Protein AF-0000000084665575 (afdb_homodimer)

Secondary structure (DSSP, 8-state):
--------------------------------HHHIIIIIIHHTTEEESS-SS--HHHHHHHHHHHT-SSTTSPPPPPTT---SS-HHHHHHHHHHHHHHHHHTT--HHHHHHHHHHHHHHHHGGGBTTEEEE---PPBPGGGSPPPPPPP-------------------------------------TT--PPP--SEEEEEEGGGS-HHHHHHHHHHHHTTS---S-BSS--SEEEEEEEEEEESSS-HHHHHHHHHHHHHHHHHHHHHHHHHHHHHHHSS---------GGGSEEEEEEEETTEEEEEEEEEETTEEEEEEEEEEETTSHHHHHHHHHHHHHHHHHIIIIIHHHHHHHHHHHHH-/--------------------------------HHHIIIIIIHHTTEEESS-SS--HHHHHHHHHHHT-SSTTSPPPPPTT---SS-HHHHHHHHHHHHHHHHHTT--HHHHHHHHHHHHHHHHGGGBTTEEEE---PPBPGGGSPPPPPPP-------------------------------------TT--PPP--SEEEEEEGGGS-HHHHHHHHHHHHTTS---S-BSS--SEEEEEEEEEEESSS-HHHHHHHHHHHHHHHHHHHHHHHHHHHHHHHHS---------GGGSEEEEEEEETTEEEEEEEEEETTEEEEEEEEEEETTSHHHHHHHHHHHHHHHHHIIIIIHHHHHHHHHHHHH-

Organism: Exserohilum turcicum (strain 28A) (NCBI:txid671987)

Nearest PDB structures (foldseek):
  6n9j-assembly2_B  TM=4.873E-01  e=1.112E+00  Bacteroides thetaiotaomicron VPI-5482
  6n9j-assembly1_A  TM=4.808E-01  e=1.617E+00  Bacteroides thetaiotaomicron VPI-5482
  4ewf-assembly2_B  TM=2.685E-01  e=1.377E+00  Sphaerobacter thermophilus DSM 20745
  8fl0-assembly1_ND  TM=4.129E-01  e=7.208E+00  Homo sapiens
  4ewf-assembly2_B  TM=2.779E-01  e=1.059E+00  Sphaerobacter thermophilus DSM 20745

InterPro domains:
  IPR057684 Domain of unknown function DUF7924 [PF25545] (189-335)

Structure (mmCIF, N/CA/C/O backbone):
data_AF-0000000084665575-model_v1
#
loop_
_entity.id
_entity.type
_entity.pdbx_description
1 polymer 'DUF7924 domain-containing protein'
#
loop_
_atom_site.group_PDB
_atom_site.id
_atom_site.type_symbol
_atom_site.label_atom_id
_atom_site.label_alt_id
_atom_site.label_comp_id
_atom_site.label_asym_id
_atom_site.label_entity_id
_atom_site.label_seq_id
_atom_site.pdbx_PDB_ins_code
_atom_site.Cartn_x
_atom_site.Cartn_y
_atom_site.Cartn_z
_atom_site.occupancy
_atom_site.B_iso_or_equiv
_atom_site.auth_seq_id
_atom_site.auth_comp_id
_atom_site.auth_asym_id
_atom_site.auth_atom_id
_atom_site.pdbx_PDB_model_num
ATOM 1 N N . MET A 1 1 ? 29.25 -59.031 73.375 1 26.08 1 MET A N 1
ATOM 2 C CA . MET A 1 1 ? 28.438 -58.875 72.125 1 26.08 1 MET A CA 1
ATOM 3 C C . MET A 1 1 ? 28.078 -57.406 71.938 1 26.08 1 MET A C 1
ATOM 5 O O . MET A 1 1 ? 27.391 -56.812 72.75 1 26.08 1 MET A O 1
ATOM 9 N N . ALA A 1 2 ? 29.016 -56.656 71.375 1 33.19 2 ALA A N 1
ATOM 10 C CA . ALA A 1 2 ? 29.141 -55.219 71.375 1 33.19 2 ALA A CA 1
ATOM 11 C C . ALA A 1 2 ? 28 -54.594 70.562 1 33.19 2 ALA A C 1
ATOM 13 O O . ALA A 1 2 ? 27.609 -55.094 69.5 1 33.19 2 ALA A O 1
ATOM 14 N N . PRO A 1 3 ? 27.141 -53.875 71.375 1 33.59 3 PRO A N 1
ATOM 15 C CA . PRO A 1 3 ? 25.844 -53.406 70.875 1 33.59 3 PRO A CA 1
ATOM 16 C C . PRO A 1 3 ? 25.984 -52.562 69.562 1 33.59 3 PRO A C 1
ATOM 18 O O . PRO A 1 3 ? 27.031 -51.969 69.375 1 33.59 3 PRO A O 1
ATOM 21 N N . THR A 1 4 ? 25.406 -53.062 68.5 1 34.19 4 THR A N 1
ATOM 22 C CA . THR A 1 4 ? 25.406 -52.594 67.125 1 34.19 4 THR A CA 1
ATOM 23 C C . THR A 1 4 ? 24.875 -51.156 67 1 34.19 4 THR A C 1
ATOM 25 O O . THR A 1 4 ? 23.844 -50.844 67.625 1 34.19 4 THR A O 1
ATOM 28 N N . PRO A 1 5 ? 25.766 -50.219 66.75 1 31.69 5 PRO A N 1
ATOM 29 C CA . PRO A 1 5 ? 25.5 -48.781 66.75 1 31.69 5 PRO A CA 1
ATOM 30 C C . PRO A 1 5 ? 24.281 -48.406 65.875 1 31.69 5 PRO A C 1
ATOM 32 O O . PRO A 1 5 ? 24.016 -49.031 64.875 1 31.69 5 PRO A O 1
ATOM 35 N N . ARG A 1 6 ? 23.219 -47.938 66.562 1 29.39 6 ARG A N 1
ATOM 36 C CA . ARG A 1 6 ? 21.906 -47.562 66.062 1 29.39 6 ARG A CA 1
ATOM 37 C C . ARG A 1 6 ? 22.016 -46.531 64.938 1 29.39 6 ARG A C 1
ATOM 39 O O . ARG A 1 6 ? 22.781 -45.594 65.062 1 29.39 6 ARG A O 1
ATOM 46 N N . SER A 1 7 ? 21.797 -46.969 63.656 1 28.16 7 SER A N 1
ATOM 47 C CA . SER A 1 7 ? 21.844 -46.219 62.406 1 28.16 7 SER A CA 1
ATOM 48 C C . SER A 1 7 ? 20.969 -45 62.438 1 28.16 7 SER A C 1
ATOM 50 O O . SER A 1 7 ? 19.797 -45.062 62.844 1 28.16 7 SER A O 1
ATOM 52 N N . VAL A 1 8 ? 21.516 -43.844 62.875 1 28.95 8 VAL A N 1
ATOM 53 C CA . VAL A 1 8 ? 20.875 -42.531 63 1 28.95 8 VAL A CA 1
ATOM 54 C C . VAL A 1 8 ? 20.109 -42.25 61.688 1 28.95 8 VAL A C 1
ATOM 56 O O . VAL A 1 8 ? 20.594 -42.531 60.594 1 28.95 8 VAL A O 1
ATOM 59 N N . SER A 1 9 ? 18.766 -42.281 61.75 1 25.69 9 SER A N 1
ATOM 60 C CA . SER A 1 9 ? 17.703 -41.969 60.812 1 25.69 9 SER A CA 1
ATOM 61 C C . SER A 1 9 ? 17.953 -40.625 60.094 1 25.69 9 SER A C 1
ATOM 63 O O . SER A 1 9 ? 18.219 -39.625 60.75 1 25.69 9 SER A O 1
ATOM 65 N N . ALA A 1 10 ? 18.609 -40.625 58.969 1 28.48 10 ALA A N 1
ATOM 66 C CA . ALA A 1 10 ? 18.859 -39.531 58.031 1 28.48 10 ALA A CA 1
ATOM 67 C C . ALA A 1 10 ? 17.578 -38.75 57.75 1 28.48 10 ALA A C 1
ATOM 69 O O . ALA A 1 10 ? 16.594 -39.312 57.281 1 28.48 10 ALA A O 1
ATOM 70 N N . SER A 1 11 ? 17.172 -37.844 58.656 1 25.31 11 SER A N 1
ATOM 71 C CA . SER A 1 11 ? 16.031 -36.938 58.469 1 25.31 11 SER A CA 1
ATOM 72 C C . SER A 1 11 ? 16.078 -36.281 57.094 1 25.31 11 SER A C 1
ATOM 74 O O . SER A 1 11 ? 17.094 -35.75 56.688 1 25.31 11 SER A O 1
ATOM 76 N N . GLU A 1 12 ? 15.344 -36.875 56.125 1 24.34 12 GLU A N 1
ATOM 77 C CA . GLU A 1 12 ? 15.07 -36.406 54.781 1 24.34 12 GLU A CA 1
ATOM 78 C C . GLU A 1 12 ? 14.555 -35 54.781 1 24.34 12 GLU A C 1
ATOM 80 O O . GLU A 1 12 ? 13.461 -34.719 55.281 1 24.34 12 GLU A O 1
ATOM 85 N N . ARG A 1 13 ? 15.398 -33.938 55.094 1 27.22 13 ARG A N 1
ATOM 86 C CA . ARG A 1 13 ? 14.977 -32.562 54.875 1 27.22 13 ARG A CA 1
ATOM 87 C C . ARG A 1 13 ? 14.359 -32.406 53.469 1 27.22 13 ARG A C 1
ATOM 89 O O . ARG A 1 13 ? 15.031 -32.625 52.469 1 27.22 13 ARG A O 1
ATOM 96 N N . ARG A 1 14 ? 13.055 -32.688 53.406 1 25.66 14 ARG A N 1
ATOM 97 C CA . ARG A 1 14 ? 12.234 -32.344 52.25 1 25.66 14 ARG A CA 1
ATOM 98 C C . ARG A 1 14 ? 12.445 -30.891 51.844 1 25.66 14 ARG A C 1
ATOM 100 O O . ARG A 1 14 ? 12.211 -29.969 52.625 1 25.66 14 ARG A O 1
ATOM 107 N N . SER A 1 15 ? 13.547 -30.641 51.156 1 24.92 15 SER A N 1
ATOM 108 C CA . SER A 1 15 ? 13.75 -29.328 50.562 1 24.92 15 SER A CA 1
ATOM 109 C C . SER A 1 15 ? 12.469 -28.828 49.906 1 24.92 15 SER A C 1
ATOM 111 O O . SER A 1 15 ? 11.883 -29.516 49.062 1 24.92 15 SER A O 1
ATOM 113 N N . SER A 1 16 ? 11.578 -28.281 50.719 1 26.12 16 SER A N 1
ATOM 114 C CA . SER A 1 16 ? 10.445 -27.531 50.188 1 26.12 16 SER A CA 1
ATOM 115 C C . SER A 1 16 ? 10.883 -26.625 49.031 1 26.12 16 SER A C 1
ATOM 117 O O . SER A 1 16 ? 11.711 -25.734 49.219 1 26.12 16 SER A O 1
ATOM 119 N N . ILE A 1 17 ? 11.102 -27.234 47.906 1 26.47 17 ILE A N 1
ATOM 120 C CA . ILE A 1 17 ? 11.242 -26.422 46.719 1 26.47 17 ILE A CA 1
ATOM 121 C C . ILE A 1 17 ? 10.148 -25.359 46.656 1 26.47 17 ILE A C 1
ATOM 123 O O . ILE A 1 17 ? 8.961 -25.688 46.594 1 26.47 17 ILE A O 1
ATOM 127 N N . ARG A 1 18 ? 10.336 -24.297 47.5 1 27.97 18 ARG A N 1
ATOM 128 C CA . ARG A 1 18 ? 9.477 -23.141 47.281 1 27.97 18 ARG A CA 1
ATOM 129 C C . ARG A 1 18 ? 9.289 -22.859 45.812 1 27.97 18 ARG A C 1
ATOM 131 O O . ARG A 1 18 ? 10.258 -22.703 45.062 1 27.97 18 ARG A O 1
ATOM 138 N N . TYR A 1 19 ? 8.227 -23.422 45.312 1 25.08 19 TYR A N 1
ATOM 139 C CA . TYR A 1 19 ? 7.727 -23 44 1 25.08 19 TYR A CA 1
ATOM 140 C C . TYR A 1 19 ? 7.797 -21.484 43.875 1 25.08 19 TYR A C 1
ATOM 142 O O . TYR A 1 19 ? 7.164 -20.75 44.625 1 25.08 19 TYR A O 1
ATOM 150 N N . ARG A 1 20 ? 8.953 -21 43.688 1 27.89 20 ARG A N 1
ATOM 151 C CA . ARG A 1 20 ? 8.867 -19.609 43.25 1 27.89 20 ARG A CA 1
ATOM 152 C C . ARG A 1 20 ? 7.742 -19.422 42.25 1 27.89 20 ARG A C 1
ATOM 154 O O . ARG A 1 20 ? 7.695 -20.109 41.219 1 27.89 20 ARG A O 1
ATOM 161 N N . PRO A 1 21 ? 6.652 -18.969 42.844 1 28.45 21 PRO A N 1
ATOM 162 C CA . PRO A 1 21 ? 5.648 -18.625 41.844 1 28.45 21 PRO A CA 1
ATOM 163 C C . PRO A 1 21 ? 6.25 -17.969 40.594 1 28.45 21 PRO A C 1
ATOM 165 O O . PRO A 1 21 ? 7.266 -17.281 40.688 1 28.45 21 PRO A O 1
ATOM 168 N N . ALA A 1 22 ? 6.242 -18.75 39.5 1 26.03 22 ALA A N 1
ATOM 169 C CA . ALA A 1 22 ? 6.578 -18.109 38.219 1 26.03 22 ALA A CA 1
ATOM 170 C C . ALA A 1 22 ? 6.238 -16.625 38.25 1 26.03 22 ALA A C 1
ATOM 172 O O . ALA A 1 22 ? 5.129 -16.234 38.625 1 26.03 22 ALA A O 1
ATOM 173 N N . ALA A 1 23 ? 7.156 -15.82 38.594 1 30.12 23 ALA A N 1
ATOM 174 C CA . ALA A 1 23 ? 6.945 -14.391 38.406 1 30.12 23 ALA A CA 1
ATOM 175 C C . ALA A 1 23 ? 5.984 -14.125 37.25 1 30.12 23 ALA A C 1
ATOM 177 O O . ALA A 1 23 ? 6.098 -14.742 36.188 1 30.12 23 ALA A O 1
ATOM 178 N N . ASP A 1 24 ? 4.766 -13.914 37.594 1 33.03 24 ASP A N 1
ATOM 179 C CA . ASP A 1 24 ? 3.768 -13.469 36.625 1 33.03 24 ASP A CA 1
ATOM 180 C C . ASP A 1 24 ? 4.402 -12.602 35.531 1 33.03 24 ASP A C 1
ATOM 182 O O . ASP A 1 24 ? 4.984 -11.555 35.844 1 33.03 24 ASP A O 1
ATOM 186 N N . ALA A 1 25 ? 5.156 -13.164 34.625 1 33.84 25 ALA A N 1
ATOM 187 C CA . ALA A 1 25 ? 5.656 -12.594 33.375 1 33.84 25 ALA A CA 1
ATOM 188 C C . ALA A 1 25 ? 4.742 -11.477 32.875 1 33.84 25 ALA A C 1
ATOM 190 O O . ALA A 1 25 ? 3.922 -11.695 31.984 1 33.84 25 ALA A O 1
ATOM 191 N N . ASN A 1 26 ? 4.086 -10.789 33.812 1 35.25 26 ASN A N 1
ATOM 192 C CA . ASN A 1 26 ? 3.258 -9.672 33.375 1 35.25 26 ASN A CA 1
ATOM 193 C C . ASN A 1 26 ? 4.078 -8.617 32.625 1 35.25 26 ASN A C 1
ATOM 195 O O . ASN A 1 26 ? 4.465 -7.602 33.219 1 35.25 26 ASN A O 1
ATOM 199 N N . ALA A 1 27 ? 5.039 -8.945 31.938 1 38.38 27 ALA A N 1
ATOM 200 C CA . ALA A 1 27 ? 5.648 -7.926 31.078 1 38.38 27 ALA A CA 1
ATOM 201 C C . ALA A 1 27 ? 4.594 -6.984 30.516 1 38.38 27 ALA A C 1
ATOM 203 O O . ALA A 1 27 ? 3.502 -7.426 30.125 1 38.38 27 ALA A O 1
ATOM 204 N N . PRO A 1 28 ? 4.594 -5.766 30.922 1 41.25 28 PRO A N 1
ATOM 205 C CA . PRO A 1 28 ? 3.568 -4.852 30.406 1 41.25 28 PRO A CA 1
ATOM 206 C C . PRO A 1 28 ? 3.211 -5.133 28.953 1 41.25 28 PRO A C 1
ATOM 208 O O . PRO A 1 28 ? 4.102 -5.273 28.109 1 41.25 28 PRO A O 1
ATOM 211 N N . LYS A 1 29 ? 2.092 -5.777 28.578 1 54.25 29 LYS A N 1
ATOM 212 C CA . LYS A 1 29 ? 1.523 -6.137 27.281 1 54.25 29 LYS A CA 1
ATOM 213 C C . LYS A 1 29 ? 1.571 -4.961 26.312 1 54.25 29 LYS A C 1
ATOM 215 O O . LYS A 1 29 ? 1.017 -3.895 26.594 1 54.25 29 LYS A O 1
ATOM 220 N N . THR A 1 30 ? 2.551 -4.688 25.5 1 72.94 30 THR A N 1
ATOM 221 C CA . THR A 1 30 ? 2.602 -3.686 24.453 1 72.94 30 THR A CA 1
ATOM 222 C C . THR A 1 30 ? 1.31 -3.693 23.641 1 72.94 30 THR A C 1
ATOM 224 O O . THR A 1 30 ? 0.832 -4.754 23.234 1 72.94 30 THR A O 1
ATOM 227 N N . ILE A 1 31 ? 0.538 -2.57 23.641 1 84.31 31 ILE A N 1
ATOM 228 C CA . ILE A 1 31 ? -0.718 -2.41 22.906 1 84.31 31 ILE A CA 1
ATOM 229 C C . ILE A 1 31 ? -0.475 -2.578 21.422 1 84.31 31 ILE A C 1
ATOM 231 O O . ILE A 1 31 ? 0.466 -2.002 20.859 1 84.31 31 ILE A O 1
ATOM 235 N N . SER A 1 32 ? -1.212 -3.463 20.781 1 87.88 32 SER A N 1
ATOM 236 C CA . SER A 1 32 ? -1.092 -3.666 19.344 1 87.88 32 SER A CA 1
ATOM 237 C C . SER A 1 32 ? -1.544 -2.43 18.578 1 87.88 32 SER A C 1
ATOM 239 O O . SER A 1 32 ? -2.355 -1.646 19.062 1 87.88 32 SER A O 1
ATOM 241 N N . PRO A 1 33 ? -1.021 -2.285 17.422 1 90.25 33 PRO A N 1
ATOM 242 C CA . PRO A 1 33 ? -1.474 -1.159 16.594 1 90.25 33 PRO A CA 1
ATOM 243 C C . PRO A 1 33 ? -2.982 -1.171 16.359 1 90.25 33 PRO A C 1
ATOM 245 O O . PRO A 1 33 ? -3.605 -0.11 16.281 1 90.25 33 PRO A O 1
ATOM 248 N N . HIS A 1 34 ? -3.57 -2.264 16.281 1 91.25 34 HIS A N 1
ATOM 249 C CA . HIS A 1 34 ? -5.012 -2.389 16.094 1 91.25 34 HIS A CA 1
ATOM 250 C C . HIS A 1 34 ? -5.773 -1.895 17.312 1 91.25 34 HIS A C 1
ATOM 252 O O . HIS A 1 34 ? -6.758 -1.163 17.188 1 91.25 34 HIS A O 1
ATOM 258 N N . GLU A 1 35 ? -5.301 -2.344 18.406 1 90.31 35 GLU A N 1
ATOM 259 C CA . GLU A 1 35 ? -5.93 -1.915 19.656 1 90.31 35 GLU A CA 1
ATOM 260 C C . GLU A 1 35 ? -5.754 -0.416 19.875 1 90.31 35 GLU A C 1
ATOM 262 O O . GLU A 1 35 ? -6.68 0.266 20.328 1 90.31 35 GLU A O 1
ATOM 267 N N . TYR A 1 36 ? -4.586 0.004 19.609 1 93.69 36 TYR A N 1
ATOM 268 C CA . TYR A 1 36 ? -4.312 1.43 19.75 1 93.69 36 TYR A CA 1
ATOM 269 C C . TYR A 1 36 ? -5.289 2.254 18.906 1 93.69 36 TYR A C 1
ATOM 271 O O . TYR A 1 36 ? -5.801 3.275 19.375 1 93.69 36 TYR A O 1
ATOM 279 N N . ARG A 1 37 ? -5.582 1.864 17.719 1 94.44 37 ARG A N 1
ATOM 280 C CA . ARG A 1 37 ? -6.48 2.553 16.797 1 94.44 37 ARG A CA 1
ATOM 281 C C . ARG A 1 37 ? -7.918 2.506 17.297 1 94.44 37 ARG A C 1
ATOM 283 O O . ARG A 1 37 ? -8.602 3.533 17.344 1 94.44 37 ARG A O 1
ATOM 290 N N . THR A 1 38 ? -8.328 1.353 17.719 1 93.19 38 THR A N 1
ATOM 291 C CA . THR A 1 38 ? -9.75 1.141 17.969 1 93.19 38 THR A CA 1
ATOM 292 C C . THR A 1 38 ? -10.117 1.567 19.391 1 93.19 38 THR A C 1
ATOM 294 O O . THR A 1 38 ? -11.289 1.8 19.688 1 93.19 38 THR A O 1
ATOM 297 N N . VAL A 1 39 ? -9.109 1.707 20.188 1 93.06 39 VAL A N 1
ATOM 298 C CA . VAL A 1 39 ? -9.422 2.059 21.578 1 93.06 39 VAL A CA 1
ATOM 299 C C . VAL A 1 39 ? -8.844 3.438 21.906 1 93.06 39 VAL A C 1
ATOM 301 O O . VAL A 1 39 ? -9.594 4.402 22.078 1 93.06 39 VAL A O 1
ATOM 304 N N . ASN A 1 40 ? -7.586 3.537 21.812 1 93.19 40 ASN A N 1
ATOM 305 C CA . ASN A 1 40 ? -6.934 4.762 22.266 1 93.19 40 ASN A CA 1
ATOM 306 C C . ASN A 1 40 ? -7.312 5.953 21.375 1 93.19 40 ASN A C 1
ATOM 308 O O . ASN A 1 40 ? -7.664 7.02 21.891 1 93.19 40 ASN A O 1
ATOM 312 N N . LEU A 1 41 ? -7.234 5.785 20.109 1 96.19 41 LEU A N 1
ATOM 313 C CA . LEU A 1 41 ? -7.562 6.883 19.219 1 96.19 41 LEU A CA 1
ATOM 314 C C . LEU A 1 41 ? -9.047 7.215 19.281 1 96.19 41 LEU A C 1
ATOM 316 O O . LEU A 1 41 ? -9.43 8.391 19.344 1 96.19 41 LEU A O 1
ATOM 320 N N . 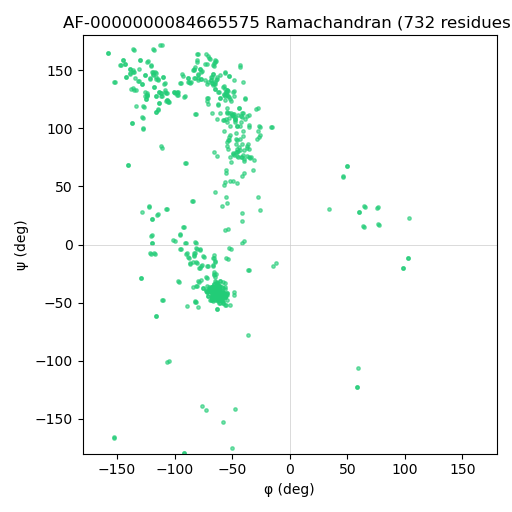GLU A 1 42 ? -9.82 6.219 19.297 1 94 42 GLU A N 1
ATOM 321 C CA . GLU A 1 42 ? -11.266 6.449 19.312 1 94 42 GLU A CA 1
ATOM 322 C C . GLU A 1 42 ? -11.695 7.164 20.594 1 94 42 GLU A C 1
ATOM 324 O O . GLU A 1 42 ? -12.547 8.055 20.562 1 94 42 GLU A O 1
ATOM 329 N N . ARG A 1 43 ? -11.109 6.793 21.656 1 92.88 43 ARG A N 1
ATOM 330 C CA . ARG A 1 43 ? -11.43 7.438 22.922 1 92.88 43 ARG A CA 1
ATOM 331 C C . ARG A 1 43 ? -11.031 8.906 22.906 1 92.88 43 ARG A C 1
ATOM 333 O O . ARG A 1 43 ? -11.594 9.719 23.656 1 92.88 43 ARG A O 1
ATOM 340 N N . SER A 1 44 ? -10.086 9.18 22.094 1 94.38 44 SER A N 1
ATOM 341 C CA . SER A 1 44 ? -9.625 10.555 21.953 1 94.38 44 SER A CA 1
ATOM 342 C C . SER A 1 44 ? -10.305 11.258 20.781 1 94.38 44 SER A C 1
ATOM 344 O O . SER A 1 44 ? -9.844 12.305 20.328 1 94.38 44 SER A O 1
ATOM 346 N N . SER A 1 45 ? -11.305 10.617 20.188 1 95.25 45 SER A N 1
ATOM 347 C CA . SER A 1 45 ? -12.117 11.148 19.094 1 95.25 45 SER A CA 1
ATOM 348 C C . SER A 1 45 ? -11.289 11.352 17.828 1 95.25 45 SER A C 1
ATOM 350 O O . SER A 1 45 ? -11.445 12.352 17.141 1 95.25 45 SER A O 1
ATOM 352 N N . ILE A 1 46 ? -10.359 10.555 17.656 1 97.25 46 ILE A N 1
ATOM 353 C CA . ILE A 1 46 ? -9.594 10.5 16.406 1 97.25 46 ILE A CA 1
ATOM 354 C C . ILE A 1 46 ? -10.016 9.281 15.594 1 97.25 46 ILE A C 1
ATOM 356 O O . ILE A 1 46 ? -9.898 8.141 16.062 1 97.25 46 ILE A O 1
ATOM 360 N N . PHE A 1 47 ? -10.453 9.5 14.398 1 97.31 47 PHE A N 1
ATOM 361 C CA . PHE A 1 47 ? -11.016 8.406 13.609 1 97.31 47 PHE A CA 1
ATOM 362 C C . PHE A 1 47 ? -10.297 8.273 12.273 1 97.31 47 PHE A C 1
ATOM 364 O O . PHE A 1 47 ? -10.203 9.242 11.516 1 97.31 47 PHE A O 1
ATOM 371 N N . VAL A 1 48 ? -9.82 7.09 12.039 1 97.56 48 VAL A N 1
ATOM 372 C CA . VAL A 1 48 ? -9.164 6.73 10.789 1 97.56 48 VAL A CA 1
ATOM 373 C C . VAL A 1 48 ? -10.078 5.836 9.961 1 97.56 48 VAL A C 1
ATOM 375 O O . VAL A 1 48 ? -10.523 4.785 10.43 1 97.56 48 VAL A O 1
ATOM 378 N N . ASP A 1 49 ? -10.367 6.203 8.758 1 96.25 49 ASP A N 1
ATOM 379 C CA . ASP A 1 49 ? -11.188 5.398 7.855 1 96.25 49 ASP A CA 1
ATOM 380 C C . ASP A 1 49 ? -12.578 5.16 8.438 1 96.25 49 ASP A C 1
ATOM 382 O O . ASP A 1 49 ? -13.148 4.082 8.273 1 96.25 49 ASP A O 1
ATOM 386 N N . ASP A 1 50 ? -12.969 6.051 9.203 1 94.56 50 ASP A N 1
ATOM 387 C CA . ASP A 1 50 ? -14.352 6.004 9.688 1 94.56 50 ASP A CA 1
ATOM 388 C C . ASP A 1 50 ? -15.312 6.562 8.648 1 94.56 50 ASP A C 1
ATOM 390 O O . ASP A 1 50 ? -16.453 6.117 8.547 1 94.56 50 ASP A O 1
ATOM 394 N N . GLU A 1 51 ? -14.797 7.508 8.023 1 93.25 51 GLU A N 1
ATOM 395 C CA . GLU A 1 51 ? -15.422 8.07 6.836 1 93.25 51 GLU A CA 1
ATOM 396 C C . GLU A 1 51 ? -14.547 7.875 5.605 1 93.25 51 GLU A C 1
ATOM 398 O O . GLU A 1 51 ? -13.312 7.855 5.707 1 93.25 51 GLU A O 1
ATOM 403 N N . PHE A 1 52 ? -15.297 7.719 4.5 1 95.62 52 PHE A N 1
ATOM 404 C CA . PHE A 1 52 ? -14.523 7.473 3.289 1 95.62 52 PHE A CA 1
ATOM 405 C C . PHE A 1 52 ? -14.719 8.594 2.279 1 95.62 52 PHE A C 1
ATOM 407 O O . PHE A 1 52 ? -14.039 8.641 1.25 1 95.62 52 PHE A O 1
ATOM 414 N N . GLU A 1 53 ? -15.633 9.438 2.617 1 94.38 53 GLU A N 1
ATOM 415 C CA . GLU A 1 53 ? -15.844 10.656 1.834 1 94.38 53 GLU A CA 1
ATOM 416 C C . GLU A 1 53 ? -15.555 11.906 2.662 1 94.38 53 GLU A C 1
ATOM 418 O O . GLU A 1 53 ? -15.805 11.922 3.869 1 94.38 53 GLU A O 1
ATOM 423 N N . LEU A 1 54 ? -15.008 12.82 2.014 1 95.69 54 LEU A N 1
ATOM 424 C CA . LEU A 1 54 ? -14.789 14.109 2.654 1 95.69 54 LEU A CA 1
ATOM 425 C C . LEU A 1 54 ? -16.078 14.938 2.662 1 95.69 54 LEU A C 1
ATOM 427 O O . LEU A 1 54 ? -16.906 14.812 1.755 1 95.69 54 LEU A O 1
ATOM 431 N N . PRO A 1 55 ? -16.203 15.711 3.748 1 93.81 55 PRO A N 1
ATOM 432 C CA . PRO A 1 55 ? -17.281 16.688 3.633 1 93.81 55 PRO A CA 1
ATOM 433 C C . PRO A 1 55 ? -17.188 17.531 2.363 1 93.81 55 PRO A C 1
ATOM 435 O O . PRO A 1 55 ? -16.094 17.891 1.937 1 93.81 55 PRO A O 1
ATOM 438 N N . PRO A 1 56 ? -18.312 17.906 1.766 1 93.62 56 PRO A N 1
ATOM 439 C CA . PRO A 1 56 ? -18.312 18.516 0.439 1 93.62 56 PRO A CA 1
ATOM 440 C C . PRO A 1 56 ? -17.406 19.75 0.353 1 93.62 56 PRO A C 1
ATOM 442 O O . PRO A 1 56 ? -16.672 19.906 -0.624 1 93.62 56 PRO A O 1
ATOM 445 N N . GLU A 1 57 ? -17.406 20.594 1.325 1 92.31 57 GLU A N 1
ATOM 446 C CA . GLU A 1 57 ? -16.594 21.812 1.289 1 92.31 57 GLU A CA 1
ATOM 447 C C . GLU A 1 57 ? -15.109 21.484 1.356 1 92.31 57 GLU A C 1
ATOM 449 O O . GLU A 1 57 ? -14.297 22.109 0.667 1 92.31 57 GLU A O 1
ATOM 454 N N . ILE A 1 58 ? -14.789 20.547 2.18 1 94.62 58 ILE A N 1
ATOM 455 C CA . ILE A 1 58 ? -13.398 20.125 2.326 1 94.62 58 ILE A CA 1
ATOM 456 C C . ILE A 1 58 ? -12.945 19.391 1.065 1 94.62 58 ILE A C 1
ATOM 458 O O . ILE A 1 58 ? -11.82 19.578 0.602 1 94.62 58 ILE A O 1
ATOM 462 N N . ASP A 1 59 ? -13.852 18.609 0.532 1 96.19 59 ASP A N 1
ATOM 463 C CA . ASP A 1 59 ? -13.57 17.859 -0.689 1 96.19 59 ASP A CA 1
ATOM 464 C C . ASP A 1 59 ? -13.242 18.797 -1.848 1 96.19 59 ASP A C 1
ATOM 466 O O . ASP A 1 59 ? -12.234 18.625 -2.535 1 96.19 59 ASP A O 1
ATOM 470 N N . GLU A 1 60 ? -14.078 19.703 -2.008 1 95.5 60 GLU A N 1
ATOM 471 C CA . GLU A 1 60 ? -13.898 20.656 -3.092 1 95.5 60 GLU A CA 1
ATOM 472 C C . GLU A 1 60 ? -12.594 21.438 -2.93 1 95.5 60 GLU A C 1
ATOM 474 O O . GLU A 1 60 ? -11.859 21.641 -3.898 1 95.5 60 GLU A O 1
ATOM 479 N N . TYR A 1 61 ? -12.328 21.875 -1.768 1 95.81 61 TYR A N 1
ATOM 480 C CA . TYR A 1 61 ? -11.133 22.672 -1.518 1 95.81 61 TYR A CA 1
ATOM 481 C C . TYR A 1 61 ? -9.875 21.828 -1.686 1 95.81 61 TYR A C 1
ATOM 483 O O . TYR A 1 61 ? -8.883 22.297 -2.254 1 95.81 61 TYR A O 1
ATOM 491 N N . ALA A 1 62 ? -9.898 20.625 -1.148 1 96.94 62 ALA A N 1
ATOM 492 C CA . ALA A 1 62 ? -8.75 19.734 -1.303 1 96.94 62 ALA A CA 1
ATOM 493 C C . ALA A 1 62 ? -8.453 19.484 -2.777 1 96.94 62 ALA A C 1
ATOM 495 O O . ALA A 1 62 ? -7.285 19.484 -3.186 1 96.94 62 ALA A O 1
ATOM 496 N N . ARG A 1 63 ? -9.461 19.281 -3.561 1 97.06 63 ARG A N 1
ATOM 497 C CA . ARG A 1 63 ? -9.281 19.078 -4.996 1 97.06 63 ARG A CA 1
ATOM 498 C C . ARG A 1 63 ? -8.703 20.312 -5.66 1 97.06 63 ARG A C 1
ATOM 500 O O . ARG A 1 63 ? -7.863 20.219 -6.555 1 97.06 63 ARG A O 1
ATOM 507 N N . ARG A 1 64 ? -9.164 21.375 -5.199 1 95.81 64 ARG A N 1
ATOM 508 C CA . ARG A 1 64 ? -8.625 22.625 -5.734 1 95.81 64 ARG A CA 1
ATOM 509 C C . ARG A 1 64 ? -7.141 22.766 -5.414 1 95.81 64 ARG A C 1
ATOM 511 O O . ARG A 1 64 ? -6.352 23.156 -6.27 1 95.81 64 ARG A O 1
ATOM 518 N N . ILE A 1 65 ? -6.773 22.469 -4.176 1 96.06 65 ILE A N 1
ATOM 519 C CA . ILE A 1 65 ? -5.371 22.516 -3.771 1 96.06 65 ILE A CA 1
ATOM 520 C C . ILE A 1 65 ? -4.539 21.641 -4.691 1 96.06 65 ILE A C 1
ATOM 522 O O . ILE A 1 65 ? -3.467 22.031 -5.152 1 96.06 65 ILE A O 1
ATOM 526 N N . LEU A 1 66 ? -5.094 20.484 -4.984 1 97.06 66 LEU A N 1
ATOM 527 C CA . LEU A 1 66 ? -4.34 19.469 -5.715 1 97.06 66 LEU A CA 1
ATOM 528 C C . LEU A 1 66 ? -4.516 19.641 -7.219 1 97.06 66 LEU A C 1
ATOM 530 O O . LEU A 1 66 ? -3.885 18.938 -8.008 1 97.06 66 LEU A O 1
ATOM 534 N N . GLY A 1 67 ? -5.371 20.5 -7.664 1 95.56 67 GLY A N 1
ATOM 535 C CA . GLY A 1 67 ? -5.555 20.828 -9.07 1 95.56 67 GLY A CA 1
ATOM 536 C C . GLY A 1 67 ? -6.32 19.766 -9.836 1 95.56 67 GLY A C 1
ATOM 537 O O . GLY A 1 67 ? -6.031 19.5 -11.008 1 95.56 67 GLY A O 1
ATOM 538 N N . ILE A 1 68 ? -7.242 19.078 -9.164 1 97.12 68 ILE A N 1
ATOM 539 C CA . ILE A 1 68 ? -7.98 18.016 -9.82 1 97.12 68 ILE A CA 1
ATOM 540 C C . ILE A 1 68 ? -9.484 18.281 -9.727 1 97.12 68 ILE A C 1
ATOM 542 O O . ILE A 1 68 ? -9.93 19.016 -8.852 1 97.12 68 ILE A O 1
ATOM 546 N N . THR A 1 69 ? -10.219 17.672 -10.641 1 96.75 69 THR A N 1
ATOM 547 C CA . THR A 1 69 ? -11.672 17.75 -10.617 1 96.75 69 THR A CA 1
ATOM 548 C C . THR A 1 69 ? -12.273 16.516 -9.938 1 96.75 69 THR A C 1
ATOM 550 O O . THR A 1 69 ? -13.328 16.609 -9.312 1 96.75 69 THR A O 1
ATOM 553 N N . SER A 1 70 ? -11.531 15.438 -10.125 1 96.19 70 SER A N 1
ATOM 554 C CA . SER A 1 70 ? -11.922 14.164 -9.531 1 96.19 70 SER A CA 1
ATOM 555 C C . SER A 1 70 ? -10.727 13.453 -8.906 1 96.19 70 SER A C 1
ATOM 557 O O . SER A 1 70 ? -9.602 13.586 -9.391 1 96.19 70 SER A O 1
ATOM 559 N N . TRP A 1 71 ? -11.008 12.742 -7.887 1 96.31 71 TRP A N 1
ATOM 560 C CA . TRP A 1 71 ? -9.93 12.031 -7.207 1 96.31 71 TRP A CA 1
ATOM 561 C C . TRP A 1 71 ? -9.352 10.945 -8.102 1 96.31 71 TRP A C 1
ATOM 563 O O . TRP A 1 71 ? -8.281 10.398 -7.82 1 96.31 71 TRP A O 1
ATOM 573 N N . GLU A 1 72 ? -9.953 10.609 -9.195 1 91.69 72 GLU A N 1
ATOM 574 C CA . GLU A 1 72 ? -9.469 9.633 -10.164 1 91.69 72 GLU A CA 1
ATOM 575 C C . GLU A 1 72 ? -8.469 10.258 -11.133 1 91.69 72 GLU A C 1
ATOM 577 O O . GLU A 1 72 ? -7.746 9.547 -11.836 1 91.69 72 GLU A O 1
ATOM 582 N N . ASP A 1 73 ? -8.414 11.5 -11.023 1 93.5 73 ASP A N 1
ATOM 583 C CA . ASP A 1 73 ? -7.512 12.211 -11.93 1 93.5 73 ASP A CA 1
ATOM 584 C C . ASP A 1 73 ? -6.059 12.062 -11.484 1 93.5 73 ASP A C 1
ATOM 586 O O . ASP A 1 73 ? -5.781 11.922 -10.289 1 93.5 73 ASP A O 1
ATOM 590 N N . GLN A 1 74 ? -5.258 12.086 -12.5 1 92.56 74 GLN A N 1
ATOM 591 C CA . GLN A 1 74 ? -3.84 12.242 -12.188 1 92.56 74 GLN A CA 1
ATOM 592 C C . GLN A 1 74 ? -3.533 13.656 -11.703 1 92.56 74 GLN A C 1
ATOM 594 O O . GLN A 1 74 ? -4.047 14.625 -12.25 1 92.56 74 GLN A O 1
ATOM 599 N N . LEU A 1 75 ? -2.705 13.742 -10.68 1 96.12 75 LEU A N 1
ATOM 600 C CA . LEU A 1 75 ? -2.344 15.055 -10.164 1 96.12 75 LEU A CA 1
ATOM 601 C C . LEU A 1 75 ? -1.424 15.789 -11.141 1 96.12 75 LEU A C 1
ATOM 603 O O . LEU A 1 75 ? -0.374 15.258 -11.516 1 96.12 75 LEU A O 1
ATOM 607 N N . PRO A 1 76 ? -1.773 16.953 -11.516 1 93.88 76 PRO A N 1
ATOM 608 C CA . PRO A 1 76 ? -0.965 17.688 -12.484 1 93.88 76 PRO A CA 1
ATOM 609 C C . PRO A 1 76 ? 0.252 18.359 -11.852 1 93.88 76 PRO A C 1
ATOM 611 O O . PRO A 1 76 ? 0.306 18.516 -10.625 1 93.88 76 PRO A O 1
ATOM 614 N N . VAL A 1 77 ? 1.148 18.734 -12.719 1 91.94 77 VAL A N 1
ATOM 615 C CA . VAL A 1 77 ? 2.281 19.547 -12.297 1 91.94 77 VAL A CA 1
ATOM 616 C C . VAL A 1 77 ? 1.789 20.922 -11.82 1 91.94 77 VAL A C 1
ATOM 618 O O . VAL A 1 77 ? 0.89 21.5 -12.43 1 91.94 77 VAL A O 1
ATOM 621 N N . PRO A 1 78 ? 2.391 21.344 -10.742 1 88.44 78 PRO A N 1
ATOM 622 C CA . PRO A 1 78 ? 1.977 22.688 -10.297 1 88.44 78 PRO A CA 1
ATOM 623 C C . PRO A 1 78 ? 2.289 23.766 -11.32 1 88.44 78 PRO A C 1
ATOM 625 O O . PRO A 1 78 ? 3.33 23.719 -11.984 1 88.44 78 PRO A O 1
ATOM 628 N N . ASP A 1 79 ? 1.417 24.562 -11.617 1 70.75 79 ASP A N 1
ATOM 629 C CA . ASP A 1 79 ? 1.46 25.609 -12.633 1 70.75 79 ASP A CA 1
ATOM 630 C C . ASP A 1 79 ? 2.559 26.625 -12.328 1 70.75 79 ASP A C 1
ATOM 632 O O . ASP A 1 79 ? 3.25 27.094 -13.242 1 70.75 79 ASP A O 1
ATOM 636 N N . GLY A 1 80 ? 2.703 27.047 -11.305 1 65 80 GLY A N 1
ATOM 637 C CA . GLY A 1 80 ? 3.383 28.297 -11.008 1 65 80 GLY A CA 1
ATOM 638 C C . GLY A 1 80 ? 4.812 28.094 -10.539 1 65 80 GLY A C 1
ATOM 639 O O . GLY A 1 80 ? 5.508 29.062 -10.227 1 65 80 GLY A O 1
ATOM 640 N N . LEU A 1 81 ? 5.191 26.766 -10.562 1 69.62 81 LEU A N 1
ATOM 641 C CA . LEU A 1 81 ? 6.496 26.656 -9.922 1 69.62 81 LEU A CA 1
ATOM 642 C C . LEU A 1 81 ? 7.57 26.297 -10.938 1 69.62 81 LEU A C 1
ATOM 644 O O . LEU A 1 81 ? 7.582 25.172 -11.461 1 69.62 81 LEU A O 1
ATOM 648 N N . GLY A 1 82 ? 8.062 27.188 -11.594 1 68.75 82 GLY A N 1
ATOM 649 C CA . GLY A 1 82 ? 9.195 26.922 -12.469 1 68.75 82 GLY A CA 1
ATOM 650 C C . GLY A 1 82 ? 10.43 26.469 -11.727 1 68.75 82 GLY A C 1
ATOM 651 O O . GLY A 1 82 ? 11.391 27.234 -11.578 1 68.75 82 GLY A O 1
ATOM 652 N N . LEU A 1 83 ? 10.391 25.281 -11.336 1 80.56 83 LEU A N 1
ATOM 653 C CA . LEU A 1 83 ? 11.484 24.766 -10.516 1 80.56 83 LEU A CA 1
ATOM 654 C C . LEU A 1 83 ? 12.625 24.25 -11.383 1 80.56 83 LEU A C 1
ATOM 656 O O . LEU A 1 83 ? 12.398 23.797 -12.5 1 80.56 83 LEU A O 1
ATOM 660 N N . GLN A 1 84 ? 13.844 24.547 -10.93 1 77.81 84 GLN A N 1
ATOM 661 C CA . GLN A 1 84 ? 15.062 23.891 -11.422 1 77.81 84 GLN A CA 1
ATOM 662 C C . GLN A 1 84 ? 15.75 23.109 -10.32 1 77.81 84 GLN A C 1
ATOM 664 O O . GLN A 1 84 ? 16.266 23.688 -9.367 1 77.81 84 GLN A O 1
ATOM 669 N N . PRO A 1 85 ? 15.719 21.766 -10.602 1 85.25 85 PRO A N 1
ATOM 670 C CA . PRO A 1 85 ? 15.219 20.891 -11.664 1 85.25 85 PRO A CA 1
ATOM 671 C C . PRO A 1 85 ? 13.695 20.906 -11.781 1 85.25 85 PRO A C 1
ATOM 673 O O . PRO A 1 85 ? 13 21.234 -10.812 1 85.25 85 PRO A O 1
ATOM 676 N N . SER A 1 86 ? 13.328 20.5 -12.945 1 89.69 86 SER A N 1
ATOM 677 C CA . SER A 1 86 ? 11.891 20.469 -13.211 1 89.69 86 SER A CA 1
ATOM 678 C C . SER A 1 86 ? 11.219 19.328 -12.453 1 89.69 86 SER A C 1
ATOM 680 O O . SER A 1 86 ? 11.898 18.406 -11.984 1 89.69 86 SER A O 1
ATOM 682 N N . PHE A 1 87 ? 9.969 19.391 -12.344 1 94.19 87 PHE A N 1
ATOM 683 C CA . PHE A 1 87 ? 9.195 18.375 -11.625 1 94.19 87 PHE A CA 1
ATOM 684 C C . PHE A 1 87 ? 9.438 17 -12.211 1 94.19 87 PHE A C 1
ATOM 686 O O . PHE A 1 87 ? 9.711 16.047 -11.477 1 94.19 87 PHE A O 1
ATOM 693 N N . PRO A 1 88 ? 9.445 16.875 -13.555 1 93.69 88 PRO A N 1
ATOM 694 C CA . PRO A 1 88 ? 9.711 15.555 -14.125 1 93.69 88 PRO A CA 1
ATOM 695 C C . PRO A 1 88 ? 11.102 15.031 -13.781 1 93.69 88 PRO A C 1
ATOM 697 O O . PRO A 1 88 ? 11.281 13.828 -13.57 1 93.69 88 PRO A O 1
ATOM 700 N N . ASN A 1 89 ? 12.031 15.93 -13.68 1 95.5 89 ASN A N 1
ATOM 701 C CA . ASN A 1 89 ? 13.391 15.516 -13.336 1 95.5 89 ASN A CA 1
ATOM 702 C C . ASN A 1 89 ? 13.492 15.102 -11.867 1 95.5 89 ASN A C 1
ATOM 704 O O . ASN A 1 89 ? 14.195 14.148 -11.539 1 95.5 89 ASN A O 1
ATOM 708 N N . ILE A 1 90 ? 12.805 15.836 -11.039 1 97.06 90 ILE A N 1
ATOM 709 C CA . ILE A 1 90 ? 12.773 15.484 -9.625 1 97.06 90 ILE A CA 1
ATOM 710 C C . ILE A 1 90 ? 12.109 14.117 -9.453 1 97.06 90 ILE A C 1
ATOM 712 O O . ILE A 1 90 ? 12.602 13.273 -8.703 1 97.06 90 ILE A O 1
ATOM 716 N N . ALA A 1 91 ? 11.047 13.883 -10.156 1 97.75 91 ALA A N 1
ATOM 717 C CA . ALA A 1 91 ? 10.312 12.625 -10.086 1 97.75 91 ALA A CA 1
ATOM 718 C C . ALA A 1 91 ? 11.172 11.461 -10.594 1 97.75 91 ALA A C 1
ATOM 720 O O . ALA A 1 91 ? 11.125 10.367 -10.039 1 97.75 91 ALA A O 1
ATOM 721 N N . LYS A 1 92 ? 11.883 11.734 -11.656 1 98 92 LYS A N 1
ATOM 722 C CA . LYS A 1 92 ? 12.75 10.703 -12.219 1 98 92 LYS A CA 1
ATOM 723 C C . LYS A 1 92 ? 13.836 10.289 -11.234 1 98 92 LYS A C 1
ATOM 725 O O . LYS A 1 92 ? 14.109 9.094 -11.07 1 98 92 LYS A O 1
ATOM 730 N N . GLU A 1 93 ? 14.383 11.258 -10.617 1 98 93 GLU A N 1
ATOM 731 C CA . GLU A 1 93 ? 15.398 10.961 -9.617 1 98 93 GLU A CA 1
ATOM 732 C C . GLU A 1 93 ? 14.805 10.219 -8.422 1 98 93 GLU A C 1
ATOM 734 O O . GLU A 1 93 ? 15.422 9.289 -7.895 1 98 93 GLU A O 1
ATOM 739 N N . PHE A 1 94 ? 13.703 10.664 -8.031 1 98.56 94 PHE A N 1
ATOM 740 C CA . PHE A 1 94 ? 13.016 10.016 -6.922 1 98.56 94 PHE A CA 1
ATOM 741 C C . PHE A 1 94 ? 12.664 8.57 -7.27 1 98.56 94 PHE A C 1
ATOM 743 O O . PHE A 1 94 ? 12.805 7.676 -6.438 1 98.56 94 PHE A O 1
ATOM 750 N N . LEU A 1 95 ? 12.227 8.312 -8.453 1 98.56 95 LEU A N 1
ATOM 751 C CA . LEU A 1 95 ? 11.93 6.977 -8.953 1 98.56 95 LEU A CA 1
ATOM 752 C C . LEU A 1 95 ? 13.164 6.086 -8.883 1 98.56 95 LEU A C 1
ATOM 754 O O . LEU A 1 95 ? 13.094 4.953 -8.398 1 98.56 95 LEU A O 1
ATOM 758 N N . ASN A 1 96 ? 14.242 6.625 -9.375 1 98.31 96 ASN A N 1
ATOM 759 C CA . ASN A 1 96 ? 15.484 5.863 -9.375 1 98.31 96 ASN A CA 1
ATOM 760 C C . ASN A 1 96 ? 15.93 5.523 -7.961 1 98.31 96 ASN A C 1
ATOM 762 O O . ASN A 1 96 ? 16.375 4.402 -7.699 1 98.31 96 ASN A O 1
ATOM 766 N N . GLN A 1 97 ? 15.805 6.484 -7.105 1 98.25 97 GLN A N 1
ATOM 767 C CA . GLN A 1 97 ? 16.156 6.242 -5.711 1 98.25 97 GLN A CA 1
ATOM 768 C C . GLN A 1 97 ? 15.227 5.207 -5.082 1 98.25 97 GLN A C 1
ATOM 770 O O . GLN A 1 97 ? 15.672 4.352 -4.312 1 98.25 97 GLN A O 1
ATOM 775 N N . SER A 1 98 ? 13.992 5.328 -5.379 1 98.38 98 SER A N 1
ATOM 776 C CA . SER A 1 98 ? 13.016 4.387 -4.848 1 98.38 98 SER A CA 1
ATOM 777 C C . SER A 1 98 ? 13.32 2.961 -5.297 1 98.38 98 SER A C 1
ATOM 779 O O . SER A 1 98 ? 13.211 2.018 -4.512 1 98.38 98 SER A O 1
ATOM 781 N N . LYS A 1 99 ? 13.648 2.814 -6.539 1 98.31 99 LYS A N 1
ATOM 782 C CA . LYS A 1 99 ? 14.008 1.5 -7.066 1 98.31 99 LYS A CA 1
ATOM 783 C C . LYS A 1 99 ? 15.258 0.953 -6.379 1 98.31 99 LYS A C 1
ATOM 785 O O . LYS A 1 99 ? 15.305 -0.224 -6.016 1 98.31 99 LYS A O 1
ATOM 790 N N . ALA A 1 100 ? 16.203 1.812 -6.215 1 98 100 ALA A N 1
ATOM 791 C CA . ALA A 1 100 ? 17.438 1.401 -5.551 1 98 100 ALA A CA 1
ATOM 792 C C . ALA A 1 100 ? 17.172 0.967 -4.113 1 98 100 ALA A C 1
ATOM 794 O O . ALA A 1 100 ? 17.703 -0.04 -3.648 1 98 100 ALA A O 1
ATOM 795 N N . LEU A 1 101 ? 16.375 1.715 -3.439 1 97.56 101 LEU A N 1
ATOM 796 C CA . LEU A 1 101 ? 16.062 1.417 -2.047 1 97.56 101 LEU A CA 1
ATOM 797 C C . LEU A 1 101 ? 15.219 0.146 -1.942 1 97.56 101 LEU A C 1
ATOM 799 O O . LEU A 1 101 ? 15.406 -0.653 -1.022 1 97.56 101 LEU A O 1
ATOM 803 N N . ALA A 1 102 ? 14.273 -0.031 -2.854 1 96.5 102 ALA A N 1
ATOM 804 C CA . ALA A 1 102 ? 13.445 -1.234 -2.857 1 96.5 102 ALA A CA 1
ATOM 805 C C . ALA A 1 102 ? 14.289 -2.479 -3.115 1 96.5 102 ALA A C 1
ATOM 807 O O . ALA A 1 102 ? 14.086 -3.518 -2.484 1 96.5 102 ALA A O 1
ATOM 808 N N . ARG A 1 103 ? 15.211 -2.346 -4.051 1 95.38 103 ARG A N 1
ATOM 809 C CA . ARG A 1 103 ? 16.094 -3.459 -4.395 1 95.38 103 ARG A CA 1
ATOM 810 C C . ARG A 1 103 ? 16.875 -3.934 -3.178 1 95.38 103 ARG A C 1
ATOM 812 O O . ARG A 1 103 ? 17.047 -5.137 -2.977 1 95.38 103 ARG A O 1
ATOM 819 N N . LYS A 1 104 ? 17.25 -3.002 -2.387 1 93.69 104 LYS A N 1
ATOM 820 C CA . LYS A 1 104 ? 18.062 -3.309 -1.211 1 93.69 104 LYS A CA 1
ATOM 821 C C . LYS A 1 104 ? 17.172 -3.59 0.003 1 93.69 104 LYS A C 1
ATOM 823 O O . LYS A 1 104 ? 17.688 -3.871 1.092 1 93.69 104 LYS A O 1
ATOM 828 N N . CYS A 1 105 ? 15.922 -3.537 -0.245 1 93.69 105 CYS A N 1
ATOM 829 C CA . CYS A 1 105 ? 15.016 -3.646 0.89 1 93.69 105 CYS A CA 1
ATOM 830 C C . CYS A 1 105 ? 15.461 -2.752 2.037 1 93.69 105 CYS A C 1
ATOM 832 O O . CYS A 1 105 ? 15.633 -3.219 3.166 1 93.69 105 CYS A O 1
ATOM 834 N N . ALA A 1 106 ? 15.562 -1.499 1.769 1 93.44 106 ALA A N 1
ATOM 835 C CA . ALA A 1 106 ? 16.156 -0.529 2.68 1 93.44 106 ALA A CA 1
ATOM 836 C C . ALA A 1 106 ? 15.273 -0.306 3.904 1 93.44 106 ALA A C 1
ATOM 838 O O . ALA A 1 106 ? 14.07 -0.573 3.863 1 93.44 106 ALA A O 1
ATOM 839 N N . LEU A 1 107 ? 15.922 0.197 4.895 1 91.94 107 LEU A N 1
ATOM 840 C CA . LEU A 1 107 ? 15.227 0.468 6.145 1 91.94 107 LEU A CA 1
ATOM 841 C C . LEU A 1 107 ? 14.688 1.895 6.168 1 91.94 107 LEU A C 1
ATOM 843 O O . LEU A 1 107 ? 14.898 2.656 5.223 1 91.94 107 LEU A O 1
ATOM 847 N N . GLU A 1 108 ? 14.078 2.232 7.215 1 92.75 108 GLU A N 1
ATOM 848 C CA . GLU A 1 108 ? 13.273 3.441 7.367 1 92.75 108 GLU A CA 1
ATOM 849 C C . GLU A 1 108 ? 14.109 4.695 7.129 1 92.75 108 GLU A C 1
ATOM 851 O O . GLU A 1 108 ? 13.68 5.613 6.43 1 92.75 108 GLU A O 1
ATOM 856 N N . SER A 1 109 ? 15.281 4.785 7.645 1 93 109 SER A N 1
ATOM 857 C CA . SER A 1 109 ? 16.094 5.996 7.602 1 93 109 SER A CA 1
ATOM 858 C C . SER A 1 109 ? 16.453 6.371 6.168 1 93 109 SER A C 1
ATOM 860 O O . SER A 1 109 ? 16.5 7.555 5.82 1 93 109 SER A O 1
ATOM 862 N N . GLN A 1 110 ? 16.672 5.422 5.379 1 95.44 110 GLN A N 1
ATOM 863 C CA . GLN A 1 110 ? 17.047 5.691 3.992 1 95.44 110 GLN A CA 1
ATOM 864 C C . GLN A 1 110 ? 15.852 6.223 3.197 1 95.44 110 GLN A C 1
ATOM 866 O O . GLN A 1 110 ? 16 7.109 2.355 1 95.44 110 GLN A O 1
ATOM 871 N N . TRP A 1 111 ? 14.727 5.645 3.453 1 96.25 111 TRP A N 1
ATOM 872 C CA . TRP A 1 111 ? 13.516 6.145 2.811 1 96.25 111 TRP A CA 1
ATOM 873 C C . TRP A 1 111 ? 13.211 7.57 3.254 1 96.25 111 TRP A C 1
ATOM 875 O O . TRP A 1 111 ? 12.797 8.406 2.445 1 96.25 111 TRP A O 1
ATOM 885 N N . GLN A 1 112 ? 13.414 7.848 4.52 1 96.19 112 GLN A N 1
ATOM 886 C CA . GLN A 1 112 ? 13.203 9.188 5.059 1 96.19 112 GLN A CA 1
ATOM 887 C C . GLN A 1 112 ? 14.125 10.203 4.379 1 96.19 112 GLN A C 1
ATOM 889 O O . GLN A 1 112 ? 13.688 11.297 4.02 1 96.19 112 GLN A O 1
ATOM 894 N N . HIS A 1 113 ? 15.297 9.812 4.258 1 96.38 113 HIS A N 1
ATOM 895 C CA . HIS A 1 113 ? 16.266 10.703 3.623 1 96.38 113 HIS A CA 1
ATOM 896 C C . HIS A 1 113 ? 15.875 11.008 2.182 1 96.38 113 HIS A C 1
ATOM 898 O O . HIS A 1 113 ? 15.93 12.164 1.751 1 96.38 113 HIS A O 1
ATOM 904 N N . SER A 1 114 ? 15.516 10.008 1.5 1 97.38 114 SER A N 1
ATOM 905 C CA . SER A 1 114 ? 15.141 10.164 0.1 1 97.38 114 SER A CA 1
ATOM 906 C C . SER A 1 114 ? 13.938 11.094 -0.046 1 97.38 114 SER A C 1
ATOM 908 O O . SER A 1 114 ? 13.953 12.008 -0.868 1 97.38 114 SER A O 1
ATOM 910 N N . LEU A 1 115 ? 12.945 10.867 0.752 1 97.69 115 LEU A N 1
ATOM 911 C CA . LEU A 1 115 ? 11.734 11.68 0.658 1 97.69 115 LEU A CA 1
ATOM 912 C C . LEU A 1 115 ? 12 13.102 1.133 1 97.69 115 LEU A C 1
ATOM 914 O O . LEU A 1 115 ? 11.461 14.062 0.574 1 97.69 115 LEU A O 1
ATOM 918 N N . TYR A 1 116 ? 12.789 13.266 2.156 1 97.69 116 TYR A N 1
ATOM 919 C CA . TYR A 1 116 ? 13.125 14.594 2.664 1 97.69 116 TYR A CA 1
ATOM 920 C C . TYR A 1 116 ? 13.875 15.406 1.618 1 97.69 116 TYR A C 1
ATOM 922 O O . TYR A 1 116 ? 13.703 16.625 1.526 1 97.69 116 TYR A O 1
ATOM 930 N N . GLN A 1 117 ? 14.656 14.75 0.861 1 97.25 117 GLN A N 1
ATOM 931 C CA . GLN A 1 117 ? 15.359 15.422 -0.227 1 97.25 117 GLN A CA 1
ATOM 932 C C . GLN A 1 117 ? 14.375 15.977 -1.255 1 97.25 117 GLN A C 1
ATOM 934 O O . GLN A 1 117 ? 14.547 17.094 -1.757 1 97.25 117 GLN A O 1
ATOM 939 N N . VAL A 1 118 ? 13.406 15.219 -1.571 1 97.88 118 VAL A N 1
ATOM 940 C CA . VAL A 1 118 ? 12.391 15.672 -2.51 1 97.88 118 VAL A CA 1
ATOM 941 C C . VAL A 1 118 ? 11.672 16.891 -1.943 1 97.88 118 VAL A C 1
ATOM 943 O O . VAL A 1 118 ? 11.523 17.906 -2.631 1 97.88 118 VAL A O 1
ATOM 946 N N . VAL A 1 119 ? 11.305 16.812 -0.711 1 97.44 119 VAL A N 1
ATOM 947 C CA . VAL A 1 119 ? 10.539 17.859 -0.05 1 97.44 119 VAL A CA 1
ATOM 948 C C . VAL A 1 119 ? 11.375 19.141 0.004 1 97.44 119 VAL A C 1
ATOM 950 O O . VAL A 1 119 ? 10.875 20.234 -0.297 1 97.44 119 VAL A O 1
ATOM 953 N N . THR A 1 120 ? 12.609 19.016 0.352 1 96.44 120 THR A N 1
ATOM 954 C CA . THR A 1 120 ? 13.469 20.188 0.476 1 96.44 120 THR A CA 1
ATOM 955 C C . THR A 1 120 ? 13.719 20.812 -0.889 1 96.44 120 THR A C 1
ATOM 957 O O . THR A 1 120 ? 13.805 22.047 -1.004 1 96.44 120 THR A O 1
ATOM 960 N N . THR A 1 121 ? 13.844 19.969 -1.863 1 96.19 121 THR A N 1
ATOM 961 C CA . THR A 1 121 ? 14.023 20.484 -3.219 1 96.19 121 THR A CA 1
ATOM 962 C C . THR A 1 121 ? 12.789 21.281 -3.662 1 96.19 121 THR A C 1
ATOM 964 O O . THR A 1 121 ? 12.914 22.359 -4.246 1 96.19 121 THR A O 1
ATOM 967 N N . LEU A 1 122 ? 11.656 20.781 -3.359 1 96.25 122 LEU A N 1
ATOM 968 C CA . LEU A 1 122 ? 10.406 21.406 -3.768 1 96.25 122 LEU A CA 1
ATOM 969 C C . LEU A 1 122 ? 10.156 22.688 -2.973 1 96.25 122 LEU A C 1
ATOM 971 O O . LEU A 1 122 ? 9.516 23.609 -3.469 1 96.25 122 LEU A O 1
ATOM 975 N N . ALA A 1 123 ? 10.672 22.719 -1.764 1 95.38 123 ALA A N 1
ATOM 976 C CA . ALA A 1 123 ? 10.438 23.844 -0.876 1 95.38 123 ALA A CA 1
ATOM 977 C C . ALA A 1 123 ? 11.477 24.953 -1.098 1 95.38 123 ALA A C 1
ATOM 979 O O . ALA A 1 123 ? 11.297 26.078 -0.637 1 95.38 123 ALA A O 1
ATOM 980 N N . LYS A 1 124 ? 12.508 24.688 -1.826 1 94.06 124 LYS A N 1
ATOM 981 C CA . LYS A 1 124 ? 13.664 25.578 -1.964 1 94.06 124 LYS A CA 1
ATOM 982 C C . LYS A 1 124 ? 13.25 26.953 -2.496 1 94.06 124 LYS A C 1
ATOM 984 O O . LYS A 1 124 ? 13.711 27.969 -2.002 1 94.06 124 LYS A O 1
ATOM 989 N N . PRO A 1 125 ? 12.398 27.031 -3.443 1 92.81 125 PRO A N 1
ATOM 990 C CA . PRO A 1 125 ? 12.008 28.344 -3.961 1 92.81 125 PRO A CA 1
ATOM 991 C C . PRO A 1 125 ? 11.273 29.188 -2.922 1 92.81 125 PRO A C 1
ATOM 993 O O . PRO A 1 125 ? 11.148 30.406 -3.09 1 92.81 125 PRO A O 1
ATOM 996 N N . PHE A 1 126 ? 10.867 28.578 -1.917 1 93.75 126 PHE A N 1
ATOM 997 C CA . PHE A 1 126 ? 10.07 29.281 -0.916 1 93.75 126 PHE A CA 1
ATOM 998 C C . PHE A 1 126 ? 10.82 29.359 0.411 1 93.75 126 PHE A C 1
ATOM 1000 O O . PHE A 1 126 ? 10.203 29.406 1.476 1 93.75 126 PHE A O 1
ATOM 1007 N N . GLU A 1 127 ? 12.055 29.297 0.224 1 91.38 127 GLU A N 1
ATOM 1008 C CA . GLU A 1 127 ? 12.883 29.453 1.419 1 91.38 127 GLU A CA 1
ATOM 1009 C C . GLU A 1 127 ? 12.547 30.734 2.166 1 91.38 127 GLU A C 1
ATOM 1011 O O . GLU A 1 127 ? 12.383 31.797 1.553 1 91.38 127 GLU A O 1
ATOM 1016 N N . GLY A 1 128 ? 12.375 30.672 3.443 1 92.56 128 GLY A N 1
ATOM 1017 C CA . GLY A 1 128 ? 11.992 31.812 4.25 1 92.56 128 GLY A CA 1
ATOM 1018 C C . GLY A 1 128 ? 10.508 31.859 4.559 1 92.56 128 GLY A C 1
ATOM 1019 O O . GLY A 1 128 ? 10.078 32.562 5.473 1 92.56 128 GLY A O 1
ATOM 1020 N N . VAL A 1 129 ? 9.766 31.156 3.746 1 95.94 129 VAL A N 1
ATOM 1021 C CA . VAL A 1 129 ? 8.32 31.109 3.965 1 95.94 129 VAL A CA 1
ATOM 1022 C C . VAL A 1 129 ? 7.91 29.719 4.438 1 95.94 129 VAL A C 1
ATOM 1024 O O . VAL A 1 129 ? 7.168 29.578 5.41 1 95.94 129 VAL A O 1
ATOM 1027 N N . ILE A 1 130 ? 8.445 28.75 3.697 1 96.88 130 ILE A N 1
ATOM 1028 C CA . ILE A 1 130 ? 8.172 27.359 4.059 1 96.88 130 ILE A CA 1
ATOM 1029 C C . ILE A 1 130 ? 9.328 26.812 4.883 1 96.88 130 ILE A C 1
ATOM 1031 O O . ILE A 1 130 ? 10.5 27.016 4.539 1 96.88 130 ILE A O 1
ATOM 1035 N N . GLU A 1 131 ? 8.961 26.219 5.949 1 96.19 131 GLU A N 1
ATOM 1036 C CA . GLU A 1 131 ? 9.938 25.531 6.789 1 96.19 131 GLU A CA 1
ATOM 1037 C C . GLU A 1 131 ? 9.703 24.031 6.793 1 96.19 131 GLU A C 1
ATOM 1039 O O . GLU A 1 131 ? 8.562 23.578 6.848 1 96.19 131 GLU A O 1
ATOM 1044 N N . THR A 1 132 ? 10.742 23.281 6.578 1 95.38 132 THR A N 1
ATOM 1045 C CA . THR A 1 132 ? 10.703 21.812 6.652 1 95.38 132 THR A CA 1
ATOM 1046 C C . THR A 1 132 ? 11.57 21.312 7.805 1 95.38 132 THR A C 1
ATOM 1048 O O . THR A 1 132 ? 12.609 21.906 8.117 1 95.38 132 THR A O 1
ATOM 1051 N N . ASN A 1 133 ? 11.094 20.281 8.461 1 92.88 133 ASN A N 1
ATOM 1052 C CA . ASN A 1 133 ? 11.828 19.688 9.578 1 92.88 133 ASN A CA 1
ATOM 1053 C C . ASN A 1 133 ? 11.781 18.172 9.523 1 92.88 133 ASN A C 1
ATOM 1055 O O . ASN A 1 133 ? 10.742 17.578 9.227 1 92.88 133 ASN A O 1
ATOM 1059 N N . ASN A 1 134 ? 12.906 17.547 9.711 1 89.62 134 ASN A N 1
ATOM 1060 C CA . ASN A 1 134 ? 12.969 16.094 9.789 1 89.62 134 ASN A CA 1
ATOM 1061 C C . ASN A 1 134 ? 13.516 15.633 11.141 1 89.62 134 ASN A C 1
ATOM 1063 O O . ASN A 1 134 ? 14.008 14.508 11.266 1 89.62 134 ASN A O 1
ATOM 1067 N N . SER A 1 135 ? 13.398 16.484 12.07 1 73.12 135 SER A N 1
ATOM 1068 C CA . SER A 1 135 ? 13.992 16.172 13.367 1 73.12 135 SER A CA 1
ATOM 1069 C C . SER A 1 135 ? 13.07 15.281 14.195 1 73.12 135 SER A C 1
ATOM 1071 O O . SER A 1 135 ? 11.867 15.227 13.953 1 73.12 135 SER A O 1
ATOM 1073 N N . GLU A 1 136 ? 13.656 14.531 15.039 1 76.31 136 GLU A N 1
ATOM 1074 C CA . GLU A 1 136 ? 12.961 13.602 15.93 1 76.31 136 GLU A CA 1
ATOM 1075 C C . GLU A 1 136 ? 12.484 14.305 17.203 1 76.31 136 GLU A C 1
ATOM 1077 O O . GLU A 1 136 ? 12.43 13.695 18.266 1 76.31 136 GLU A O 1
ATOM 1082 N N . LYS A 1 137 ? 12.062 15.531 16.984 1 84.69 137 LYS A N 1
ATOM 1083 C CA . LYS A 1 137 ? 11.594 16.25 18.172 1 84.69 137 LYS A CA 1
ATOM 1084 C C . LYS A 1 137 ? 10.109 15.992 18.422 1 84.69 137 LYS A C 1
ATOM 1086 O O . LYS A 1 137 ? 9.312 16 17.484 1 84.69 137 LYS A O 1
ATOM 1091 N N . VAL A 1 138 ? 9.828 15.922 19.594 1 92.69 138 VAL A N 1
ATOM 1092 C CA . VAL A 1 138 ? 8.469 15.617 20.031 1 92.69 138 VAL A CA 1
ATOM 1093 C C . VAL A 1 138 ? 7.625 16.891 20.031 1 92.69 138 VAL A C 1
ATOM 1095 O O . VAL A 1 138 ? 8.133 17.984 20.312 1 92.69 138 VAL A O 1
ATOM 1098 N N . TRP A 1 139 ? 6.383 16.734 19.672 1 95.5 139 TRP A N 1
ATOM 1099 C CA . TRP A 1 139 ? 5.438 17.844 19.703 1 95.5 139 TRP A CA 1
ATOM 1100 C C . TRP A 1 139 ? 4.906 18.078 21.109 1 95.5 139 TRP A C 1
ATOM 1102 O O . TRP A 1 139 ? 5.016 17.203 21.969 1 95.5 139 TRP A O 1
ATOM 1112 N N . ASN A 1 140 ? 4.441 19.266 21.375 1 93.62 140 ASN A N 1
ATOM 1113 C CA . ASN A 1 140 ? 3.885 19.656 22.656 1 93.62 140 ASN A CA 1
ATOM 1114 C C . ASN A 1 140 ? 2.738 18.734 23.078 1 93.62 140 ASN A C 1
ATOM 1116 O O . ASN A 1 140 ? 1.774 18.562 22.328 1 93.62 140 ASN A O 1
ATOM 1120 N N . LEU A 1 141 ? 2.764 18.234 24.234 1 91.5 141 LEU A N 1
ATOM 1121 C CA . LEU A 1 141 ? 1.793 17.266 24.75 1 91.5 141 LEU A CA 1
ATOM 1122 C C . LEU A 1 141 ? 0.409 17.906 24.859 1 91.5 141 LEU A C 1
ATOM 1124 O O . LEU A 1 141 ? -0.604 17.203 24.812 1 91.5 141 LEU A O 1
ATOM 1128 N N . GLN A 1 142 ? 0.395 19.156 25.016 1 91.94 142 GLN A N 1
ATOM 1129 C CA . GLN A 1 142 ? -0.868 19.875 25.172 1 91.94 142 GLN A CA 1
ATOM 1130 C C . GLN A 1 142 ? -1.685 19.828 23.891 1 91.94 142 GLN A C 1
ATOM 1132 O O . GLN A 1 142 ? -2.887 20.109 23.906 1 91.94 142 GLN A O 1
ATOM 1137 N N . LEU A 1 143 ? -1.005 19.531 22.828 1 94.31 143 LEU A N 1
ATOM 1138 C CA . LEU A 1 143 ? -1.686 19.531 21.547 1 94.31 143 LEU A CA 1
ATOM 1139 C C . LEU A 1 143 ? -2.504 18.25 21.375 1 94.31 143 LEU A C 1
ATOM 1141 O O . LEU A 1 143 ? -3.406 18.188 20.531 1 94.31 143 LEU A O 1
ATOM 1145 N N . LYS A 1 144 ? -2.195 17.297 22.078 1 92.06 144 LYS A N 1
ATOM 1146 C CA . LYS A 1 144 ? -2.879 16.016 21.938 1 92.06 144 LYS A CA 1
ATOM 1147 C C . LYS A 1 144 ? -4.352 16.125 22.328 1 92.06 144 LYS A C 1
ATOM 1149 O O . LYS A 1 144 ? -4.684 16.703 23.375 1 92.06 144 LYS A O 1
ATOM 1154 N N . PRO A 1 145 ? -5.113 15.547 21.469 1 89.44 145 PRO A N 1
ATOM 1155 C CA . PRO A 1 145 ? -6.508 15.469 21.906 1 89.44 145 PRO A CA 1
ATOM 1156 C C . PRO A 1 145 ? -6.688 14.625 23.156 1 89.44 145 PRO A C 1
ATOM 1158 O O . PRO A 1 145 ? -6.012 13.602 23.328 1 89.44 145 PRO A O 1
ATOM 1161 N N . LYS A 1 146 ? -7.562 15.008 23.984 1 82.88 146 LYS A N 1
ATOM 1162 C CA . LYS A 1 146 ? -7.781 14.328 25.266 1 82.88 146 LYS A CA 1
ATOM 1163 C C . LYS A 1 146 ? -8.906 13.305 25.156 1 82.88 146 LYS A C 1
ATOM 1165 O O . LYS A 1 146 ? -9.914 13.547 24.5 1 82.88 146 LYS A O 1
ATOM 1170 N N . PRO A 1 147 ? -8.602 12.203 25.797 1 80.19 147 PRO A N 1
ATOM 1171 C CA . PRO A 1 147 ? -9.656 11.188 25.781 1 80.19 147 PRO A CA 1
ATOM 1172 C C . PRO A 1 147 ? -10.891 11.609 26.562 1 80.19 147 PRO A C 1
ATOM 1174 O O . PRO A 1 147 ? -10.789 12.414 27.5 1 80.19 147 PRO A O 1
ATOM 1177 N N . ALA A 1 148 ? -12.023 11.156 26.078 1 71.06 148 ALA A N 1
ATOM 1178 C CA . ALA A 1 148 ? -13.258 11.391 26.828 1 71.06 148 ALA A CA 1
ATOM 1179 C C . ALA A 1 148 ? -13.148 10.859 28.25 1 71.06 148 ALA A C 1
ATOM 1181 O O . ALA A 1 148 ? -12.562 9.797 28.484 1 71.06 148 ALA A O 1
ATOM 1182 N N . PRO A 1 149 ? -13.523 11.68 29.188 1 68.75 149 PRO A N 1
ATOM 1183 C CA . PRO A 1 149 ? -13.445 11.227 30.578 1 68.75 149 PRO A CA 1
ATOM 1184 C C . PRO A 1 149 ? -14.188 9.914 30.812 1 68.75 149 PRO A C 1
ATOM 1186 O O . PRO A 1 149 ? -15.188 9.633 30.141 1 68.75 149 PRO A O 1
ATOM 1189 N N . LEU A 1 150 ? -13.555 8.93 31.422 1 65.88 150 LEU A N 1
ATOM 1190 C CA . LEU A 1 150 ? -14.234 7.695 31.781 1 65.88 150 LEU A CA 1
ATOM 1191 C C . LEU A 1 150 ? -15.445 7.973 32.656 1 65.88 150 LEU A C 1
ATOM 1193 O O . LEU A 1 150 ? -15.414 8.883 33.5 1 65.88 150 LEU A O 1
ATOM 1197 N N . PRO A 1 151 ? -16.594 7.418 32.219 1 59.53 151 PRO A N 1
ATOM 1198 C CA . PRO A 1 151 ? -17.688 7.609 33.156 1 59.53 151 PRO A CA 1
ATOM 1199 C C . PRO A 1 151 ? -17.312 7.242 34.594 1 59.53 151 PRO A C 1
ATOM 1201 O O . PRO A 1 151 ? -16.469 6.359 34.812 1 59.53 151 PRO A O 1
ATOM 1204 N N . PRO A 1 152 ? -17.625 8.109 35.5 1 51.5 152 PRO A N 1
ATOM 1205 C CA . PRO A 1 152 ? -17.328 7.781 36.906 1 51.5 152 PRO A CA 1
ATOM 1206 C C . PRO A 1 152 ? -17.641 6.332 37.25 1 51.5 152 PRO A C 1
ATOM 1208 O O . PRO A 1 152 ? -18.594 5.762 36.719 1 51.5 152 PRO A O 1
ATOM 1211 N N . ASN A 1 153 ? -16.719 5.582 37.531 1 43.84 153 ASN A N 1
ATOM 1212 C CA . ASN A 1 153 ? -16.984 4.258 38.062 1 43.84 153 ASN A CA 1
ATOM 1213 C C . ASN A 1 153 ? -18.109 4.293 39.094 1 43.84 153 ASN A C 1
ATOM 1215 O O . ASN A 1 153 ? -18.047 5.047 40.062 1 43.84 153 ASN A O 1
ATOM 1219 N N . GLN A 1 154 ? -19.203 3.912 38.906 1 34.16 154 GLN A N 1
ATOM 1220 C CA . GLN A 1 154 ? -19.938 3.404 40.062 1 34.16 154 GLN A CA 1
ATOM 1221 C C . GLN A 1 154 ? -19.125 2.34 40.812 1 34.16 154 GLN A C 1
ATOM 1223 O O . GLN A 1 154 ? -18.766 1.312 40.219 1 34.16 154 GLN A O 1
ATOM 1228 N N . ALA A 1 155 ? -18.328 2.637 41.875 1 33.97 155 ALA A N 1
ATOM 1229 C CA . ALA A 1 155 ? -17.734 1.76 42.875 1 33.97 155 ALA A CA 1
ATOM 1230 C C . ALA A 1 155 ? -18.688 0.626 43.25 1 33.97 155 ALA A C 1
ATOM 1232 O O . ALA A 1 155 ? -19.75 0.863 43.844 1 33.97 155 ALA A O 1
ATOM 1233 N N . GLN A 1 156 ? -18.734 -0.415 42.5 1 30.84 156 GLN A N 1
ATOM 1234 C CA . GLN A 1 156 ? -19.234 -1.54 43.281 1 30.84 156 GLN A CA 1
ATOM 1235 C C . GLN A 1 156 ? -18.484 -1.674 44.594 1 30.84 156 GLN A C 1
ATOM 1237 O O . GLN A 1 156 ? -17.25 -1.636 44.625 1 30.84 156 GLN A O 1
ATOM 1242 N N . THR A 1 157 ? -19.062 -1.441 45.75 1 31.5 157 THR A N 1
ATOM 1243 C CA . THR A 1 157 ? -18.812 -1.855 47.125 1 31.5 157 THR A CA 1
ATOM 1244 C C . THR A 1 157 ? -18.422 -3.33 47.188 1 31.5 157 THR A C 1
ATOM 1246 O O . THR A 1 157 ? -19.234 -4.18 47.562 1 31.5 157 THR A O 1
ATOM 1249 N N . GLN A 1 158 ? -17.859 -3.988 46.25 1 25.95 158 GLN A N 1
ATOM 1250 C CA . GLN A 1 158 ? -17.547 -5.352 46.656 1 25.95 158 GLN A CA 1
ATOM 1251 C C . GLN A 1 158 ? -16.578 -5.367 47.844 1 25.95 158 GLN A C 1
ATOM 1253 O O . GLN A 1 158 ? -15.711 -4.5 47.938 1 25.95 158 GLN A O 1
ATOM 1258 N N . ALA A 1 159 ? -16.672 -6.391 48.844 1 26.58 159 ALA A N 1
ATOM 1259 C CA . ALA A 1 159 ? -16.109 -6.844 50.125 1 26.58 159 ALA A CA 1
ATOM 1260 C C . ALA A 1 159 ? -14.586 -6.824 50.094 1 26.58 159 ALA A C 1
ATOM 1262 O O . ALA A 1 159 ? -13.992 -6.66 49.031 1 26.58 159 ALA A O 1
ATOM 1263 N N . GLY A 1 160 ? -13.875 -7.883 50.75 1 25.62 160 GLY A N 1
ATOM 1264 C CA . GLY A 1 160 ? -12.734 -8.195 51.594 1 25.62 160 GLY A CA 1
ATOM 1265 C C . GLY A 1 160 ? -11.438 -8.344 50.812 1 25.62 160 GLY A C 1
ATOM 1266 O O . GLY A 1 160 ? -10.43 -8.797 51.375 1 25.62 160 GLY A O 1
ATOM 1267 N N . SER A 1 161 ? -11.305 -8.508 49.438 1 28.23 161 SER A N 1
ATOM 1268 C CA . SER A 1 161 ? -10.062 -9.25 49.312 1 28.23 161 SER A CA 1
ATOM 1269 C C . SER A 1 161 ? -8.867 -8.43 49.812 1 28.23 161 SER A C 1
ATOM 1271 O O . SER A 1 161 ? -8.891 -7.199 49.75 1 28.23 161 SER A O 1
ATOM 1273 N N . PRO A 1 162 ? -7.879 -9.102 50.5 1 26.88 162 PRO A N 1
ATOM 1274 C CA . PRO A 1 162 ? -6.688 -8.602 51.188 1 26.88 162 PRO A CA 1
ATOM 1275 C C . PRO A 1 162 ? -5.812 -7.723 50.312 1 26.88 162 PRO A C 1
ATOM 1277 O O . PRO A 1 162 ? -5.859 -7.836 49.094 1 26.88 162 PRO A O 1
ATOM 1280 N N . SER A 1 163 ? -5.391 -6.586 50.781 1 26.59 163 SER A N 1
ATOM 1281 C CA . SER A 1 163 ? -4.469 -5.523 50.375 1 26.59 163 SER A CA 1
ATOM 1282 C C . SER A 1 163 ? -3.146 -6.094 49.875 1 26.59 163 SER A C 1
ATOM 1284 O O . SER A 1 163 ? -2.314 -6.531 50.688 1 26.59 163 SER A O 1
ATOM 1286 N N . VAL A 1 164 ? -3.201 -7.059 48.875 1 25.11 164 VAL A N 1
ATOM 1287 C CA . VAL A 1 164 ? -1.85 -7.5 48.562 1 25.11 164 VAL A CA 1
ATOM 1288 C C . VAL A 1 164 ? -0.969 -6.289 48.25 1 25.11 164 VAL A C 1
ATOM 1290 O O . VAL A 1 164 ? -1.4 -5.355 47.594 1 25.11 164 VAL A O 1
ATOM 1293 N N . ASP A 1 165 ? 0.003 -6.027 49.125 1 24.09 165 ASP A N 1
ATOM 1294 C CA . ASP A 1 165 ? 1.081 -5.043 49.156 1 24.09 165 ASP A CA 1
ATOM 1295 C C . ASP A 1 165 ? 1.89 -5.09 47.844 1 24.09 165 ASP A C 1
ATOM 1297 O O . ASP A 1 165 ? 2.498 -6.113 47.531 1 24.09 165 ASP A O 1
ATOM 1301 N N . PRO A 1 166 ? 1.413 -4.586 46.781 1 24.44 166 PRO A N 1
ATOM 1302 C CA . PRO A 1 166 ? 2.148 -4.695 45.5 1 24.44 166 PRO A CA 1
ATOM 1303 C C . PRO A 1 166 ? 3.566 -4.141 45.594 1 24.44 166 PRO A C 1
ATOM 1305 O O . PRO A 1 166 ? 3.779 -2.939 45.406 1 24.44 166 PRO A O 1
ATOM 1308 N N . SER A 1 167 ? 4.332 -4.391 46.719 1 24.77 167 SER A N 1
ATOM 1309 C CA . SER A 1 167 ? 5.727 -3.959 46.75 1 24.77 167 SER A CA 1
ATOM 1310 C C . SER A 1 167 ? 6.512 -4.539 45.594 1 24.77 167 SER A C 1
ATOM 1312 O O . SER A 1 167 ? 7.441 -5.324 45.781 1 24.77 167 SER A O 1
ATOM 1314 N N . VAL A 1 168 ? 5.883 -5.09 44.656 1 24.31 168 VAL A N 1
ATOM 1315 C CA . VAL A 1 168 ? 6.812 -5.727 43.719 1 24.31 168 VAL A CA 1
ATOM 1316 C C . VAL A 1 168 ? 7.926 -4.746 43.344 1 24.31 168 VAL A C 1
ATOM 1318 O O . VAL A 1 168 ? 7.68 -3.545 43.219 1 24.31 168 VAL A O 1
ATOM 1321 N N . VAL A 1 169 ? 9.141 -5.207 43.5 1 22.5 169 VAL A N 1
ATOM 1322 C CA . VAL A 1 169 ? 10.523 -4.766 43.344 1 22.5 169 VAL A CA 1
ATOM 1323 C C . VAL A 1 169 ? 10.688 -4.094 41.969 1 22.5 169 VAL A C 1
ATOM 1325 O O . VAL A 1 169 ? 10.289 -4.645 40.938 1 22.5 169 VAL A O 1
ATOM 1328 N N . MET A 1 170 ? 10.812 -2.77 42 1 23.5 170 MET A N 1
ATOM 1329 C CA . MET A 1 170 ? 11.25 -1.807 41 1 23.5 170 MET A CA 1
ATOM 1330 C C . MET A 1 170 ? 12.594 -2.211 40.406 1 23.5 170 MET A C 1
ATOM 1332 O O . MET A 1 170 ? 13.625 -2.105 41.062 1 23.5 170 MET A O 1
ATOM 1336 N N . VAL A 1 171 ? 12.625 -3.445 39.906 1 22.06 171 VAL A N 1
ATOM 1337 C CA . VAL A 1 171 ? 13.969 -3.686 39.406 1 22.06 171 VAL A CA 1
ATOM 1338 C C . VAL A 1 171 ? 14.375 -2.555 38.438 1 22.06 171 VAL A C 1
ATOM 1340 O O . VAL A 1 171 ? 13.609 -2.186 37.562 1 22.06 171 VAL A O 1
ATOM 1343 N N . THR A 1 172 ? 15.312 -1.721 38.938 1 22.81 172 THR A N 1
ATOM 1344 C CA . THR A 1 172 ? 16.109 -0.632 38.375 1 22.81 172 THR A CA 1
ATOM 1345 C C . THR A 1 172 ? 16.922 -1.115 37.188 1 22.81 172 THR A C 1
ATOM 1347 O O . THR A 1 172 ? 17.891 -1.854 37.344 1 22.81 172 THR A O 1
ATOM 1350 N N . ASP A 1 173 ? 16.359 -1.741 36.25 1 22.67 173 ASP A N 1
ATOM 1351 C CA . ASP A 1 173 ? 17.281 -2.145 35.188 1 22.67 173 ASP A CA 1
ATOM 1352 C C . ASP A 1 173 ? 18.281 -1.03 34.906 1 22.67 173 ASP A C 1
ATOM 1354 O O . ASP A 1 173 ? 17.953 0.152 35.031 1 22.67 173 ASP A O 1
ATOM 1358 N N . ARG A 1 174 ? 19.594 -1.296 34.656 1 22.12 174 ARG A N 1
ATOM 1359 C CA . ARG A 1 174 ? 20.906 -0.671 34.531 1 22.12 174 ARG A CA 1
ATOM 1360 C C . ARG A 1 174 ? 20.844 0.527 33.594 1 22.12 174 ARG A C 1
ATOM 1362 O O . ARG A 1 174 ? 19.906 0.653 32.781 1 22.12 174 ARG A O 1
ATOM 1369 N N . ASP A 1 175 ? 22.141 1.282 33.219 1 21.97 175 ASP A N 1
ATOM 1370 C CA . ASP A 1 175 ? 22.812 2.531 32.875 1 21.97 175 ASP A CA 1
ATOM 1371 C C . ASP A 1 175 ? 22.547 2.93 31.422 1 21.97 175 ASP A C 1
ATOM 1373 O O . ASP A 1 175 ? 23.109 3.9 30.922 1 21.97 175 ASP A O 1
ATOM 1377 N N . TYR A 1 176 ? 22.328 2.213 30.406 1 22.98 176 TYR A N 1
ATOM 1378 C CA . TYR A 1 176 ? 22.609 2.938 29.172 1 22.98 176 TYR A CA 1
ATOM 1379 C C . TYR A 1 176 ? 21.812 4.238 29.109 1 22.98 176 TYR A C 1
ATOM 1381 O O . TYR A 1 176 ? 20.594 4.234 29.266 1 22.98 176 TYR A O 1
ATOM 1389 N N . SER A 1 177 ? 22.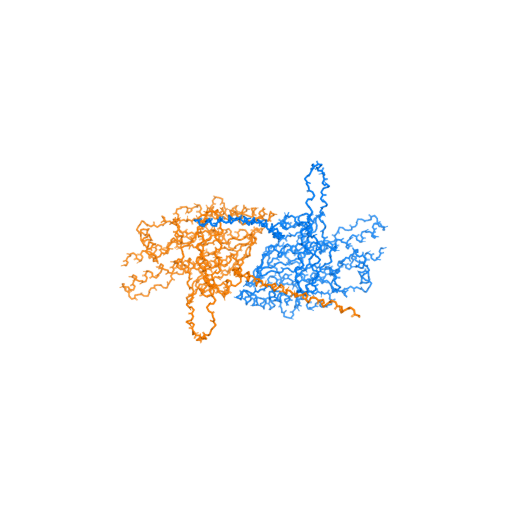328 5.59 29.25 1 24.62 177 SER A N 1
ATOM 1390 C CA . SER A 1 177 ? 22.312 7.043 29.422 1 24.62 177 SER A CA 1
ATOM 1391 C C . SER A 1 177 ? 21.672 7.73 28.219 1 24.62 177 SER A C 1
ATOM 1393 O O . SER A 1 177 ? 21.75 8.953 28.078 1 24.62 177 SER A O 1
ATOM 1395 N N . ALA A 1 178 ? 21.562 7.281 26.984 1 25.08 178 ALA A N 1
ATOM 1396 C CA . ALA A 1 178 ? 21 8.305 26.109 1 25.08 178 ALA A CA 1
ATOM 1397 C C . ALA A 1 178 ? 19.75 8.922 26.703 1 25.08 178 ALA A C 1
ATOM 1399 O O . ALA A 1 178 ? 18.891 8.211 27.234 1 25.08 178 ALA A O 1
ATOM 1400 N N . GLY A 1 179 ? 19.703 10.219 27.125 1 26.66 179 GLY A N 1
ATOM 1401 C CA . GLY A 1 179 ? 18.844 11.031 27.969 1 26.66 179 GLY A CA 1
ATOM 1402 C C . GLY A 1 179 ? 17.375 10.914 27.578 1 26.66 179 GLY A C 1
ATOM 1403 O O . GLY A 1 179 ? 16.578 11.805 27.891 1 26.66 179 GLY A O 1
ATOM 1404 N N . SER A 1 180 ? 17 10.195 26.531 1 28.78 180 SER A N 1
ATOM 1405 C CA . SER A 1 180 ? 15.555 10.344 26.328 1 28.78 180 SER A CA 1
ATOM 1406 C C . SER A 1 180 ? 14.781 10.008 27.594 1 28.78 180 SER A C 1
ATOM 1408 O O . SER A 1 180 ? 14.945 8.922 28.156 1 28.78 180 SER A O 1
ATOM 1410 N N . THR A 1 181 ? 14.555 10.891 28.438 1 28.84 181 THR A N 1
ATOM 1411 C CA . THR A 1 181 ? 13.633 10.789 29.562 1 28.84 181 THR A CA 1
ATOM 1412 C C . THR A 1 181 ? 12.359 10.055 29.156 1 28.84 181 THR A C 1
ATOM 1414 O O . THR A 1 181 ? 11.555 10.578 28.375 1 28.84 181 THR A O 1
ATOM 1417 N N . VAL A 1 182 ? 12.406 8.891 28.766 1 32.31 182 VAL A N 1
ATOM 1418 C CA . VAL A 1 182 ? 11.172 8.117 28.812 1 32.31 182 VAL A CA 1
ATOM 1419 C C . VAL A 1 182 ? 10.406 8.43 30.094 1 32.31 182 VAL A C 1
ATOM 1421 O O . VAL A 1 182 ? 10.898 8.164 31.203 1 32.31 182 VAL A O 1
ATOM 1424 N N . SER A 1 183 ? 9.766 9.602 30.25 1 32.09 183 SER A N 1
ATOM 1425 C CA . SER A 1 183 ? 8.852 9.742 31.391 1 32.09 183 SER A CA 1
ATOM 1426 C C . SER A 1 183 ? 8.117 8.43 31.656 1 32.09 183 SER A C 1
ATOM 1428 O O . SER A 1 183 ? 7.453 7.883 30.781 1 32.09 183 SER A O 1
ATOM 1430 N N . THR A 1 184 ? 8.562 7.602 32.312 1 35.03 184 THR A N 1
ATOM 1431 C CA . THR A 1 184 ? 8.016 6.41 32.938 1 35.03 184 THR A CA 1
ATOM 1432 C C . THR A 1 184 ? 6.645 6.703 33.531 1 35.03 184 THR A C 1
ATOM 1434 O O . THR A 1 184 ? 6.195 5.996 34.438 1 35.03 184 THR A O 1
ATOM 1437 N N . GLY A 1 185 ? 6.023 7.957 33.438 1 37.53 185 GLY A N 1
ATOM 1438 C CA . GLY A 1 185 ? 4.711 7.957 34.062 1 37.53 185 GLY A CA 1
ATOM 1439 C C . GLY A 1 185 ? 3.809 6.844 33.562 1 37.53 185 GLY A C 1
ATOM 1440 O O . GLY A 1 185 ? 3.98 6.359 32.438 1 37.53 185 GLY A O 1
ATOM 1441 N N . VAL A 1 186 ? 3.258 6.059 34.438 1 43.22 186 VAL A N 1
ATOM 1442 C CA . VAL A 1 186 ? 2.275 5.012 34.156 1 43.22 186 VAL A CA 1
ATOM 1443 C C . VAL A 1 186 ? 1.348 5.438 33.031 1 43.22 186 VAL A C 1
ATOM 1445 O O . VAL A 1 186 ? 0.593 6.402 33.188 1 43.22 186 VAL A O 1
ATOM 1448 N N . ARG A 1 187 ? 1.823 5.406 31.906 1 56.66 187 ARG A N 1
ATOM 1449 C CA . ARG A 1 187 ? 0.892 5.668 30.812 1 56.66 187 ARG A CA 1
ATOM 1450 C C . ARG A 1 187 ? -0.405 4.887 31 1 56.66 187 ARG A C 1
ATOM 1452 O O . ARG A 1 187 ? -0.378 3.674 31.219 1 56.66 187 ARG A O 1
ATOM 1459 N N . GLY A 1 188 ? -1.399 5.57 31.453 1 62.84 188 GLY A N 1
ATOM 1460 C CA . GLY A 1 188 ? -2.695 4.918 31.547 1 62.84 188 GLY A CA 1
ATOM 1461 C C . GLY A 1 188 ? -3.033 4.078 30.344 1 62.84 188 GLY A C 1
ATOM 1462 O O . GLY A 1 188 ? -2.387 4.195 29.297 1 62.84 188 GLY A O 1
ATOM 1463 N N . PRO A 1 189 ? -3.818 3.131 30.453 1 70.81 189 PRO A N 1
ATOM 1464 C CA . PRO A 1 189 ? -4.188 2.191 29.391 1 70.81 189 PRO A CA 1
ATOM 1465 C C . PRO A 1 189 ? -4.738 2.893 28.141 1 70.81 189 PRO A C 1
ATOM 1467 O O . PRO A 1 189 ? -4.711 2.324 27.047 1 70.81 189 PRO A O 1
ATOM 1470 N N . TYR A 1 190 ? -5.039 4.23 28.281 1 80.12 190 TYR A N 1
ATOM 1471 C CA . TYR A 1 190 ? -5.656 4.898 27.141 1 80.12 190 TYR A CA 1
ATOM 1472 C C . TYR A 1 190 ? -4.82 6.09 26.688 1 80.12 190 TYR A C 1
ATOM 1474 O O . TYR A 1 190 ? -5.352 7.055 26.141 1 80.12 190 TYR A O 1
ATOM 1482 N N . HIS A 1 191 ? -3.631 5.973 26.812 1 84 191 HIS A N 1
ATOM 1483 C CA . HIS A 1 191 ? -2.734 7.07 26.469 1 84 191 HIS A CA 1
ATOM 1484 C C . HIS A 1 191 ? -2.51 7.148 24.969 1 84 191 HIS A C 1
ATOM 1486 O O . HIS A 1 191 ? -2.5 6.121 24.281 1 84 191 HIS A O 1
ATOM 1492 N N . ILE A 1 192 ? -2.436 8.414 24.469 1 91.5 192 ILE A N 1
ATOM 1493 C CA . ILE A 1 192 ? -2.012 8.648 23.094 1 91.5 192 ILE A CA 1
ATOM 1494 C C . ILE A 1 192 ? -0.6 9.227 23.078 1 91.5 192 ILE A C 1
ATOM 1496 O O . ILE A 1 192 ? -0.269 10.086 23.906 1 91.5 192 ILE A O 1
ATOM 1500 N N . THR A 1 193 ? 0.236 8.672 22.297 1 89.62 193 THR A N 1
ATOM 1501 C CA . THR A 1 193 ? 1.632 9.086 22.219 1 89.62 193 THR A CA 1
ATOM 1502 C C . THR A 1 193 ? 1.746 10.477 21.594 1 89.62 193 THR A C 1
ATOM 1504 O O . THR A 1 193 ? 1.007 10.812 20.672 1 89.62 193 THR A O 1
ATOM 1507 N N . ALA A 1 194 ? 2.699 11.242 22.078 1 91.31 194 ALA A N 1
ATOM 1508 C CA . ALA A 1 194 ? 2.969 12.547 21.469 1 91.31 194 ALA A CA 1
ATOM 1509 C C . ALA A 1 194 ? 3.541 12.391 20.062 1 91.31 194 ALA A C 1
ATOM 1511 O O . ALA A 1 194 ? 4.41 11.547 19.828 1 91.31 194 ALA A O 1
ATOM 1512 N N . PRO A 1 195 ? 3.066 13.227 19.219 1 94.69 195 PRO A N 1
ATOM 1513 C CA . PRO A 1 195 ? 3.529 13.094 17.828 1 94.69 195 PRO A CA 1
ATOM 1514 C C . PRO A 1 195 ? 5.004 13.461 17.672 1 94.69 195 PRO A C 1
ATOM 1516 O O . PRO A 1 195 ? 5.484 14.391 18.312 1 94.69 195 PRO A O 1
ATOM 1519 N N . LYS A 1 196 ? 5.613 12.758 16.891 1 94.75 196 LYS A N 1
ATOM 1520 C CA . LYS A 1 196 ? 6.969 13.023 16.406 1 94.75 196 LYS A CA 1
ATOM 1521 C C . LYS A 1 196 ? 7.105 12.695 14.93 1 94.75 196 LYS A C 1
ATOM 1523 O O . LYS A 1 196 ? 7.836 11.773 14.555 1 94.75 196 LYS A O 1
ATOM 1528 N N . PRO A 1 197 ? 6.418 13.508 14.141 1 96.25 197 PRO A N 1
ATOM 1529 C CA . PRO A 1 197 ? 6.434 13.172 12.711 1 96.25 197 PRO A CA 1
ATOM 1530 C C . PRO A 1 197 ? 7.848 13.086 12.141 1 96.25 197 PRO A C 1
ATOM 1532 O O . PRO A 1 197 ? 8.734 13.836 12.57 1 96.25 197 PRO A O 1
ATOM 1535 N N . ASP A 1 198 ? 8.062 12.25 11.18 1 96.56 198 ASP A N 1
ATOM 1536 C CA . ASP A 1 198 ? 9.359 12.062 10.539 1 96.56 198 ASP A CA 1
ATOM 1537 C C . ASP A 1 198 ? 9.742 13.289 9.703 1 96.56 198 ASP A C 1
ATOM 1539 O O . ASP A 1 198 ? 10.922 13.625 9.586 1 96.56 198 ASP A O 1
ATOM 1543 N N . ILE A 1 199 ? 8.781 13.859 9.047 1 97.44 199 ILE A N 1
ATOM 1544 C CA . ILE A 1 199 ? 8.922 15.094 8.289 1 97.44 199 ILE A CA 1
ATOM 1545 C C . ILE A 1 199 ? 7.742 16.016 8.578 1 97.44 199 ILE A C 1
ATOM 1547 O O . ILE A 1 199 ? 6.594 15.57 8.633 1 97.44 199 ILE A O 1
ATOM 1551 N N . THR A 1 200 ? 8.047 17.234 8.836 1 97.19 200 THR A N 1
ATOM 1552 C CA . THR A 1 200 ? 7.012 18.25 9.055 1 97.19 200 THR A CA 1
ATOM 1553 C C . THR A 1 200 ? 7.191 19.422 8.109 1 97.19 200 THR A C 1
ATOM 1555 O O . THR A 1 200 ? 8.297 19.938 7.941 1 97.19 200 THR A O 1
ATOM 1558 N N . LEU A 1 201 ? 6.129 19.812 7.445 1 97.62 201 LEU A N 1
ATOM 1559 C CA . LEU A 1 201 ? 6.078 21.016 6.641 1 97.62 201 LEU A CA 1
ATOM 1560 C C . LEU A 1 201 ? 5.16 22.062 7.277 1 97.62 201 LEU A C 1
ATOM 1562 O O . LEU A 1 201 ? 4.035 21.734 7.668 1 97.62 201 LEU A O 1
ATOM 1566 N N . GLY A 1 202 ? 5.648 23.219 7.441 1 97.75 202 GLY A N 1
ATOM 1567 C CA . GLY A 1 202 ? 4.895 24.344 7.973 1 97.75 202 GLY A CA 1
ATOM 1568 C C . GLY A 1 202 ? 5.406 25.688 7.488 1 97.75 202 GLY A C 1
ATOM 1569 O O . GLY A 1 202 ? 6.062 25.781 6.449 1 97.75 202 GLY A O 1
ATOM 1570 N N . LEU A 1 203 ? 4.945 26.688 8.18 1 97.56 203 LEU A N 1
ATOM 1571 C CA . LEU A 1 203 ? 5.375 28.031 7.848 1 97.56 203 LEU A CA 1
ATOM 1572 C C . LEU A 1 203 ? 6.57 28.453 8.695 1 97.56 203 LEU A C 1
ATOM 1574 O O . LEU A 1 203 ? 6.652 28.094 9.875 1 97.56 203 LEU A O 1
ATOM 1578 N N . ALA A 1 204 ? 7.391 29.234 8.062 1 96.31 204 ALA A N 1
ATOM 1579 C CA . ALA A 1 204 ? 8.539 29.75 8.789 1 96.31 204 ALA A CA 1
ATOM 1580 C C . ALA A 1 204 ? 8.117 30.828 9.781 1 96.31 204 ALA A C 1
ATOM 1582 O O . ALA A 1 204 ? 7.129 31.531 9.57 1 96.31 204 ALA A O 1
ATOM 1583 N N . ARG A 1 205 ? 8.859 31 10.75 1 90.25 205 ARG A N 1
ATOM 1584 C CA . ARG A 1 205 ? 8.609 32.031 11.758 1 90.25 205 ARG A CA 1
ATOM 1585 C C . ARG A 1 205 ? 8.562 33.406 11.125 1 90.25 205 ARG A C 1
ATOM 1587 O O . ARG A 1 205 ? 7.711 34.25 11.477 1 90.25 205 ARG A O 1
ATOM 1594 N N . HIS A 1 206 ? 9.445 33.594 10.203 1 89.88 206 HIS A N 1
ATOM 1595 C CA . HIS A 1 206 ? 9.586 34.938 9.633 1 89.88 206 HIS A CA 1
ATOM 1596 C C . HIS A 1 206 ? 8.719 35.094 8.391 1 89.88 206 HIS A C 1
ATOM 1598 O O . HIS A 1 206 ? 8.891 36.062 7.637 1 89.88 206 HIS A O 1
ATOM 1604 N N . ALA A 1 207 ? 7.801 34.156 8.234 1 93.62 207 ALA A N 1
ATOM 1605 C CA . ALA A 1 207 ? 6.887 34.25 7.102 1 93.62 207 ALA A CA 1
ATOM 1606 C C . ALA A 1 207 ? 5.789 35.281 7.363 1 93.62 207 ALA A C 1
ATOM 1608 O O . ALA A 1 207 ? 5.027 35.625 6.457 1 93.62 207 ALA A O 1
ATOM 1609 N N . PHE A 1 208 ? 5.785 35.812 8.531 1 93.19 208 PHE A N 1
ATOM 1610 C CA . PHE A 1 208 ? 4.758 36.781 8.945 1 93.19 208 PHE A CA 1
ATOM 1611 C C . PHE A 1 208 ? 5.371 38.125 9.266 1 93.19 208 PHE A C 1
ATOM 1613 O O . PHE A 1 208 ? 6.594 38.25 9.359 1 93.19 208 PHE A O 1
ATOM 1620 N N . THR A 1 209 ? 4.52 39.156 9.406 1 93.56 209 THR A N 1
ATOM 1621 C CA . THR A 1 209 ? 4.988 40.469 9.828 1 93.56 209 THR A CA 1
ATOM 1622 C C . THR A 1 209 ? 5.539 40.406 11.25 1 93.56 209 THR A C 1
ATOM 1624 O O . THR A 1 209 ? 5.172 39.531 12.031 1 93.56 209 THR A O 1
ATOM 1627 N N . PRO A 1 210 ? 6.375 41.344 11.539 1 93.81 210 PRO A N 1
ATOM 1628 C CA . PRO A 1 210 ? 6.914 41.375 12.898 1 93.81 210 PRO A CA 1
ATOM 1629 C C . PRO A 1 210 ? 5.82 41.438 13.961 1 93.81 210 PRO A C 1
ATOM 1631 O O . PRO A 1 210 ? 5.965 40.875 15.039 1 93.81 210 PRO A O 1
ATOM 1634 N N . GLU A 1 211 ? 4.801 42.188 13.656 1 93.25 211 GLU A N 1
ATOM 1635 C CA . GLU A 1 211 ? 3.689 42.281 14.602 1 93.25 211 GLU A CA 1
ATOM 1636 C C . GLU A 1 211 ? 3.023 40.938 14.828 1 93.25 211 GLU A C 1
ATOM 1638 O O . GLU A 1 211 ? 2.732 40.562 15.961 1 93.25 211 GLU A O 1
ATOM 1643 N N . HIS A 1 212 ? 2.793 40.25 13.766 1 93.69 212 HIS A N 1
ATOM 1644 C CA . HIS A 1 212 ? 2.17 38.938 13.859 1 93.69 212 HIS A CA 1
ATOM 1645 C C . HIS A 1 212 ? 3.096 37.938 14.539 1 93.69 212 HIS A C 1
ATOM 1647 O O . HIS A 1 212 ? 2.635 37.062 15.273 1 93.69 212 HIS A O 1
ATOM 1653 N N . GLU A 1 213 ? 4.332 38.062 14.258 1 92.81 213 GLU A N 1
ATOM 1654 C CA . GLU A 1 213 ? 5.316 37.188 14.898 1 92.81 213 GLU A CA 1
ATOM 1655 C C . GLU A 1 213 ? 5.293 37.344 16.406 1 92.81 213 GLU A C 1
ATOM 1657 O O . GLU A 1 213 ? 5.344 36.375 17.141 1 92.81 213 GLU A O 1
ATOM 1662 N N . GLU A 1 214 ? 5.277 38.531 16.828 1 93.19 214 GLU A N 1
ATOM 1663 C CA . GLU A 1 214 ? 5.234 38.812 18.25 1 93.19 214 GLU A CA 1
ATOM 1664 C C . GLU A 1 214 ? 3.951 38.281 18.891 1 93.19 214 GLU A C 1
ATOM 1666 O O . GLU A 1 214 ? 3.975 37.75 20 1 93.19 214 GLU A O 1
ATOM 1671 N N . LEU A 1 215 ? 2.893 38.531 18.203 1 93 215 LEU A N 1
ATOM 1672 C CA . LEU A 1 215 ? 1.604 38 18.672 1 93 215 LEU A CA 1
ATOM 1673 C C . LEU A 1 215 ? 1.646 36.5 18.844 1 93 215 LEU A C 1
ATOM 1675 O O . LEU A 1 215 ? 1.177 35.969 19.844 1 93 215 LEU A O 1
ATOM 1679 N N . LEU A 1 216 ? 2.201 35.812 17.891 1 93.06 216 LEU A N 1
ATOM 1680 C CA . LEU A 1 216 ? 2.283 34.344 17.922 1 93.06 216 LEU A CA 1
ATOM 1681 C C . LEU A 1 216 ? 3.203 33.875 19.047 1 93.06 216 LEU A C 1
ATOM 1683 O O . LEU A 1 216 ? 2.959 32.844 19.656 1 93.06 216 LEU A O 1
ATOM 1687 N N . LEU A 1 217 ? 4.266 34.594 19.266 1 92.25 217 LEU A N 1
ATOM 1688 C CA . LEU A 1 217 ? 5.156 34.281 20.375 1 92.25 217 LEU A CA 1
ATOM 1689 C C . LEU A 1 217 ? 4.426 34.375 21.703 1 92.25 217 LEU A C 1
ATOM 1691 O O . LEU A 1 217 ? 4.617 33.531 22.594 1 92.25 217 LEU A O 1
ATOM 1695 N N . ASN A 1 218 ? 3.672 35.406 21.797 1 92.75 218 ASN A N 1
ATOM 1696 C CA . ASN A 1 218 ? 2.896 35.594 23.016 1 92.75 218 ASN A CA 1
ATOM 1697 C C . ASN A 1 218 ? 1.881 34.469 23.219 1 92.75 218 ASN A C 1
ATOM 1699 O O . ASN A 1 218 ? 1.749 33.938 24.312 1 92.75 218 ASN A O 1
ATOM 1703 N N . TYR A 1 219 ? 1.144 34.156 22.188 1 92.5 219 TYR A N 1
ATOM 1704 C CA . TYR A 1 219 ? 0.163 33.062 22.281 1 92.5 219 TYR A CA 1
ATOM 1705 C C . TYR A 1 219 ? 0.839 31.75 22.578 1 92.5 219 TYR A C 1
ATOM 1707 O O . TYR A 1 219 ? 0.295 30.922 23.328 1 92.5 219 TYR A O 1
ATOM 1715 N N . GLN A 1 220 ? 2.027 31.516 21.953 1 94.06 220 GLN A N 1
ATOM 1716 C CA . GLN A 1 220 ? 2.812 30.312 22.203 1 94.06 220 GLN A CA 1
ATOM 1717 C C . GLN A 1 220 ? 3.188 30.188 23.672 1 94.06 220 GLN A C 1
ATOM 1719 O O . GLN A 1 220 ? 3.061 29.109 24.266 1 94.06 220 GLN A O 1
ATOM 1724 N N . HIS A 1 221 ? 3.629 31.234 24.203 1 91.38 221 HIS A N 1
ATOM 1725 C CA . HIS A 1 221 ? 4.094 31.281 25.594 1 91.38 221 HIS A CA 1
ATOM 1726 C C . HIS A 1 221 ? 2.965 30.969 26.562 1 91.38 221 HIS A C 1
ATOM 1728 O O . HIS A 1 221 ? 3.186 30.328 27.594 1 91.38 221 HIS A O 1
ATOM 1734 N N . HIS A 1 222 ? 1.765 31.391 26.25 1 91.69 222 HIS A N 1
ATOM 1735 C CA . HIS A 1 222 ? 0.634 31.219 27.156 1 91.69 222 HIS A CA 1
ATOM 1736 C C . HIS A 1 222 ? -0.146 29.953 26.844 1 91.69 222 HIS A C 1
ATOM 1738 O O . HIS A 1 222 ? -1.17 29.672 27.469 1 91.69 222 HIS A O 1
ATOM 1744 N N . GLY A 1 223 ? 0.26 29.297 25.812 1 90.81 223 GLY A N 1
ATOM 1745 C CA . GLY A 1 223 ? -0.374 28.031 25.484 1 90.81 223 GLY A CA 1
ATOM 1746 C C . GLY A 1 223 ? -1.723 28.203 24.812 1 90.81 223 GLY A C 1
ATOM 1747 O O . GLY A 1 223 ? -2.529 27.266 24.781 1 90.81 223 GLY A O 1
ATOM 1748 N N . LEU A 1 224 ? -2.033 29.344 24.297 1 90.88 224 LEU A N 1
ATOM 1749 C CA . LEU A 1 224 ? -3.322 29.609 23.688 1 90.88 224 LEU A CA 1
ATOM 1750 C C . LEU A 1 224 ? -3.354 29.109 22.25 1 90.88 224 LEU A C 1
ATOM 1752 O O . LEU A 1 224 ? -4.348 28.516 21.812 1 90.88 224 LEU A O 1
ATOM 1756 N N . ILE A 1 225 ? -2.328 29.469 21.531 1 93.12 225 ILE A N 1
ATOM 1757 C CA . ILE A 1 225 ? -2.105 28.938 20.203 1 93.12 225 ILE A CA 1
ATOM 1758 C C . ILE A 1 225 ? -0.688 28.375 20.094 1 93.12 225 ILE A C 1
ATOM 1760 O O . ILE A 1 225 ? 0.28 29.125 20.016 1 93.12 225 ILE A O 1
ATOM 1764 N N . LEU A 1 226 ? -0.626 27.078 20.031 1 95.38 226 LEU A N 1
ATOM 1765 C CA . LEU A 1 226 ? 0.678 26.453 19.875 1 95.38 226 LEU A CA 1
ATOM 1766 C C . LEU A 1 226 ? 1.027 26.281 18.391 1 95.38 226 LEU A C 1
ATOM 1768 O O . LEU A 1 226 ? 1.117 25.156 17.906 1 95.38 226 LEU A O 1
ATOM 1772 N N . SER A 1 227 ? 1.27 27.438 17.844 1 95.88 227 SER A N 1
ATOM 1773 C CA . SER A 1 227 ? 1.515 27.453 16.406 1 95.88 227 SER A CA 1
ATOM 1774 C C . SER A 1 227 ? 2.781 26.672 16.047 1 95.88 227 SER A C 1
ATOM 1776 O O . SER A 1 227 ? 2.885 26.109 14.961 1 95.88 227 SER A O 1
ATOM 1778 N N . ASP A 1 228 ? 3.82 26.781 16.828 1 95.81 228 ASP A N 1
ATOM 1779 C CA . ASP A 1 228 ? 4.926 25.828 16.781 1 95.81 228 ASP A CA 1
ATOM 1780 C C . ASP A 1 228 ? 4.602 24.562 17.594 1 95.81 228 ASP A C 1
ATOM 1782 O O . ASP A 1 228 ? 4.547 24.609 18.812 1 95.81 228 ASP A O 1
ATOM 1786 N N . PRO A 1 229 ? 4.461 23.5 16.844 1 95.62 229 PRO A N 1
ATOM 1787 C CA . PRO A 1 229 ? 3.973 22.312 17.547 1 95.62 229 PRO A CA 1
ATOM 1788 C C . PRO A 1 229 ? 5.047 21.656 18.422 1 95.62 229 PRO A C 1
ATOM 1790 O O . PRO A 1 229 ? 4.734 20.812 19.25 1 95.62 229 PRO A O 1
ATOM 1793 N N . HIS A 1 230 ? 6.242 22.016 18.328 1 93.75 230 HIS A N 1
ATOM 1794 C CA . HIS A 1 230 ? 7.34 21.344 19 1 93.75 230 HIS A CA 1
ATOM 1795 C C . HIS A 1 230 ? 7.477 21.828 20.438 1 93.75 230 HIS A C 1
ATOM 1797 O O . HIS A 1 230 ? 7.207 23 20.734 1 93.75 230 HIS A O 1
ATOM 1803 N N . GLU A 1 231 ? 7.918 20.969 21.172 1 88.5 231 GLU A N 1
ATOM 1804 C CA . GLU A 1 231 ? 8.242 21.344 22.547 1 88.5 231 GLU A CA 1
ATOM 1805 C C . GLU A 1 231 ? 9.43 22.297 22.594 1 88.5 231 GLU A C 1
ATOM 1807 O O . GLU A 1 231 ? 9.414 23.281 23.359 1 88.5 231 GLU A O 1
ATOM 1812 N N . ALA A 1 232 ? 10.398 21.891 21.812 1 84.12 232 ALA A N 1
ATOM 1813 C CA . ALA A 1 232 ? 11.516 22.797 21.609 1 84.12 232 ALA A CA 1
ATOM 1814 C C . ALA A 1 232 ? 11.234 23.766 20.469 1 84.12 232 ALA A C 1
ATOM 1816 O O . ALA A 1 232 ? 10.656 23.391 19.453 1 84.12 232 ALA A O 1
ATOM 1817 N N . VAL A 1 233 ? 11.609 24.922 20.688 1 79.06 233 VAL A N 1
ATOM 1818 C CA . VAL A 1 233 ? 11.344 25.922 19.641 1 79.06 233 VAL A CA 1
ATOM 1819 C C . VAL A 1 233 ? 12.086 25.547 18.359 1 79.06 233 VAL A C 1
ATOM 1821 O O . VAL A 1 233 ? 13.305 25.391 18.375 1 79.06 233 VAL A O 1
ATOM 1824 N N . MET A 1 234 ? 11.398 25.312 17.172 1 82 234 MET A N 1
ATOM 1825 C CA . MET A 1 234 ? 11.992 24.891 15.906 1 82 234 MET A CA 1
ATOM 1826 C C . MET A 1 234 ? 11.727 25.906 14.805 1 82 234 MET A C 1
ATOM 1828 O O . MET A 1 234 ? 12.055 25.672 13.641 1 82 234 MET A O 1
ATOM 1832 N N . ARG A 1 235 ? 11.203 27.031 15.016 1 86.81 235 ARG A N 1
ATOM 1833 C CA . ARG A 1 235 ? 10.945 28.109 14.062 1 86.81 235 ARG A CA 1
ATOM 1834 C C . ARG A 1 235 ? 9.953 27.672 12.992 1 86.81 235 ARG A C 1
ATOM 1836 O O . ARG A 1 235 ? 10.023 28.125 11.852 1 86.81 235 ARG A O 1
ATOM 1843 N N . LEU A 1 236 ? 9.234 26.641 13.125 1 94.88 236 LEU A N 1
ATOM 1844 C CA . LEU A 1 236 ? 8.172 26.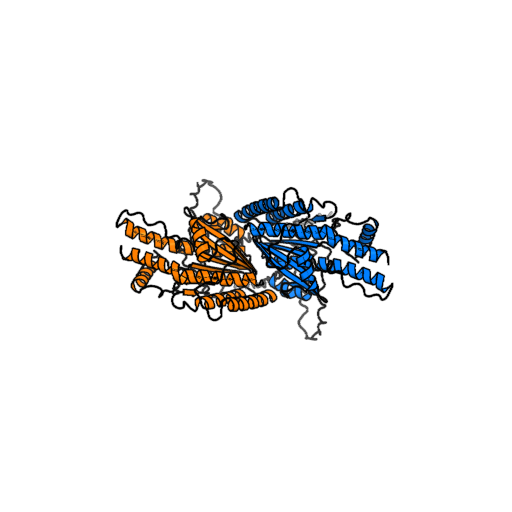156 12.25 1 94.88 236 LEU A CA 1
ATOM 1845 C C . LEU A 1 236 ? 6.801 26.375 12.883 1 94.88 236 LEU A C 1
ATOM 1847 O O . LEU A 1 236 ? 6.562 25.969 14.023 1 94.88 236 LEU A O 1
ATOM 1851 N N . ARG A 1 237 ? 6.004 27.078 12.125 1 96 237 ARG A N 1
ATOM 1852 C CA . ARG A 1 237 ? 4.672 27.406 12.625 1 96 237 ARG A CA 1
ATOM 1853 C C . ARG A 1 237 ? 3.592 26.828 11.719 1 96 237 ARG A C 1
ATOM 1855 O O . ARG A 1 237 ? 3.799 26.672 10.516 1 96 237 ARG A O 1
ATOM 1862 N N . PHE A 1 238 ? 2.482 26.484 12.312 1 96.69 238 PHE A N 1
ATOM 1863 C CA . PHE A 1 238 ? 1.283 26.031 11.609 1 96.69 238 PHE A CA 1
ATOM 1864 C C . PHE A 1 238 ? 1.621 24.938 10.609 1 96.69 238 PHE A C 1
ATOM 1866 O O . PHE A 1 238 ? 1.442 25.125 9.398 1 96.69 238 PHE A O 1
ATOM 1873 N N . PRO A 1 239 ? 2.012 23.781 11.102 1 97.25 239 PRO A N 1
ATOM 1874 C CA . PRO A 1 239 ? 2.234 22.672 10.172 1 97.25 239 PRO A CA 1
ATOM 1875 C C . PRO A 1 239 ? 0.996 22.344 9.344 1 97.25 239 PRO A C 1
ATOM 1877 O O . PRO A 1 239 ? -0.122 22.344 9.867 1 97.25 239 PRO A O 1
ATOM 1880 N N . PHE A 1 240 ? 1.219 22.125 8.047 1 98.06 240 PHE A N 1
ATOM 1881 C CA . PHE A 1 240 ? 0.076 21.844 7.188 1 98.06 240 PHE A CA 1
ATOM 1882 C C . PHE A 1 240 ? 0.236 20.484 6.516 1 98.06 240 PHE A C 1
ATOM 1884 O O . PHE A 1 240 ? -0.69 19.984 5.867 1 98.06 240 PHE A O 1
ATOM 1891 N N . MET A 1 241 ? 1.405 19.875 6.68 1 98.56 241 MET A N 1
ATOM 1892 C CA . MET A 1 241 ? 1.618 18.516 6.199 1 98.56 241 MET A CA 1
ATOM 1893 C C . MET A 1 241 ? 2.678 17.797 7.031 1 98.56 241 MET A C 1
ATOM 1895 O O . MET A 1 241 ? 3.697 18.391 7.387 1 98.56 241 MET A O 1
ATOM 1899 N N . ILE A 1 242 ? 2.414 16.562 7.285 1 98.38 242 ILE A N 1
ATOM 1900 C CA . ILE A 1 242 ? 3.418 15.727 7.941 1 98.38 242 ILE A CA 1
ATOM 1901 C C . ILE A 1 242 ? 3.6 14.422 7.168 1 98.38 242 ILE A C 1
ATOM 1903 O O . ILE A 1 242 ? 2.736 14.039 6.375 1 98.38 242 ILE A O 1
ATOM 1907 N N . VAL A 1 243 ? 4.746 13.766 7.363 1 98.25 243 VAL A N 1
ATOM 1908 C CA . VAL A 1 243 ? 5.031 12.453 6.805 1 98.25 243 VAL A CA 1
ATOM 1909 C C . VAL A 1 243 ? 5.402 11.484 7.926 1 98.25 243 VAL A C 1
ATOM 1911 O O . VAL A 1 243 ? 6.195 11.82 8.812 1 98.25 243 VAL A O 1
ATOM 1914 N N . GLU A 1 244 ? 4.762 10.359 7.953 1 97.31 244 GLU A N 1
ATOM 1915 C CA . GLU A 1 244 ? 5.102 9.258 8.844 1 97.31 244 GLU A CA 1
ATOM 1916 C C . GLU A 1 244 ? 5.617 8.055 8.062 1 97.31 244 GLU A C 1
ATOM 1918 O O . GLU A 1 244 ? 4.895 7.488 7.238 1 97.31 244 GLU A O 1
ATOM 1923 N N . LEU A 1 245 ? 6.805 7.656 8.383 1 95.19 245 LEU A N 1
ATOM 1924 C CA . LEU A 1 245 ? 7.465 6.633 7.582 1 95.19 245 LEU A CA 1
ATOM 1925 C C . LEU A 1 245 ? 7.75 5.387 8.422 1 95.19 245 LEU A C 1
ATOM 1927 O O . LEU A 1 245 ? 8.148 5.492 9.578 1 95.19 245 LEU A O 1
ATOM 1931 N N . LYS A 1 246 ? 7.441 4.273 7.793 1 90.06 246 LYS A N 1
ATOM 1932 C CA . LYS A 1 246 ? 7.828 2.969 8.32 1 90.06 246 LYS A CA 1
ATOM 1933 C C . LYS A 1 246 ? 8.477 2.109 7.238 1 90.06 246 LYS A C 1
ATOM 1935 O O . LYS A 1 246 ? 8.18 2.262 6.051 1 90.06 246 LYS A O 1
ATOM 1940 N N . ALA A 1 247 ? 9.477 1.426 7.695 1 81.69 247 ALA A N 1
ATOM 1941 C CA . ALA A 1 247 ? 10.07 0.361 6.887 1 81.69 247 ALA A CA 1
ATOM 1942 C C . ALA A 1 247 ? 10.367 -0.87 7.738 1 81.69 247 ALA A C 1
ATOM 1944 O O . ALA A 1 247 ? 11.273 -0.848 8.578 1 81.69 247 ALA A O 1
ATOM 1945 N N . GLY A 1 248 ? 9.617 -1.875 7.641 1 77 248 GLY A N 1
ATOM 1946 C CA . GLY A 1 248 ? 9.734 -3.029 8.516 1 77 248 GLY A CA 1
ATOM 1947 C C . GLY A 1 248 ? 8.672 -3.064 9.602 1 77 248 GLY A C 1
ATOM 1948 O O . GLY A 1 248 ? 8.547 -4.055 10.328 1 77 248 GLY A O 1
ATOM 1949 N N . ALA A 1 249 ? 8.023 -1.974 9.695 1 81.19 249 ALA A N 1
ATOM 1950 C CA . ALA A 1 249 ? 6.832 -1.928 10.531 1 81.19 249 ALA A CA 1
ATOM 1951 C C . ALA A 1 249 ? 5.57 -1.741 9.695 1 81.19 249 ALA A C 1
ATOM 1953 O O . ALA A 1 249 ? 5.652 -1.475 8.492 1 81.19 249 ALA A O 1
ATOM 1954 N N . THR A 1 250 ? 4.527 -1.863 10.375 1 87.12 250 THR A N 1
ATOM 1955 C CA . THR A 1 250 ? 3.266 -1.938 9.648 1 87.12 250 THR A CA 1
ATOM 1956 C C . THR A 1 250 ? 2.828 -0.554 9.18 1 87.12 250 THR A C 1
ATOM 1958 O O . THR A 1 250 ? 3.107 0.448 9.844 1 87.12 250 THR A O 1
ATOM 1961 N N . LEU A 1 251 ? 2.143 -0.542 8.141 1 92.94 251 LEU A N 1
ATOM 1962 C CA . LEU A 1 251 ? 1.502 0.661 7.625 1 92.94 251 LEU A CA 1
ATOM 1963 C C . LEU A 1 251 ? 0.511 1.229 8.633 1 92.94 251 LEU A C 1
ATOM 1965 O O . LEU A 1 251 ? 0.343 2.447 8.727 1 92.94 251 LEU A O 1
ATOM 1969 N N . ILE A 1 252 ? -0.086 0.402 9.406 1 93.69 252 ILE A N 1
ATOM 1970 C CA . ILE A 1 252 ? -1.062 0.812 10.414 1 93.69 252 ILE A CA 1
ATOM 1971 C C . ILE A 1 252 ? -0.388 1.694 11.461 1 93.69 252 ILE A C 1
ATOM 1973 O O . ILE A 1 252 ? -0.982 2.66 11.945 1 93.69 252 ILE A O 1
ATOM 1977 N N . LYS A 1 253 ? 0.781 1.381 11.75 1 94.44 253 LYS A N 1
ATOM 1978 C CA . LYS A 1 253 ? 1.512 2.201 12.719 1 94.44 253 LYS A CA 1
ATOM 1979 C C . LYS A 1 253 ? 1.749 3.607 12.172 1 94.44 253 LYS A C 1
ATOM 1981 O O . LYS A 1 253 ? 1.566 4.594 12.883 1 94.44 253 LYS A O 1
ATOM 1986 N N . ALA A 1 254 ? 2.205 3.652 10.953 1 96.62 254 ALA A N 1
ATOM 1987 C CA . ALA A 1 254 ? 2.398 4.953 10.32 1 96.62 254 ALA A CA 1
ATOM 1988 C C . ALA A 1 254 ? 1.091 5.738 10.273 1 96.62 254 ALA A C 1
ATOM 1990 O O . ALA A 1 254 ? 1.072 6.945 10.531 1 96.62 254 ALA A O 1
ATOM 1991 N N . GLN A 1 255 ? 0.035 5.078 9.961 1 97.62 255 GLN A N 1
ATOM 1992 C CA . GLN A 1 255 ? -1.281 5.703 9.883 1 97.62 255 GLN A CA 1
ATOM 1993 C C . GLN A 1 255 ? -1.714 6.25 11.242 1 97.62 255 GLN A C 1
ATOM 1995 O O . GLN A 1 255 ? -2.219 7.371 11.336 1 97.62 255 GLN A O 1
ATOM 2000 N N . ASN A 1 256 ? -1.527 5.441 12.25 1 96.94 256 ASN A N 1
ATOM 2001 C CA . ASN A 1 256 ? -1.906 5.863 13.594 1 96.94 256 ASN A CA 1
ATOM 2002 C C . ASN A 1 256 ? -1.13 7.102 14.031 1 96.94 256 ASN A C 1
ATOM 2004 O O . ASN A 1 256 ? -1.698 8.016 14.633 1 96.94 256 ASN A O 1
ATOM 2008 N N . GLN A 1 257 ? 0.118 7.09 13.719 1 97.06 257 GLN A N 1
ATOM 2009 C CA . GLN A 1 257 ? 0.949 8.234 14.062 1 97.06 257 GLN A CA 1
ATOM 2010 C C . GLN A 1 257 ? 0.519 9.477 13.281 1 97.06 257 GLN A C 1
ATOM 2012 O O . GLN A 1 257 ? 0.45 10.578 13.844 1 97.06 257 GLN A O 1
ATOM 2017 N N . ALA A 1 258 ? 0.206 9.273 12.062 1 98.38 258 ALA A N 1
ATOM 2018 C CA . ALA A 1 258 ? -0.259 10.383 11.227 1 98.38 258 ALA A CA 1
ATOM 2019 C C . ALA A 1 258 ? -1.6 10.914 11.727 1 98.38 258 ALA A C 1
ATOM 2021 O O . ALA A 1 258 ? -1.869 12.117 11.641 1 98.38 258 ALA A O 1
ATOM 2022 N N . ALA A 1 259 ? -2.383 10.016 12.234 1 98.44 259 ALA A N 1
ATOM 2023 C CA . ALA A 1 259 ? -3.693 10.414 12.742 1 98.44 259 ALA A CA 1
ATOM 2024 C C . ALA A 1 259 ? -3.559 11.367 13.922 1 98.44 259 ALA A C 1
ATOM 2026 O O . ALA A 1 259 ? -4.238 12.391 13.984 1 98.44 259 ALA A O 1
ATOM 2027 N N . VAL A 1 260 ? -2.697 11.055 14.781 1 97.88 260 VAL A N 1
ATOM 2028 C CA . VAL A 1 260 ? -2.49 11.906 15.953 1 97.88 260 VAL A CA 1
ATOM 2029 C C . VAL A 1 260 ? -1.869 13.234 15.523 1 97.88 260 VAL A C 1
ATOM 2031 O O . VAL A 1 260 ? -2.311 14.297 15.953 1 97.88 260 VAL A O 1
ATOM 2034 N N . GLY A 1 261 ? -0.846 13.133 14.719 1 97.69 261 GLY A N 1
ATOM 2035 C CA . GLY A 1 261 ? -0.235 14.352 14.211 1 97.69 261 GLY A CA 1
ATOM 2036 C C . GLY A 1 261 ? -1.21 15.242 13.461 1 97.69 261 GLY A C 1
ATOM 2037 O O . GLY A 1 261 ? -1.207 16.453 13.641 1 97.69 261 GLY A O 1
ATOM 2038 N N . GLY A 1 262 ? -2.006 14.602 12.633 1 98.19 262 GLY A N 1
ATOM 2039 C CA . GLY A 1 262 ? -3.025 15.336 11.898 1 98.19 262 GLY A CA 1
ATOM 2040 C C . GLY A 1 262 ? -4.031 16.016 12.805 1 98.19 262 GLY A C 1
ATOM 2041 O O . GLY A 1 262 ? -4.426 17.156 12.555 1 98.19 262 GLY A O 1
ATOM 2042 N N . ALA A 1 263 ? -4.406 15.344 13.82 1 97.5 263 ALA A N 1
ATOM 2043 C CA . ALA A 1 263 ? -5.332 15.93 14.789 1 97.5 263 ALA A CA 1
ATOM 2044 C C . ALA A 1 263 ? -4.719 17.156 15.453 1 97.5 263 ALA A C 1
ATOM 2046 O O . ALA A 1 263 ? -5.402 18.172 15.656 1 97.5 263 ALA A O 1
ATOM 2047 N N . CYS A 1 264 ? -3.475 17.078 15.742 1 97.19 264 CYS A N 1
ATOM 2048 C CA . CYS A 1 264 ? -2.775 18.188 16.375 1 97.19 264 CYS A CA 1
ATOM 2049 C C . CYS A 1 264 ? -2.709 19.391 15.422 1 97.19 264 CYS A C 1
ATOM 2051 O O . CYS A 1 264 ? -2.889 20.531 15.852 1 97.19 264 CYS A O 1
ATOM 2053 N N . MET A 1 265 ? -2.436 19.125 14.188 1 97.56 265 MET A N 1
ATOM 2054 C CA . MET A 1 265 ? -2.371 20.219 13.211 1 97.56 265 MET A CA 1
ATOM 2055 C C . MET A 1 265 ? -3.711 20.938 13.109 1 97.56 265 MET A C 1
ATOM 2057 O O . MET A 1 265 ? -3.762 22.172 13.141 1 97.56 265 MET A O 1
ATOM 2061 N N . VAL A 1 266 ? -4.727 20.172 13.039 1 96.31 266 VAL A N 1
ATOM 2062 C CA . VAL A 1 266 ? -6.074 20.719 12.906 1 96.31 266 VAL A CA 1
ATOM 2063 C C . VAL A 1 266 ? -6.449 21.469 14.18 1 96.31 266 VAL A C 1
ATOM 2065 O O . VAL A 1 266 ? -7.125 22.5 14.117 1 96.31 266 VAL A O 1
ATOM 2068 N N . LYS A 1 267 ? -6.031 20.984 15.25 1 94.31 267 LYS A N 1
ATOM 2069 C CA . LYS A 1 267 ? -6.301 21.641 16.516 1 94.31 267 LYS A CA 1
ATOM 2070 C C . LYS A 1 267 ? -5.648 23.031 16.562 1 94.31 267 LYS A C 1
ATOM 2072 O O . LYS A 1 267 ? -6.25 23.984 17.047 1 94.31 267 LYS A O 1
ATOM 2077 N N . ILE A 1 268 ? -4.465 23.125 16.156 1 95.69 268 ILE A N 1
ATOM 2078 C CA . ILE A 1 268 ? -3.758 24.391 16.125 1 95.69 268 ILE A CA 1
ATOM 2079 C C . ILE A 1 268 ? -4.551 25.406 15.305 1 95.69 268 ILE A C 1
ATOM 2081 O O . ILE A 1 268 ? -4.723 26.562 15.727 1 95.69 268 ILE A O 1
ATOM 2085 N N . LEU A 1 269 ? -5.023 24.984 14.203 1 94.5 269 LEU A N 1
ATOM 2086 C CA . LEU A 1 269 ? -5.82 25.859 13.352 1 94.5 269 LEU A CA 1
ATOM 2087 C C . LEU A 1 269 ? -7.133 26.234 14.023 1 94.5 269 LEU A C 1
ATOM 2089 O O . LEU A 1 269 ? -7.578 27.375 13.938 1 94.5 269 LEU A O 1
ATOM 2093 N N . GLY A 1 270 ? -7.711 25.266 14.664 1 90.5 270 GLY A N 1
ATOM 2094 C CA . GLY A 1 270 ? -8.914 25.547 15.43 1 90.5 270 GLY A CA 1
ATOM 2095 C C . GLY A 1 270 ? -8.703 26.562 16.531 1 90.5 270 GLY A C 1
ATOM 2096 O O . GLY A 1 270 ? -9.555 27.422 16.75 1 90.5 270 GLY A O 1
ATOM 2097 N N . ASP A 1 271 ? -7.629 26.438 17.203 1 90.62 271 ASP A N 1
ATOM 2098 C CA . ASP A 1 271 ? -7.301 27.391 18.266 1 90.62 271 ASP A CA 1
ATOM 2099 C C . ASP A 1 271 ? -7.145 28.812 17.703 1 90.62 271 ASP A C 1
ATOM 2101 O O . ASP A 1 271 ? -7.539 29.781 18.344 1 90.62 271 ASP A O 1
ATOM 2105 N N . LEU A 1 272 ? -6.586 28.922 16.594 1 91.44 272 LEU A N 1
ATOM 2106 C CA . LEU A 1 272 ? -6.434 30.203 15.93 1 91.44 272 LEU A CA 1
ATOM 2107 C C . LEU A 1 272 ? -7.797 30.812 15.609 1 91.44 272 LEU A C 1
ATOM 2109 O O . LEU A 1 272 ? -8.031 32 15.875 1 91.44 272 LEU A O 1
ATOM 2113 N N . ILE A 1 273 ? -8.625 30 15.094 1 86.88 273 ILE A N 1
ATOM 2114 C CA . ILE A 1 273 ? -9.961 30.453 14.711 1 86.88 273 ILE A CA 1
ATOM 2115 C C . ILE A 1 273 ? -10.75 30.859 15.953 1 86.88 273 ILE A C 1
ATOM 2117 O O . ILE A 1 273 ? -11.453 31.875 15.945 1 86.88 273 ILE A O 1
ATOM 2121 N N . CYS A 1 274 ? -10.617 30.109 16.953 1 84.5 274 CYS A N 1
ATOM 2122 C CA . CYS A 1 274 ? -11.336 30.391 18.188 1 84.5 274 CYS A CA 1
ATOM 2123 C C . CYS A 1 274 ? -10.867 31.703 18.812 1 84.5 274 CYS A C 1
ATOM 2125 O O . CYS A 1 274 ? -11.672 32.438 19.375 1 84.5 274 CYS A O 1
ATOM 2127 N N . GLN A 1 275 ? -9.672 31.969 18.75 1 83.44 275 GLN A N 1
ATOM 2128 C CA . GLN A 1 275 ? -9.125 33.219 19.297 1 83.44 275 GLN A CA 1
ATOM 2129 C C . GLN A 1 275 ? -9.672 34.406 18.547 1 83.44 275 GLN A C 1
ATOM 2131 O O . GLN A 1 275 ? -9.867 35.469 19.141 1 83.44 275 GLN A O 1
ATOM 2136 N N . THR A 1 276 ? -9.93 34.25 17.328 1 78.38 276 THR A N 1
ATOM 2137 C CA . THR A 1 276 ? -10.523 35.312 16.547 1 78.38 276 THR A CA 1
ATOM 2138 C C . THR A 1 276 ? -11.945 35.625 17.016 1 78.38 276 THR A C 1
ATOM 2140 O O . THR A 1 276 ? -12.359 36.781 17.047 1 78.38 276 THR A O 1
ATOM 2143 N N . ARG A 1 277 ? -12.594 34.531 17.328 1 73.25 277 ARG A N 1
ATOM 2144 C CA . ARG A 1 277 ? -13.977 34.688 17.766 1 73.25 277 ARG A CA 1
ATOM 2145 C C . ARG A 1 277 ? -14.047 35.344 19.141 1 73.25 277 ARG A C 1
ATOM 2147 O O . ARG A 1 277 ? -14.938 36.156 19.406 1 73.25 277 ARG A O 1
ATOM 2154 N N . ARG A 1 278 ? -13.211 35 19.984 1 72.25 278 ARG A N 1
ATOM 2155 C CA . ARG A 1 278 ? -13.18 35.562 21.328 1 72.25 278 ARG A CA 1
ATOM 2156 C C . ARG A 1 278 ? -12.922 37.062 21.297 1 72.25 278 ARG A C 1
ATOM 2158 O O . ARG A 1 278 ? -13.5 37.812 22.094 1 72.25 278 ARG A O 1
ATOM 2165 N N . ASN A 1 279 ? -12.156 37.375 20.391 1 65 279 ASN A N 1
ATOM 2166 C CA . ASN A 1 279 ? -11.828 38.781 20.281 1 65 279 ASN A CA 1
ATOM 2167 C C . ASN A 1 279 ? -12.945 39.562 19.594 1 65 279 ASN A C 1
ATOM 2169 O O . ASN A 1 279 ? -13.141 40.75 19.859 1 65 279 ASN A O 1
ATOM 2173 N N . THR A 1 280 ? -13.656 38.781 18.594 1 56.62 280 THR A N 1
ATOM 2174 C CA . THR A 1 280 ? -14.758 39.438 17.891 1 56.62 280 THR A CA 1
ATOM 2175 C C . THR A 1 280 ? -16.016 39.438 18.75 1 56.62 280 THR A C 1
ATOM 2177 O O . THR A 1 280 ? -16.844 40.344 18.672 1 56.62 280 THR A O 1
ATOM 2180 N N . ASP A 1 281 ? -16.438 38.156 19.25 1 53.97 281 ASP A N 1
ATOM 2181 C CA . ASP A 1 281 ? -17.609 38.188 20.141 1 53.97 281 ASP A CA 1
ATOM 2182 C C . ASP A 1 281 ? -17.469 39.25 21.219 1 53.97 281 ASP A C 1
ATOM 2184 O O . ASP A 1 281 ? -18.469 39.812 21.688 1 53.97 281 ASP A O 1
ATOM 2188 N N . LEU A 1 282 ? -16.312 39.438 21.828 1 44.62 282 LEU A N 1
ATOM 2189 C CA . LEU A 1 282 ? -16.281 40.656 22.641 1 44.62 282 LEU A CA 1
ATOM 2190 C C . LEU A 1 282 ? -16.672 41.844 21.797 1 44.62 282 LEU A C 1
ATOM 2192 O O . LEU A 1 282 ? -17.188 42.844 22.328 1 44.62 282 LEU A O 1
ATOM 2196 N N . CYS A 1 283 ? -16.125 42.062 20.547 1 39.5 283 CYS A N 1
ATOM 2197 C CA . CYS A 1 283 ? -16.688 43.156 19.766 1 39.5 283 CYS A CA 1
ATOM 2198 C C . CYS A 1 283 ? -18.031 42.781 19.172 1 39.5 283 CYS A C 1
ATOM 2200 O O . CYS A 1 283 ? -18.5 41.656 19.375 1 39.5 283 CYS A O 1
ATOM 2202 N N . GLN A 1 284 ? -18.578 43.062 17.828 1 37.66 284 GLN A N 1
ATOM 2203 C CA . GLN A 1 284 ? -19.891 43 17.203 1 37.66 284 GLN A CA 1
ATOM 2204 C C . GLN A 1 284 ? -20.344 41.562 16.984 1 37.66 284 GLN A C 1
ATOM 2206 O O . GLN A 1 284 ? -19.516 40.688 16.75 1 37.66 284 GLN A O 1
ATOM 2211 N N . GLN A 1 285 ? -21.578 41.031 17.516 1 36.62 285 GLN A N 1
ATOM 2212 C CA . GLN A 1 285 ? -22.531 39.969 17.219 1 36.62 285 GLN A CA 1
ATOM 2213 C C . GLN A 1 285 ? -22.328 39.406 15.812 1 36.62 285 GLN A C 1
ATOM 2215 O O . GLN A 1 285 ? -23.125 38.594 15.344 1 36.62 285 GLN A O 1
ATOM 2220 N N . GLU A 1 286 ? -21.688 40.031 14.891 1 36.88 286 GLU A N 1
ATOM 2221 C CA . GLU A 1 286 ? -21.781 39.656 13.477 1 36.88 286 GLU A CA 1
ATOM 2222 C C . GLU A 1 286 ? -21.219 38.281 13.211 1 36.88 286 GLU A C 1
ATOM 2224 O O . GLU A 1 286 ? -20.328 37.812 13.93 1 36.88 286 GLU A O 1
ATOM 2229 N N . GLN A 1 287 ? -21.906 37.469 12.312 1 37.88 287 GLN A N 1
ATOM 2230 C CA . GLN A 1 287 ? -21.766 36.125 11.727 1 37.88 287 GLN A CA 1
ATOM 2231 C C . GLN A 1 287 ? -20.312 35.812 11.453 1 37.88 287 GLN A C 1
ATOM 2233 O O . GLN A 1 287 ? -19.656 36.469 10.633 1 37.88 287 GLN A O 1
ATOM 2238 N N . ALA A 1 288 ? -19.562 35.5 12.422 1 41.62 288 ALA A N 1
ATOM 2239 C CA . ALA A 1 288 ? -18.234 34.969 12.133 1 41.62 288 ALA A CA 1
ATOM 2240 C C . ALA A 1 288 ? -18.203 34.281 10.758 1 41.62 288 ALA A C 1
ATOM 2242 O O . ALA A 1 288 ? -19.062 33.469 10.445 1 41.62 288 ALA A O 1
ATOM 2243 N N . PRO A 1 289 ? -17.688 34.906 9.758 1 43.69 289 PRO A N 1
ATOM 2244 C CA . PRO A 1 289 ? -17.656 34.188 8.477 1 43.69 289 PRO A CA 1
ATOM 2245 C C . PRO A 1 289 ? -17.328 32.719 8.625 1 43.69 289 PRO A C 1
ATOM 2247 O O . PRO A 1 289 ? -16.656 32.312 9.578 1 43.69 289 PRO A O 1
ATOM 2250 N N . PRO A 1 290 ? -18.188 31.875 8.078 1 44.84 290 PRO A N 1
ATOM 2251 C CA . PRO A 1 290 ? -17.906 30.438 8.062 1 44.84 290 PRO A CA 1
ATOM 2252 C C . PRO A 1 290 ? -16.422 30.109 8.031 1 44.84 290 PRO A C 1
ATOM 2254 O O . PRO A 1 290 ? -15.617 30.922 7.531 1 44.84 290 PRO A O 1
ATOM 2257 N N . LEU A 1 291 ? -15.875 29.422 9.094 1 50.75 291 LEU A N 1
ATOM 2258 C CA . LEU A 1 291 ? -14.523 28.875 9.086 1 50.75 291 LEU A CA 1
ATOM 2259 C C . LEU A 1 291 ? -13.969 28.797 7.668 1 50.75 291 LEU A C 1
ATOM 2261 O O . LEU A 1 291 ? -14.602 28.219 6.781 1 50.75 291 LEU A O 1
ATOM 2265 N N . ALA A 1 292 ? -13.156 29.75 7.371 1 60.22 292 ALA A N 1
ATOM 2266 C CA . ALA A 1 292 ? -12.539 29.734 6.047 1 60.22 292 ALA A CA 1
ATOM 2267 C C . ALA A 1 292 ? -11.977 28.344 5.727 1 60.22 292 ALA A C 1
ATOM 2269 O O . ALA A 1 292 ? -11.164 27.812 6.488 1 60.22 292 ALA A O 1
ATOM 2270 N N . VAL A 1 293 ? -12.586 27.609 4.836 1 56.34 293 VAL A N 1
ATOM 2271 C CA . VAL A 1 293 ? -12.383 26.266 4.34 1 56.34 293 VAL A CA 1
ATOM 2272 C C . VAL A 1 293 ? -10.883 25.953 4.277 1 56.34 293 VAL A C 1
ATOM 2274 O O . VAL A 1 293 ? -10.445 24.875 4.668 1 56.34 293 VAL A O 1
ATOM 2277 N N . PRO A 1 294 ? -10.078 27.016 4.215 1 65.81 294 PRO A N 1
ATOM 2278 C CA . PRO A 1 294 ? -8.648 26.703 4.074 1 65.81 294 PRO A CA 1
ATOM 2279 C C . PRO A 1 294 ? -7.996 26.328 5.402 1 65.81 294 PRO A C 1
ATOM 2281 O O . PRO A 1 294 ? -6.918 25.734 5.414 1 65.81 294 PRO A O 1
ATOM 2284 N N . LEU A 1 295 ? -8.664 26.641 6.355 1 73 295 LEU A N 1
ATOM 2285 C CA . LEU A 1 295 ? -8.086 26.328 7.656 1 73 295 LEU A CA 1
ATOM 2286 C C . LEU A 1 295 ? -8.805 25.156 8.312 1 73 295 LEU A C 1
ATOM 2288 O O . LEU A 1 295 ? -8.797 25.016 9.531 1 73 295 LEU A O 1
ATOM 2292 N N . ALA A 1 296 ? -9.258 24.359 7.43 1 80.25 296 ALA A N 1
ATOM 2293 C CA . ALA A 1 296 ? -10.086 23.281 7.969 1 80.25 296 ALA A CA 1
ATOM 2294 C C . ALA A 1 296 ? -9.484 21.922 7.648 1 80.25 296 ALA A C 1
ATOM 2296 O O . ALA A 1 296 ? -10.062 20.891 7.992 1 80.25 296 ALA A O 1
ATOM 2297 N N . LEU A 1 297 ? -8.328 22.016 6.977 1 94.69 297 LEU A N 1
ATOM 2298 C CA . LEU A 1 297 ? -7.801 20.703 6.602 1 94.69 297 LEU A CA 1
ATOM 2299 C C . LEU A 1 297 ? -6.273 20.719 6.598 1 94.69 297 LEU A C 1
ATOM 2301 O O . LEU A 1 297 ? -5.66 21.781 6.523 1 94.69 297 LEU A O 1
ATOM 2305 N N . CYS A 1 298 ? -5.652 19.625 6.785 1 98 298 CYS A N 1
ATOM 2306 C CA . CYS A 1 298 ? -4.227 19.359 6.641 1 98 298 CYS A CA 1
ATOM 2307 C C . CYS A 1 298 ? -3.996 18.047 5.906 1 98 298 CYS A C 1
ATOM 2309 O O . CYS A 1 298 ? -4.938 17.281 5.672 1 98 298 CYS A O 1
ATOM 2311 N N . PHE A 1 299 ? -2.75 17.859 5.527 1 98.75 299 PHE A N 1
ATOM 2312 C CA . PHE A 1 299 ? -2.42 16.672 4.77 1 98.75 299 PHE A CA 1
ATOM 2313 C C . PHE A 1 299 ? -1.371 15.836 5.5 1 98.75 299 PHE A C 1
ATOM 2315 O O . PHE A 1 299 ? -0.607 16.359 6.309 1 98.75 299 PHE A O 1
ATOM 2322 N N . SER A 1 300 ? -1.382 14.594 5.23 1 98.81 300 SER A N 1
ATOM 2323 C CA . SER A 1 300 ? -0.266 13.75 5.641 1 98.81 300 SER A CA 1
ATOM 2324 C C . SER A 1 300 ? 0.032 12.68 4.598 1 98.81 300 SER A C 1
ATOM 2326 O O . SER A 1 300 ? -0.83 12.344 3.781 1 98.81 300 SER A O 1
ATOM 2328 N N . ILE A 1 301 ? 1.263 12.211 4.59 1 98.75 301 ILE A N 1
ATOM 2329 C CA . ILE A 1 301 ? 1.708 11.047 3.83 1 98.75 301 ILE A CA 1
ATOM 2330 C C . ILE A 1 301 ? 2.164 9.953 4.789 1 98.75 301 ILE A C 1
ATOM 2332 O O . ILE A 1 301 ? 2.939 10.203 5.711 1 98.75 301 ILE A O 1
ATOM 2336 N N . THR A 1 302 ? 1.651 8.797 4.637 1 98.12 302 THR A N 1
ATOM 2337 C CA . THR A 1 302 ? 2.156 7.629 5.352 1 98.12 302 THR A CA 1
ATOM 2338 C C . THR A 1 302 ? 2.857 6.668 4.395 1 98.12 302 THR A C 1
ATOM 2340 O O . THR A 1 302 ? 2.445 6.523 3.242 1 98.12 302 THR A O 1
ATOM 2343 N N . THR A 1 303 ? 3.938 6.031 4.906 1 96.31 303 THR A N 1
ATOM 2344 C CA . THR A 1 303 ? 4.699 5.18 4 1 96.31 303 THR A CA 1
ATOM 2345 C C . THR A 1 303 ? 5.105 3.883 4.691 1 96.31 303 THR A C 1
ATOM 2347 O O . THR A 1 303 ? 5.301 3.855 5.906 1 96.31 303 THR A O 1
ATOM 2350 N N . GLU A 1 304 ? 5.164 2.879 3.973 1 94.81 304 GLU A N 1
ATOM 2351 C CA . GLU A 1 304 ? 5.902 1.644 4.227 1 94.81 304 GLU A CA 1
ATOM 2352 C C . GLU A 1 304 ? 6.797 1.28 3.045 1 94.81 304 GLU A C 1
ATOM 2354 O O . GLU A 1 304 ? 6.332 0.687 2.068 1 94.81 304 GLU A O 1
ATOM 2359 N N . GLY A 1 305 ? 8.055 1.624 3.221 1 94.44 305 GLY A N 1
ATOM 2360 C CA . GLY A 1 305 ? 8.93 1.469 2.072 1 94.44 305 GLY A CA 1
ATOM 2361 C C . GLY A 1 305 ? 8.469 2.258 0.86 1 94.44 305 GLY A C 1
ATOM 2362 O O . GLY A 1 305 ? 8.289 3.475 0.938 1 94.44 305 GLY A O 1
ATOM 2363 N N . PRO A 1 306 ? 8.266 1.506 -0.248 1 96.56 306 PRO A N 1
ATOM 2364 C CA . PRO A 1 306 ? 7.906 2.221 -1.475 1 96.56 306 PRO A CA 1
ATOM 2365 C C . PRO A 1 306 ? 6.426 2.584 -1.532 1 96.56 306 PRO A C 1
ATOM 2367 O O . PRO A 1 306 ? 5.992 3.281 -2.453 1 96.56 306 PRO A O 1
ATOM 2370 N N . VAL A 1 307 ? 5.648 2.184 -0.592 1 97.75 307 VAL A N 1
ATOM 2371 C CA . VAL A 1 307 ? 4.211 2.439 -0.589 1 97.75 307 VAL A CA 1
ATOM 2372 C C . VAL A 1 307 ? 3.92 3.746 0.146 1 97.75 307 VAL A C 1
ATOM 2374 O O . VAL A 1 307 ? 4.359 3.938 1.282 1 97.75 307 VAL A O 1
ATOM 2377 N N . HIS A 1 308 ? 3.189 4.629 -0.493 1 98.38 308 HIS A N 1
ATOM 2378 C CA . HIS A 1 308 ? 2.842 5.93 0.065 1 98.38 308 HIS A CA 1
ATOM 2379 C C . HIS A 1 308 ? 1.34 6.18 -0.016 1 98.38 308 HIS A C 1
ATOM 2381 O O . HIS A 1 308 ? 0.703 5.84 -1.016 1 98.38 308 HIS A O 1
ATOM 2387 N N . GLU A 1 309 ? 0.788 6.723 1.042 1 98.44 309 GLU A N 1
ATOM 2388 C CA . GLU A 1 309 ? -0.63 7.066 1.073 1 98.44 309 GLU A CA 1
ATOM 2389 C C . GLU A 1 309 ? -0.831 8.555 1.345 1 98.44 309 GLU A C 1
ATOM 2391 O O . GLU A 1 309 ? -0.107 9.148 2.148 1 98.44 309 GLU A O 1
ATOM 2396 N N . LEU A 1 310 ? -1.808 9.109 0.719 1 98.75 310 LEU A N 1
ATOM 2397 C CA . LEU A 1 310 ? -2.217 10.484 0.987 1 98.75 310 LEU A CA 1
ATOM 2398 C C . LEU A 1 310 ? -3.451 10.516 1.883 1 98.75 310 LEU A C 1
ATOM 2400 O O . LEU A 1 310 ? -4.461 9.875 1.581 1 98.75 310 LEU A O 1
ATOM 2404 N N . TRP A 1 311 ? -3.346 11.32 2.898 1 98.75 311 TRP A N 1
ATOM 2405 C CA . TRP A 1 311 ? -4.461 11.469 3.83 1 98.75 311 TRP A CA 1
ATOM 2406 C C . TRP A 1 311 ? -4.848 12.938 3.986 1 98.75 311 TRP A C 1
ATOM 2408 O O . TRP A 1 311 ? -3.984 13.812 3.963 1 98.75 311 TRP A O 1
ATOM 2418 N N . VAL A 1 312 ? -6.117 13.141 4.164 1 98.5 312 VAL A N 1
ATOM 2419 C CA . VAL A 1 312 ? -6.668 14.453 4.484 1 98.5 312 VAL A CA 1
ATOM 2420 C C . VAL A 1 312 ? -7.215 14.445 5.91 1 98.5 312 VAL A C 1
ATOM 2422 O O . VAL A 1 312 ? -7.941 13.531 6.301 1 98.5 312 VAL A O 1
ATOM 2425 N N . HIS A 1 313 ? -6.836 15.414 6.672 1 98.06 313 HIS A N 1
ATOM 2426 C CA . HIS A 1 313 ? -7.27 15.562 8.055 1 98.06 313 HIS A CA 1
ATOM 2427 C C . HIS A 1 313 ? -8.242 16.719 8.211 1 98.06 313 HIS A C 1
ATOM 2429 O O . HIS A 1 313 ? -8.047 17.797 7.621 1 98.06 313 HIS A O 1
ATOM 2435 N N . PHE A 1 314 ? -9.25 16.531 8.977 1 96.38 314 PHE A N 1
ATOM 2436 C CA . PHE A 1 314 ? -10.195 17.594 9.273 1 96.38 314 PHE A CA 1
ATOM 2437 C C . PHE A 1 314 ? -10.945 17.312 10.562 1 96.38 314 PHE A C 1
ATOM 2439 O O . PHE A 1 314 ? -10.852 16.219 11.117 1 96.38 314 PHE A O 1
ATOM 2446 N N . LYS A 1 315 ? -11.531 18.344 11.008 1 93.75 315 LYS A N 1
ATOM 2447 C CA . LYS A 1 315 ? -12.375 18.234 12.195 1 93.75 315 LYS A CA 1
ATOM 2448 C C . LYS A 1 315 ? -13.852 18.359 11.828 1 93.75 315 LYS A C 1
ATOM 2450 O O . LYS A 1 315 ? -14.219 19.172 10.992 1 93.75 315 LYS A O 1
ATOM 2455 N N . SER A 1 316 ? -14.625 17.547 12.289 1 88.62 316 SER A N 1
ATOM 2456 C CA . SER A 1 316 ? -16.078 17.594 12.164 1 88.62 316 SER A CA 1
ATOM 2457 C C . SER A 1 316 ? -16.766 17.328 13.5 1 88.62 316 SER A C 1
ATOM 2459 O O . SER A 1 316 ? -16.5 16.297 14.133 1 88.62 316 SER A O 1
ATOM 2461 N N . ARG A 1 317 ? -17.547 18.469 13.859 1 81.38 317 ARG A N 1
ATOM 2462 C CA . ARG A 1 317 ? -18.172 18.453 15.18 1 81.38 317 ARG A CA 1
ATOM 2463 C C . ARG A 1 317 ? -17.125 18.328 16.281 1 81.38 317 ARG A C 1
ATOM 2465 O O . ARG A 1 317 ? -16.172 19.109 16.312 1 81.38 317 ARG A O 1
ATOM 2472 N N . ASP A 1 318 ? -16.875 17.312 16.969 1 85.25 318 ASP A N 1
ATOM 2473 C CA . ASP A 1 318 ? -15.922 17.203 18.078 1 85.25 318 ASP A CA 1
ATOM 2474 C C . ASP A 1 318 ? -14.984 16.031 17.875 1 85.25 318 ASP A C 1
ATOM 2476 O O . ASP A 1 318 ? -14.438 15.492 18.844 1 85.25 318 ASP A O 1
ATOM 2480 N N . ALA A 1 319 ? -14.82 15.773 16.547 1 94.38 319 ALA A N 1
ATOM 2481 C CA . ALA A 1 319 ? -13.93 14.641 16.281 1 94.38 319 ALA A CA 1
ATOM 2482 C C . ALA A 1 319 ? -12.961 14.961 15.148 1 94.38 319 ALA A C 1
ATOM 2484 O O . ALA A 1 319 ? -13.242 15.828 14.305 1 94.38 319 ALA A O 1
ATOM 2485 N N . PHE A 1 320 ? -11.852 14.367 15.227 1 96.56 320 PHE A N 1
ATOM 2486 C CA . PHE A 1 320 ? -10.828 14.492 14.195 1 96.56 320 PHE A CA 1
ATOM 2487 C C . PHE A 1 320 ? -10.875 13.305 13.242 1 96.56 320 PHE A C 1
ATOM 2489 O O . PHE A 1 320 ? -10.898 12.148 13.68 1 96.56 320 PHE A O 1
ATOM 2496 N N . TYR A 1 321 ? -10.891 13.617 11.977 1 97.25 321 TYR A N 1
ATOM 2497 C CA . TYR A 1 321 ? -11.008 12.555 10.977 1 97.25 321 TYR A CA 1
ATOM 2498 C C . TYR A 1 321 ? -9.789 12.539 10.062 1 97.25 321 TYR A C 1
ATOM 2500 O O . TYR A 1 321 ? -9.188 13.578 9.797 1 97.25 321 TYR A O 1
ATOM 2508 N N . MET A 1 322 ? -9.445 11.453 9.656 1 97.56 322 MET A N 1
ATOM 2509 C CA . MET A 1 322 ? -8.406 11.172 8.672 1 97.56 322 MET A CA 1
ATOM 2510 C C . MET A 1 322 ? -8.938 10.281 7.555 1 97.56 322 MET A C 1
ATOM 2512 O O . MET A 1 322 ? -9.375 9.164 7.805 1 97.56 322 MET A O 1
ATOM 2516 N N . VAL A 1 323 ? -8.914 10.758 6.289 1 97.81 323 VAL A N 1
ATOM 2517 C CA . VAL A 1 323 ? -9.508 10.047 5.16 1 97.81 323 VAL A CA 1
ATOM 2518 C C . VAL A 1 323 ? -8.461 9.859 4.062 1 97.81 323 VAL A C 1
ATOM 2520 O O . VAL A 1 323 ? -7.809 10.82 3.65 1 97.81 323 VAL A O 1
ATOM 2523 N N . ASN A 1 324 ? -8.328 8.602 3.635 1 98.31 324 ASN A N 1
ATOM 2524 C CA . ASN A 1 324 ? -7.391 8.297 2.561 1 98.31 324 ASN A CA 1
ATOM 2525 C C . ASN A 1 324 ? -7.949 8.695 1.197 1 98.31 324 ASN A C 1
ATOM 2527 O O . ASN A 1 324 ? -9.125 8.469 0.916 1 98.31 324 ASN A O 1
ATOM 2531 N N . ARG A 1 325 ? -7.047 9.195 0.364 1 97.75 325 ARG A N 1
ATOM 2532 C CA . ARG A 1 325 ? -7.555 9.617 -0.939 1 97.75 325 ARG A CA 1
ATOM 2533 C C . ARG A 1 325 ? -6.719 9.016 -2.068 1 97.75 325 ARG A C 1
ATOM 2535 O O . ARG A 1 325 ? -7.219 8.82 -3.178 1 97.75 325 ARG A O 1
ATOM 2542 N N . LYS A 1 326 ? -5.469 8.758 -1.818 1 98 326 LYS A N 1
ATOM 2543 C CA . LYS A 1 326 ? -4.602 8.188 -2.848 1 98 326 LYS A CA 1
ATOM 2544 C C . LYS A 1 326 ? -3.586 7.227 -2.24 1 98 326 LYS A C 1
ATOM 2546 O O . LYS A 1 326 ? -3.279 7.309 -1.049 1 98 326 LYS A O 1
ATOM 2551 N N . ILE A 1 327 ? -3.105 6.395 -3.084 1 98.31 327 ILE A N 1
ATOM 2552 C CA . ILE A 1 327 ? -2.018 5.484 -2.74 1 98.31 327 ILE A CA 1
ATOM 2553 C C . ILE A 1 327 ? -1.077 5.328 -3.934 1 98.31 327 ILE A C 1
ATOM 2555 O O . ILE A 1 327 ? -1.518 5.344 -5.086 1 98.31 327 ILE A O 1
ATOM 2559 N N . TRP A 1 328 ? 0.22 5.211 -3.602 1 98.31 328 TRP A N 1
ATOM 2560 C CA . TRP A 1 328 ? 1.236 5.086 -4.641 1 98.31 328 TRP A CA 1
ATOM 2561 C C . TRP A 1 328 ? 2.283 4.047 -4.254 1 98.31 328 TRP A C 1
ATOM 2563 O O . TRP A 1 328 ? 2.488 3.773 -3.068 1 98.31 328 TRP A O 1
ATOM 2573 N N . ARG A 1 329 ? 2.848 3.449 -5.234 1 98.06 329 ARG A N 1
ATOM 2574 C CA . ARG A 1 329 ? 4.117 2.74 -5.121 1 98.06 329 ARG A CA 1
ATOM 2575 C C . ARG A 1 329 ? 5.203 3.428 -5.941 1 98.06 329 ARG A C 1
ATOM 2577 O O . ARG A 1 329 ? 5.18 3.377 -7.176 1 98.06 329 ARG A O 1
ATOM 2584 N N . THR A 1 330 ? 6.18 3.908 -5.312 1 98.12 330 THR A N 1
ATOM 2585 C CA . THR A 1 330 ? 7.055 4.891 -5.941 1 98.12 330 THR A CA 1
ATOM 2586 C C . THR A 1 330 ? 8.102 4.203 -6.816 1 98.12 330 THR A C 1
ATOM 2588 O O . THR A 1 330 ? 8.93 4.867 -7.438 1 98.12 330 THR A O 1
ATOM 2591 N N . THR A 1 331 ? 8.062 2.875 -6.938 1 98.12 331 THR A N 1
ATOM 2592 C CA . THR A 1 331 ? 8.859 2.164 -7.926 1 98.12 331 THR A CA 1
ATOM 2593 C C . THR A 1 331 ? 8.164 2.162 -9.289 1 98.12 331 THR A C 1
ATOM 2595 O O . THR A 1 331 ? 8.734 1.698 -10.281 1 98.12 331 THR A O 1
ATOM 2598 N N . ILE A 1 332 ? 6.984 2.623 -9.312 1 97.69 332 ILE A N 1
ATOM 2599 C CA . ILE A 1 332 ? 6.227 2.822 -10.547 1 97.69 332 ILE A CA 1
ATOM 2600 C C . ILE A 1 332 ? 6.336 4.277 -10.992 1 97.69 332 ILE A C 1
ATOM 2602 O O . ILE A 1 332 ? 6.051 5.195 -10.211 1 97.69 332 ILE A O 1
ATOM 2606 N N . ARG A 1 333 ? 6.684 4.477 -12.18 1 96.75 333 ARG A N 1
ATOM 2607 C CA . ARG A 1 333 ? 6.996 5.809 -12.695 1 96.75 333 ARG A CA 1
ATOM 2608 C C . ARG A 1 333 ? 5.832 6.766 -12.484 1 96.75 333 ARG A C 1
ATOM 2610 O O . ARG A 1 333 ? 6.008 7.848 -11.914 1 96.75 333 ARG A O 1
ATOM 2617 N N . LYS A 1 334 ? 4.684 6.414 -12.883 1 96.5 334 LYS A N 1
ATOM 2618 C CA . LYS A 1 334 ? 3.521 7.293 -12.797 1 96.5 334 LYS A CA 1
ATOM 2619 C C . LYS A 1 334 ? 3.221 7.66 -11.344 1 96.5 334 LYS A C 1
ATOM 2621 O O . LYS A 1 334 ? 2.777 8.773 -11.062 1 96.5 334 LYS A O 1
ATOM 2626 N N . HIS A 1 335 ? 3.438 6.754 -10.469 1 98.06 335 HIS A N 1
ATOM 2627 C CA . HIS A 1 335 ? 3.184 6.98 -9.055 1 98.06 335 HIS A CA 1
ATOM 2628 C C . HIS A 1 335 ? 4.207 7.941 -8.453 1 98.06 335 HIS A C 1
ATOM 2630 O O . HIS A 1 335 ? 3.857 8.82 -7.664 1 98.06 335 HIS A O 1
ATOM 2636 N N . ALA A 1 336 ? 5.457 7.715 -8.805 1 98.25 336 ALA A N 1
ATOM 2637 C CA . ALA A 1 336 ? 6.5 8.633 -8.352 1 98.25 336 ALA A CA 1
ATOM 2638 C C . ALA A 1 336 ? 6.223 10.055 -8.82 1 98.25 336 ALA A C 1
ATOM 2640 O O . ALA A 1 336 ? 6.355 11.008 -8.047 1 98.25 336 ALA A O 1
ATOM 2641 N N . GLU A 1 337 ? 5.836 10.18 -10.023 1 97.69 337 GLU A N 1
ATOM 2642 C CA . GLU A 1 337 ? 5.508 11.484 -10.586 1 97.69 337 GLU A CA 1
ATOM 2643 C C . GLU A 1 337 ? 4.344 12.133 -9.836 1 97.69 337 GLU A C 1
ATOM 2645 O O . GLU A 1 337 ? 4.402 13.312 -9.492 1 97.69 337 GLU A O 1
ATOM 2650 N N . GLU A 1 338 ? 3.361 11.398 -9.625 1 98 338 GLU A N 1
ATOM 2651 C CA . GLU A 1 338 ? 2.166 11.938 -8.984 1 98 338 GLU A CA 1
ATOM 2652 C C . GLU A 1 338 ? 2.455 12.367 -7.547 1 98 338 GLU A C 1
ATOM 2654 O O . GLU A 1 338 ? 1.926 13.375 -7.074 1 98 338 GLU A O 1
ATOM 2659 N N . LEU A 1 339 ? 3.232 11.562 -6.852 1 98.56 339 LEU A N 1
ATOM 2660 C CA . LEU A 1 339 ? 3.566 11.93 -5.477 1 98.56 339 LEU A CA 1
ATOM 2661 C C . LEU A 1 339 ? 4.348 13.234 -5.438 1 98.56 339 LEU A C 1
ATOM 2663 O O . LEU A 1 339 ? 4.086 14.094 -4.594 1 98.56 339 LEU A O 1
ATOM 2667 N N . VAL A 1 340 ? 5.262 13.359 -6.32 1 98.25 340 VAL A N 1
ATOM 2668 C CA . VAL A 1 340 ? 6.055 14.586 -6.379 1 98.25 340 VAL A CA 1
ATOM 2669 C C . VAL A 1 340 ? 5.148 15.773 -6.699 1 98.25 340 VAL A C 1
ATOM 2671 O O . VAL A 1 340 ? 5.262 16.828 -6.082 1 98.25 340 VAL A O 1
ATOM 2674 N N . ASN A 1 341 ? 4.277 15.547 -7.641 1 97.81 341 ASN A N 1
ATOM 2675 C CA . ASN A 1 341 ? 3.314 16.594 -7.957 1 97.81 341 ASN A CA 1
ATOM 2676 C C . ASN A 1 341 ? 2.449 16.938 -6.75 1 97.81 341 ASN A C 1
ATOM 2678 O O . ASN A 1 341 ? 2.148 18.109 -6.512 1 97.81 341 ASN A O 1
ATOM 2682 N N . CYS A 1 342 ? 2.045 15.969 -6.062 1 98.25 342 CYS A N 1
ATOM 2683 C CA . CYS A 1 342 ? 1.229 16.156 -4.867 1 98.25 342 CYS A CA 1
ATOM 2684 C C . CYS A 1 342 ? 1.945 17.031 -3.848 1 98.25 342 CYS A C 1
ATOM 2686 O O . CYS A 1 342 ? 1.379 18.016 -3.359 1 98.25 342 CYS A O 1
ATOM 2688 N N . LEU A 1 343 ? 3.164 16.656 -3.596 1 98 343 LEU A N 1
ATOM 2689 C CA . LEU A 1 343 ? 3.967 17.422 -2.643 1 98 343 LEU A CA 1
ATOM 2690 C C . LEU A 1 343 ? 4.137 18.859 -3.102 1 98 343 LEU A C 1
ATOM 2692 O O . LEU A 1 343 ? 3.994 19.797 -2.305 1 98 343 LEU A O 1
ATOM 2696 N N . GLY A 1 344 ? 4.402 19.031 -4.332 1 97.06 344 GLY A N 1
ATOM 2697 C CA . GLY A 1 344 ? 4.547 20.375 -4.879 1 97.06 344 GLY A CA 1
ATOM 2698 C C . GLY A 1 344 ? 3.289 21.203 -4.742 1 97.06 344 GLY A C 1
ATOM 2699 O O . GLY A 1 344 ? 3.357 22.391 -4.387 1 97.06 344 GLY A O 1
ATOM 2700 N N . ARG A 1 345 ? 2.189 20.641 -5.027 1 96.88 345 ARG A N 1
ATOM 2701 C CA . ARG A 1 345 ? 0.914 21.344 -4.961 1 96.88 345 ARG A CA 1
ATOM 2702 C C . ARG A 1 345 ? 0.583 21.75 -3.529 1 96.88 345 ARG A C 1
ATOM 2704 O O . ARG A 1 345 ? 0.09 22.859 -3.289 1 96.88 345 ARG A O 1
ATOM 2711 N N . VAL A 1 346 ? 0.846 20.891 -2.627 1 97.44 346 VAL A N 1
ATOM 2712 C CA . VAL A 1 346 ? 0.568 21.172 -1.227 1 97.44 346 VAL A CA 1
ATOM 2713 C C . VAL A 1 346 ? 1.498 22.281 -0.737 1 97.44 346 VAL A C 1
ATOM 2715 O O . VAL A 1 346 ? 1.079 23.172 0.014 1 97.44 346 VAL A O 1
ATOM 2718 N N . ILE A 1 347 ? 2.723 22.203 -1.136 1 96.5 347 ILE A N 1
ATOM 2719 C CA . ILE A 1 347 ? 3.689 23.234 -0.752 1 96.5 347 ILE A CA 1
ATOM 2720 C C . ILE A 1 347 ? 3.279 24.578 -1.348 1 96.5 347 ILE A C 1
ATOM 2722 O O . ILE A 1 347 ? 3.342 25.609 -0.671 1 96.5 347 ILE A O 1
ATOM 2726 N N . GLU A 1 348 ? 2.879 24.547 -2.559 1 94.75 348 GLU A N 1
ATOM 2727 C CA . GLU A 1 348 ? 2.391 25.766 -3.193 1 94.75 348 GLU A CA 1
ATOM 2728 C C . GLU A 1 348 ? 1.19 26.344 -2.441 1 94.75 348 GLU A C 1
ATOM 2730 O O . GLU A 1 348 ? 1.102 27.547 -2.234 1 94.75 348 GLU A O 1
ATOM 2735 N N . TRP A 1 349 ? 0.323 25.531 -2.146 1 95.44 349 TRP A N 1
ATOM 2736 C CA . TRP A 1 349 ? -0.828 25.922 -1.345 1 95.44 349 TRP A CA 1
ATOM 2737 C C . TRP A 1 349 ? -0.383 26.5 -0.005 1 95.44 349 TRP A C 1
ATOM 2739 O O . TRP A 1 349 ? -0.92 27.516 0.45 1 95.44 349 TRP A O 1
ATOM 2749 N N . GLY A 1 350 ? 0.601 25.891 0.656 1 95.69 350 GLY A N 1
ATOM 2750 C CA . GLY A 1 350 ? 1.123 26.344 1.935 1 95.69 350 GLY A CA 1
ATOM 2751 C C . GLY A 1 350 ? 1.665 27.75 1.891 1 95.69 350 GLY A C 1
ATOM 2752 O O . GLY A 1 350 ? 1.352 28.578 2.758 1 95.69 350 GLY A O 1
ATOM 2753 N N . GLN A 1 351 ? 2.396 27.969 0.905 1 94.06 351 GLN A N 1
ATOM 2754 C CA . GLN A 1 351 ? 3.035 29.266 0.782 1 94.06 351 GLN A CA 1
ATOM 2755 C C . GLN A 1 351 ? 2.041 30.328 0.306 1 94.06 351 GLN A C 1
ATOM 2757 O O . GLN A 1 351 ? 2.258 31.516 0.502 1 94.06 351 GLN A O 1
ATOM 2762 N N . GLY A 1 352 ? 0.976 29.906 -0.252 1 92.19 352 GLY A N 1
ATOM 2763 C CA . GLY A 1 352 ? 0.01 30.828 -0.831 1 92.19 352 GLY A CA 1
ATOM 2764 C C . GLY A 1 352 ? -1.238 31 0.015 1 92.19 352 GLY A C 1
ATOM 2765 O O . GLY A 1 352 ? -1.199 31.625 1.072 1 92.19 352 GLY A O 1
ATOM 2766 N N . ASP A 1 353 ? -2.221 30.297 -0.437 1 93.19 353 ASP A N 1
ATOM 2767 C CA . ASP A 1 353 ? -3.545 30.469 0.15 1 93.19 353 ASP A CA 1
ATOM 2768 C C . ASP A 1 353 ? -3.52 30.203 1.652 1 93.19 353 ASP A C 1
ATOM 2770 O O . ASP A 1 353 ? -4.168 30.906 2.428 1 93.19 353 ASP A O 1
ATOM 2774 N N . PHE A 1 354 ? -2.865 29.234 2.078 1 95.81 354 PHE A N 1
ATOM 2775 C CA . PHE A 1 354 ? -2.818 28.844 3.484 1 95.81 354 PHE A CA 1
ATOM 2776 C C . PHE A 1 354 ? -2.193 29.953 4.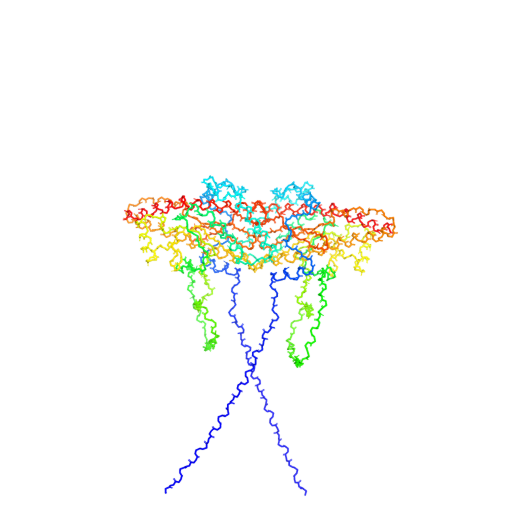328 1 95.81 354 PHE A C 1
ATOM 2778 O O . PHE A 1 354 ? -2.785 30.391 5.312 1 95.81 354 PHE A O 1
ATOM 2785 N N . ARG A 1 355 ? -1.068 30.344 3.992 1 95.31 355 ARG A N 1
ATOM 2786 C CA . ARG A 1 355 ? -0.363 31.422 4.691 1 95.31 355 ARG A CA 1
ATOM 2787 C C . ARG A 1 355 ? -1.195 32.688 4.719 1 95.31 355 ARG A C 1
ATOM 2789 O O . ARG A 1 355 ? -1.281 33.375 5.75 1 95.31 355 ARG A O 1
ATOM 2796 N N . GLU A 1 356 ? -1.761 32.969 3.623 1 93.75 356 GLU A N 1
ATOM 2797 C CA . GLU A 1 356 ? -2.551 34.188 3.51 1 93.75 356 GLU A CA 1
ATOM 2798 C C . GLU A 1 356 ? -3.748 34.156 4.457 1 93.75 356 GLU A C 1
ATOM 2800 O O . GLU A 1 356 ? -4.078 35.188 5.078 1 93.75 356 GLU A O 1
ATOM 2805 N N . ARG A 1 357 ? -4.309 33.094 4.52 1 92.81 357 ARG A N 1
ATOM 2806 C CA . ARG A 1 357 ? -5.477 32.969 5.391 1 92.81 357 ARG A CA 1
ATOM 2807 C C . ARG A 1 357 ? -5.074 33.062 6.859 1 92.81 357 ARG A C 1
ATOM 2809 O O . ARG A 1 357 ? -5.824 33.594 7.684 1 92.81 357 ARG A O 1
ATOM 2816 N N . ILE A 1 358 ? -3.965 32.469 7.188 1 93.88 358 ILE A N 1
ATOM 2817 C CA . ILE A 1 358 ? -3.453 32.562 8.547 1 93.88 358 ILE A CA 1
ATOM 2818 C C . ILE A 1 358 ? -3.16 34.031 8.875 1 93.88 358 ILE A C 1
ATOM 2820 O O . ILE A 1 358 ? -3.549 34.531 9.93 1 93.88 358 ILE A O 1
ATOM 2824 N N . ALA A 1 359 ? -2.521 34.719 8 1 92.38 359 ALA A N 1
ATOM 2825 C CA . ALA A 1 359 ? -2.18 36.125 8.195 1 92.38 359 ALA A CA 1
ATOM 2826 C C . ALA A 1 359 ? -3.434 36.969 8.375 1 92.38 359 ALA A C 1
ATOM 2828 O O . ALA A 1 359 ? -3.469 37.875 9.227 1 92.38 359 ALA A O 1
ATOM 2829 N N . GLU A 1 360 ? -4.363 36.688 7.555 1 90.12 360 GLU A N 1
ATOM 2830 C CA . GLU A 1 360 ? -5.625 37.406 7.648 1 90.12 360 GLU A CA 1
ATOM 2831 C C . GLU A 1 360 ? -6.289 37.188 9 1 90.12 360 GLU A C 1
ATOM 2833 O O . GLU A 1 360 ? -6.844 38.125 9.586 1 90.12 360 GLU A O 1
ATOM 2838 N N . THR A 1 361 ? -6.262 36 9.375 1 89.75 361 THR A N 1
ATOM 2839 C CA . THR A 1 361 ? -6.871 35.656 10.656 1 89.75 361 THR A CA 1
ATOM 2840 C C . THR A 1 361 ? -6.125 36.312 11.805 1 89.75 361 THR A C 1
ATOM 2842 O O . THR A 1 361 ? -6.746 36.812 12.75 1 89.75 361 THR A O 1
ATOM 2845 N N . LEU A 1 362 ? -4.859 36.344 11.734 1 89.94 362 LEU A N 1
ATOM 2846 C CA . LEU A 1 362 ? -4.043 37 12.742 1 89.94 362 LEU A CA 1
ATOM 2847 C C . LEU A 1 362 ? -4.328 38.5 12.766 1 89.94 362 LEU A C 1
ATOM 2849 O O . LEU A 1 362 ? -4.332 39.125 13.828 1 89.94 362 LEU A O 1
ATOM 2853 N N . HIS A 1 363 ? -4.535 39.062 11.633 1 88.06 363 HIS A N 1
ATOM 2854 C CA . HIS A 1 363 ? -4.875 40.469 11.539 1 88.06 363 HIS A CA 1
ATOM 2855 C C . HIS A 1 363 ? -6.188 40.781 12.25 1 88.06 363 HIS A C 1
ATOM 2857 O O . HIS A 1 363 ? -6.316 41.812 12.922 1 88.06 363 HIS A O 1
ATOM 2863 N N . ARG A 1 364 ? -7.023 39.875 12.094 1 83.81 364 ARG A N 1
ATOM 2864 C CA . ARG A 1 364 ? -8.32 40.062 12.742 1 83.81 364 ARG A CA 1
ATOM 2865 C C . ARG A 1 364 ? -8.203 39.906 14.258 1 83.81 364 ARG A C 1
ATOM 2867 O O . ARG A 1 364 ? -8.922 40.594 15 1 83.81 364 ARG A O 1
ATOM 2874 N N . VAL A 1 365 ? -7.395 39.062 14.617 1 81.94 365 VAL A N 1
ATOM 2875 C CA . VAL A 1 365 ? -7.172 38.844 16.047 1 81.94 365 VAL A CA 1
ATOM 2876 C C . VAL A 1 365 ? -6.504 40.094 16.641 1 81.94 365 VAL A C 1
ATOM 2878 O O . VAL A 1 365 ? -6.828 40.5 17.766 1 81.94 365 VAL A O 1
ATOM 2881 N N . SER A 1 366 ? -5.617 40.656 15.906 1 79.31 366 SER A N 1
ATOM 2882 C CA . SER A 1 366 ? -4.867 41.812 16.406 1 79.31 366 SER A CA 1
ATOM 2883 C C . SER A 1 366 ? -5.723 43.062 16.391 1 79.31 366 SER A C 1
ATOM 2885 O O . SER A 1 366 ? -5.508 43.969 17.203 1 79.31 366 SER A O 1
ATOM 2887 N N . ALA A 1 367 ? -6.562 43.25 15.414 1 69.75 367 ALA A N 1
ATOM 2888 C CA . ALA A 1 367 ? -7.395 44.438 15.281 1 69.75 367 ALA A CA 1
ATOM 2889 C C . ALA A 1 367 ? -8.5 44.438 16.328 1 69.75 367 ALA A C 1
ATOM 2891 O O . ALA A 1 367 ? -9.07 45.5 16.625 1 69.75 367 ALA A O 1
ATOM 2892 N N . GLY A 1 368 ? -8.828 43.344 16.938 1 57.41 368 GLY A N 1
ATOM 2893 C CA . GLY A 1 368 ? -9.852 43.344 17.969 1 57.41 368 GLY A CA 1
ATOM 2894 C C . GLY A 1 368 ? -9.281 43.406 19.375 1 57.41 368 GLY A C 1
ATOM 2895 O O . GLY A 1 368 ? -9.641 44.25 20.172 1 57.41 368 GLY A O 1
ATOM 2896 N N . MET B 1 1 ? 49.344 -5.551 84.75 1 25.75 1 MET B N 1
ATOM 2897 C CA . MET B 1 1 ? 48.562 -4.934 83.688 1 25.75 1 MET B CA 1
ATOM 2898 C C . MET B 1 1 ? 48.094 -5.977 82.688 1 25.75 1 MET B C 1
ATOM 2900 O O . MET B 1 1 ? 48.906 -6.758 82.188 1 25.75 1 MET B O 1
ATOM 2904 N N . ALA B 1 2 ? 46.812 -6.352 82.812 1 32.09 2 ALA B N 1
ATOM 2905 C CA . ALA B 1 2 ? 46.062 -7.508 82.312 1 32.09 2 ALA B CA 1
ATOM 2906 C C . ALA B 1 2 ? 46.031 -7.5 80.812 1 32.09 2 ALA B C 1
ATOM 2908 O O . ALA B 1 2 ? 45.75 -6.461 80.188 1 32.09 2 ALA B O 1
ATOM 2909 N N . PRO B 1 3 ? 46.781 -8.438 80.188 1 31.34 3 PRO B N 1
ATOM 2910 C CA . PRO B 1 3 ? 47.031 -8.445 78.75 1 31.34 3 PRO B CA 1
ATOM 2911 C C . PRO B 1 3 ? 45.75 -8.508 77.938 1 31.34 3 PRO B C 1
ATOM 2913 O O . PRO B 1 3 ? 44.75 -9.078 78.375 1 31.34 3 PRO B O 1
ATOM 2916 N N . THR B 1 4 ? 45.375 -7.43 77.312 1 34.5 4 THR B N 1
ATOM 2917 C CA . THR B 1 4 ? 44.125 -7.18 76.625 1 34.5 4 THR B CA 1
ATOM 2918 C C . THR B 1 4 ? 43.906 -8.234 75.562 1 34.5 4 THR B C 1
ATOM 2920 O O . THR B 1 4 ? 44.844 -8.648 74.875 1 34.5 4 THR B O 1
ATOM 2923 N N . PRO B 1 5 ? 42.781 -8.906 75.625 1 32.16 5 PRO B N 1
ATOM 2924 C CA . PRO B 1 5 ? 42.312 -10.07 74.875 1 32.16 5 PRO B CA 1
ATOM 2925 C C . PRO B 1 5 ? 42.375 -9.836 73.312 1 32.16 5 PRO B C 1
ATOM 2927 O O . PRO B 1 5 ? 42.188 -8.711 72.875 1 32.16 5 PRO B O 1
ATOM 2930 N N . ARG B 1 6 ? 43.219 -10.562 72.625 1 29.17 6 ARG B N 1
ATOM 2931 C CA . ARG B 1 6 ? 43.562 -10.633 71.25 1 29.17 6 ARG B CA 1
ATOM 2932 C C . ARG B 1 6 ? 42.312 -10.859 70.375 1 29.17 6 ARG B C 1
ATOM 2934 O O . ARG B 1 6 ? 41.562 -11.805 70.625 1 29.17 6 ARG B O 1
ATOM 2941 N N . SER B 1 7 ? 41.594 -9.82 70 1 26.39 7 SER B N 1
ATOM 2942 C CA . SER B 1 7 ? 40.344 -9.812 69.25 1 26.39 7 SER B CA 1
ATOM 2943 C C . SER B 1 7 ? 40.469 -10.656 67.938 1 26.39 7 SER B C 1
ATOM 2945 O O . SER B 1 7 ? 41.5 -10.594 67.25 1 26.39 7 SER B O 1
ATOM 2947 N N . VAL B 1 8 ? 39.906 -11.875 68 1 28.2 8 VAL B N 1
ATOM 2948 C CA . VAL B 1 8 ? 39.812 -12.891 66.938 1 28.2 8 VAL B CA 1
ATOM 2949 C C . VAL B 1 8 ? 39.312 -12.258 65.688 1 28.2 8 VAL B C 1
ATOM 2951 O O . VAL B 1 8 ? 38.406 -11.406 65.688 1 28.2 8 VAL B O 1
ATOM 2954 N N . SER B 1 9 ? 40.156 -12.164 64.625 1 25.77 9 SER B N 1
ATOM 2955 C CA . SER B 1 9 ? 40.062 -11.703 63.25 1 25.77 9 SER B CA 1
ATOM 2956 C C . SER B 1 9 ? 38.906 -12.367 62.531 1 25.77 9 SER B C 1
ATOM 2958 O O . SER B 1 9 ? 38.781 -13.594 62.531 1 25.77 9 SER B O 1
ATOM 2960 N N . ALA B 1 10 ? 37.688 -11.797 62.562 1 30.8 10 ALA B N 1
ATOM 2961 C CA . ALA B 1 10 ? 36.469 -12.156 61.844 1 30.8 10 ALA B CA 1
ATOM 2962 C C . ALA B 1 10 ? 36.75 -12.422 60.375 1 30.8 10 ALA B C 1
ATOM 2964 O O . ALA B 1 10 ? 37.25 -11.531 59.656 1 30.8 10 ALA B O 1
ATOM 2965 N N . SER B 1 11 ? 37.281 -13.641 60.031 1 24.28 11 SER B N 1
ATOM 2966 C CA . SER B 1 11 ? 37.469 -14.086 58.656 1 24.28 11 SER B CA 1
ATOM 2967 C C . SER B 1 11 ? 36.25 -13.82 57.781 1 24.28 11 SER B C 1
ATOM 2969 O O . SER B 1 11 ? 35.156 -14.281 58.125 1 24.28 11 SER B O 1
ATOM 2971 N N . GLU B 1 12 ? 36.125 -12.594 57.281 1 24.09 12 GLU B N 1
ATOM 2972 C CA . GLU B 1 12 ? 35.094 -12.195 56.312 1 24.09 12 GLU B CA 1
ATOM 2973 C C . GLU B 1 12 ? 35 -13.172 55.156 1 24.09 12 GLU B C 1
ATOM 2975 O O . GLU B 1 12 ? 35.969 -13.352 54.406 1 24.09 12 GLU B O 1
ATOM 2980 N N . ARG B 1 13 ? 34.375 -14.383 55.312 1 25.64 13 ARG B N 1
ATOM 2981 C CA . ARG B 1 13 ? 34 -15.219 54.156 1 25.64 13 ARG B CA 1
ATOM 2982 C C . ARG B 1 13 ? 33.375 -14.391 53.062 1 25.64 13 ARG B C 1
ATOM 2984 O O . ARG B 1 13 ? 32.312 -13.781 53.25 1 25.64 13 ARG B O 1
ATOM 2991 N N . ARG B 1 14 ? 34.219 -13.789 52.219 1 25.11 14 ARG B N 1
ATOM 2992 C CA . ARG B 1 14 ? 33.812 -13.18 50.969 1 25.11 14 ARG B CA 1
ATOM 2993 C C . ARG B 1 14 ? 32.938 -14.141 50.156 1 25.11 14 ARG B C 1
ATOM 2995 O O . ARG B 1 14 ? 33.375 -15.242 49.812 1 25.11 14 ARG B O 1
ATOM 3002 N N . SER B 1 15 ? 31.672 -14.25 50.562 1 25.12 15 SER B N 1
ATOM 3003 C CA . SER B 1 15 ? 30.688 -14.953 49.75 1 25.12 15 SER B CA 1
ATOM 3004 C C . SER B 1 15 ? 30.891 -14.648 48.25 1 25.12 15 SER B C 1
ATOM 3006 O O . SER B 1 15 ? 30.922 -13.477 47.844 1 25.12 15 SER B O 1
ATOM 3008 N N . SER B 1 16 ? 31.828 -15.336 47.656 1 25.78 16 SER B N 1
ATOM 3009 C CA . SER B 1 16 ? 31.953 -15.312 46.188 1 25.78 16 SER B CA 1
ATOM 3010 C C . SER B 1 16 ? 30.594 -15.477 45.531 1 25.78 16 SER B C 1
ATOM 3012 O O . SER B 1 16 ? 29.922 -16.5 45.719 1 25.78 16 SER B O 1
ATOM 3014 N N . ILE B 1 17 ? 29.828 -14.438 45.562 1 27.75 17 ILE B N 1
ATOM 3015 C CA . ILE B 1 17 ? 28.641 -14.414 44.719 1 27.75 17 ILE B CA 1
ATOM 3016 C C . ILE B 1 17 ? 29 -14.914 43.312 1 27.75 17 ILE B C 1
ATOM 3018 O O . ILE B 1 17 ? 29.828 -14.312 42.625 1 27.75 17 ILE B O 1
ATOM 3022 N N . ARG B 1 18 ? 29.062 -16.234 43.156 1 27.38 18 ARG B N 1
ATOM 3023 C CA . ARG B 1 18 ? 29.109 -16.797 41.812 1 27.38 18 ARG B CA 1
ATOM 3024 C C . ARG B 1 18 ? 28.141 -16.078 40.875 1 27.38 18 ARG B C 1
ATOM 3026 O O . ARG B 1 18 ? 26.938 -16 41.156 1 27.38 18 ARG B O 1
ATOM 3033 N N . TYR B 1 19 ? 28.672 -15.008 40.312 1 22.98 19 TYR B N 1
ATOM 3034 C CA . TYR B 1 19 ? 28 -14.438 39.156 1 22.98 19 TYR B CA 1
ATOM 3035 C C . TYR B 1 19 ? 27.484 -15.539 38.219 1 22.98 19 TYR B C 1
ATOM 3037 O O . TYR B 1 19 ? 28.266 -16.328 37.719 1 22.98 19 TYR B O 1
ATOM 3045 N N . ARG B 1 20 ? 26.391 -16.172 38.594 1 28.55 20 ARG B N 1
ATOM 3046 C CA . ARG B 1 20 ? 25.828 -16.953 37.5 1 28.55 20 ARG B CA 1
ATOM 3047 C C . ARG B 1 20 ? 25.844 -16.156 36.188 1 28.55 20 ARG B C 1
ATOM 3049 O O . ARG B 1 20 ? 25.375 -15.023 36.156 1 28.55 20 ARG B O 1
ATOM 3056 N N . PRO B 1 21 ? 26.828 -16.547 35.438 1 29.19 21 PRO B N 1
ATOM 3057 C CA . PRO B 1 21 ? 26.734 -15.859 34.156 1 29.19 21 PRO B CA 1
ATOM 3058 C C . PRO B 1 21 ? 25.297 -15.758 33.625 1 29.19 21 PRO B C 1
ATOM 3060 O O . PRO B 1 21 ? 24.484 -16.656 33.875 1 29.19 21 PRO B O 1
ATOM 3063 N N . ALA B 1 22 ? 24.734 -14.57 33.625 1 26.47 22 ALA B N 1
ATOM 3064 C CA . ALA B 1 22 ? 23.469 -14.359 32.938 1 26.47 22 ALA B CA 1
ATOM 3065 C C . ALA B 1 22 ? 23.312 -15.328 31.766 1 26.47 22 ALA B C 1
ATOM 3067 O O . ALA B 1 22 ? 24.203 -15.461 30.922 1 26.47 22 ALA B O 1
ATOM 3068 N N . ALA B 1 23 ? 22.719 -16.453 32.031 1 29.78 23 ALA B N 1
ATOM 3069 C CA . ALA B 1 23 ? 22.328 -17.297 30.906 1 29.78 23 ALA B CA 1
ATOM 3070 C C . ALA B 1 23 ? 22.109 -16.453 29.641 1 29.78 23 ALA B C 1
ATOM 3072 O O . ALA B 1 23 ? 21.438 -15.43 29.688 1 29.78 23 ALA B O 1
ATOM 3073 N N . ASP B 1 24 ? 23.125 -16.359 28.859 1 32.78 24 ASP B N 1
ATOM 3074 C CA . ASP B 1 24 ? 23 -15.789 27.516 1 32.78 24 ASP B CA 1
ATOM 3075 C C . ASP B 1 24 ? 21.625 -16.078 26.922 1 32.78 24 ASP B C 1
ATOM 3077 O O . ASP B 1 24 ? 21.266 -17.234 26.719 1 32.78 24 ASP B O 1
ATOM 3081 N N . ALA B 1 25 ? 20.562 -15.57 27.484 1 34.16 25 ALA B N 1
ATOM 3082 C CA . ALA B 1 25 ? 19.219 -15.547 26.906 1 34.16 25 ALA B CA 1
ATOM 3083 C C . ALA B 1 25 ? 19.281 -15.555 25.391 1 34.16 25 ALA B C 1
ATOM 3085 O O . ALA B 1 25 ? 19.281 -14.5 24.75 1 34.16 25 ALA B O 1
ATOM 3086 N N . ASN B 1 26 ? 20.172 -16.344 24.844 1 35.59 26 ASN B N 1
ATOM 3087 C CA . ASN B 1 26 ? 20.219 -16.547 23.406 1 35.59 26 ASN B CA 1
ATOM 3088 C C . ASN B 1 26 ? 18.875 -17 22.844 1 35.59 26 ASN B C 1
ATOM 3090 O O . ASN B 1 26 ? 18.641 -18.188 22.656 1 35.59 26 ASN B O 1
ATOM 3094 N N . ALA B 1 27 ? 17.812 -16.594 23.281 1 38.56 27 ALA B N 1
ATOM 3095 C CA . ALA B 1 27 ? 16.562 -16.875 22.578 1 38.56 27 ALA B CA 1
ATOM 3096 C C . ALA B 1 27 ? 16.766 -16.812 21.062 1 38.56 27 ALA B C 1
ATOM 3098 O O . ALA B 1 27 ? 17.5 -15.961 20.562 1 38.56 27 ALA B O 1
ATOM 3099 N N . PRO B 1 28 ? 16.688 -17.938 20.438 1 42.19 28 PRO B N 1
ATOM 3100 C CA . PRO B 1 28 ? 16.922 -17.906 19 1 42.19 28 PRO B CA 1
ATOM 3101 C C . PRO B 1 28 ? 16.391 -16.625 18.344 1 42.19 28 PRO B C 1
ATOM 3103 O O . PRO B 1 28 ? 15.258 -16.234 18.594 1 42.19 28 PRO B O 1
ATOM 3106 N N . LYS B 1 29 ? 17.188 -15.602 18.016 1 54.38 29 LYS B N 1
ATOM 3107 C CA . LYS B 1 29 ? 16.938 -14.32 17.359 1 54.38 29 LYS B CA 1
ATOM 3108 C C . LYS B 1 29 ? 16 -14.484 16.156 1 54.38 29 LYS B C 1
ATOM 3110 O O . LYS B 1 29 ? 16.297 -15.242 15.234 1 54.38 29 LYS B O 1
ATOM 3115 N N . THR B 1 30 ? 14.703 -14.391 16.219 1 73.44 30 THR B N 1
ATOM 3116 C CA . THR B 1 30 ? 13.766 -14.391 15.094 1 73.44 30 THR B CA 1
ATOM 3117 C C . THR B 1 30 ? 14.281 -13.492 13.969 1 73.44 30 THR B C 1
ATOM 3119 O O . THR B 1 30 ? 14.695 -12.359 14.211 1 73.44 30 THR B O 1
ATOM 3122 N N . ILE B 1 31 ? 14.562 -14.039 12.773 1 84.62 31 ILE B N 1
ATOM 3123 C CA . ILE B 1 31 ? 15.047 -13.336 11.594 1 84.62 31 ILE B CA 1
ATOM 3124 C C . ILE B 1 31 ? 14.031 -12.289 11.164 1 84.62 31 ILE B C 1
ATOM 3126 O O . ILE B 1 31 ? 12.836 -12.57 11.078 1 84.62 31 ILE B O 1
ATOM 3130 N N . SER B 1 32 ? 14.461 -11.055 11.023 1 87.94 32 SER B N 1
ATOM 3131 C CA . SER B 1 32 ? 13.578 -9.992 10.562 1 87.94 32 SER B CA 1
ATOM 3132 C C . SER B 1 32 ? 13.148 -10.211 9.117 1 87.94 32 SER B C 1
ATOM 3134 O O . SER B 1 32 ? 13.844 -10.875 8.352 1 87.94 32 SER B O 1
ATOM 3136 N N . PRO B 1 33 ? 12.039 -9.664 8.805 1 90.31 33 PRO B N 1
ATOM 3137 C CA . PRO B 1 33 ? 11.602 -9.781 7.414 1 90.31 33 PRO B CA 1
ATOM 3138 C C . PRO B 1 33 ? 12.617 -9.211 6.43 1 90.31 33 PRO B C 1
ATOM 3140 O O . PRO B 1 33 ? 12.766 -9.727 5.316 1 90.31 33 PRO B O 1
ATOM 3143 N N . HIS B 1 34 ? 13.305 -8.25 6.773 1 91.19 34 HIS B N 1
ATOM 3144 C CA . HIS B 1 34 ? 14.328 -7.648 5.926 1 91.19 34 HIS B CA 1
ATOM 3145 C C . HIS B 1 34 ? 15.5 -8.602 5.711 1 91.19 34 HIS B C 1
ATOM 3147 O O . HIS B 1 34 ? 15.977 -8.766 4.586 1 91.19 34 HIS B O 1
ATOM 3153 N N . GLU B 1 35 ? 15.906 -9.141 6.805 1 90.31 35 GLU B N 1
ATOM 3154 C CA . GLU B 1 35 ? 17 -10.094 6.727 1 90.31 35 GLU B CA 1
ATOM 3155 C C . GLU B 1 35 ? 16.594 -11.336 5.934 1 90.31 35 GLU B C 1
ATOM 3157 O O . GLU B 1 35 ? 17.391 -11.852 5.141 1 90.31 35 GLU B O 1
ATOM 3162 N N . TYR B 1 36 ? 15.438 -11.758 6.199 1 93.81 36 TYR B N 1
ATOM 3163 C CA . TYR B 1 36 ? 14.922 -12.914 5.469 1 93.81 36 TYR B CA 1
ATOM 3164 C C . TYR B 1 36 ? 14.969 -12.672 3.965 1 93.81 36 TYR B C 1
ATOM 3166 O O . TYR B 1 36 ? 15.359 -13.562 3.199 1 93.81 36 TYR B O 1
ATOM 3174 N N . ARG B 1 37 ? 14.594 -11.523 3.5 1 94.44 37 ARG B N 1
ATOM 3175 C CA . ARG B 1 37 ? 14.562 -11.156 2.088 1 94.44 37 ARG B CA 1
ATOM 3176 C C . ARG B 1 37 ? 15.969 -11.07 1.509 1 94.44 37 ARG B C 1
ATOM 3178 O O . ARG B 1 37 ? 16.25 -11.641 0.449 1 94.44 37 ARG B O 1
ATOM 3185 N N . THR B 1 38 ? 16.828 -10.438 2.23 1 93.25 38 THR B N 1
ATOM 3186 C CA . THR B 1 38 ? 18.125 -10.07 1.654 1 93.25 38 THR B CA 1
ATOM 3187 C C . THR B 1 38 ? 19.125 -11.211 1.809 1 93.25 38 THR B C 1
ATOM 3189 O O . THR B 1 38 ? 20.141 -11.25 1.108 1 93.25 38 THR B O 1
ATOM 3192 N N . VAL B 1 39 ? 18.781 -12.117 2.684 1 93.12 39 VAL B N 1
ATOM 3193 C CA . VAL B 1 39 ? 19.734 -13.195 2.902 1 93.12 39 VAL B CA 1
ATOM 3194 C C . VAL B 1 39 ? 19.109 -14.523 2.473 1 93.12 39 VAL B C 1
ATOM 3196 O O . VAL B 1 39 ? 19.531 -15.117 1.472 1 93.12 39 VAL B O 1
ATOM 3199 N N . ASN B 1 40 ? 18.078 -14.875 3.104 1 93.25 40 ASN B N 1
ATOM 3200 C CA . ASN B 1 40 ? 17.516 -16.203 2.879 1 93.25 40 ASN B CA 1
ATOM 3201 C C . ASN B 1 40 ? 16.969 -16.344 1.46 1 93.25 40 ASN B C 1
ATOM 3203 O O . ASN B 1 40 ? 17.234 -17.344 0.783 1 93.25 40 ASN B O 1
ATOM 3207 N N . LEU B 1 41 ? 16.203 -15.406 1.031 1 96.25 41 LEU B N 1
ATOM 3208 C CA . LEU B 1 41 ? 15.633 -15.484 -0.308 1 96.25 41 LEU B CA 1
ATOM 3209 C C . LEU B 1 41 ? 16.719 -15.367 -1.371 1 96.25 41 LEU B C 1
ATOM 3211 O O . LEU B 1 41 ? 16.734 -16.141 -2.34 1 96.25 41 LEU B O 1
ATOM 3215 N N . GLU B 1 42 ? 17.594 -14.461 -1.157 1 93.94 42 GLU B N 1
ATOM 3216 C CA . GLU B 1 42 ? 18.641 -14.25 -2.148 1 93.94 42 GLU B CA 1
ATOM 3217 C C . GLU B 1 42 ? 19.531 -15.484 -2.285 1 93.94 42 GLU B C 1
ATOM 3219 O O . GLU B 1 42 ? 19.922 -15.852 -3.395 1 93.94 42 GLU B O 1
ATOM 3224 N N . ARG B 1 43 ? 19.781 -16.094 -1.199 1 93 43 ARG B N 1
ATOM 3225 C CA . ARG B 1 43 ? 20.609 -17.312 -1.229 1 93 43 ARG B CA 1
ATOM 3226 C C . ARG B 1 43 ? 19.906 -18.422 -1.981 1 93 43 ARG B C 1
ATOM 3228 O O . ARG B 1 43 ? 20.547 -19.344 -2.498 1 93 43 ARG B O 1
ATOM 3235 N N . SER B 1 44 ? 18.625 -18.328 -1.992 1 94.38 44 SER B N 1
ATOM 3236 C CA . SER B 1 44 ? 17.828 -19.312 -2.701 1 94.38 44 SER B CA 1
ATOM 3237 C C . SER B 1 44 ? 17.469 -18.844 -4.105 1 94.38 44 SER B C 1
ATOM 3239 O O . SER B 1 44 ? 16.562 -19.391 -4.738 1 94.38 44 SER B O 1
ATOM 3241 N N . SER B 1 45 ? 18.062 -17.75 -4.547 1 95.25 45 SER B N 1
ATOM 3242 C CA . SER B 1 45 ? 17.906 -17.172 -5.879 1 95.25 45 SER B CA 1
ATOM 3243 C C . SER B 1 45 ? 16.469 -16.688 -6.113 1 95.25 45 SER B C 1
ATOM 3245 O O . SER B 1 45 ? 15.922 -16.875 -7.195 1 95.25 45 SER B O 1
ATOM 3247 N N . ILE B 1 46 ? 15.875 -16.25 -5.117 1 97.25 46 ILE B N 1
ATOM 3248 C CA . ILE B 1 46 ? 14.578 -15.602 -5.203 1 97.25 46 ILE B CA 1
ATOM 3249 C C . ILE B 1 46 ? 14.75 -14.094 -5.016 1 97.25 46 ILE B C 1
ATOM 3251 O O . ILE B 1 46 ? 15.242 -13.641 -3.979 1 97.25 46 ILE B O 1
ATOM 3255 N N . PHE B 1 47 ? 14.32 -13.336 -5.977 1 97.38 47 PHE B N 1
ATOM 3256 C CA . PHE B 1 47 ? 14.586 -11.898 -5.949 1 97.38 47 PHE B CA 1
ATOM 3257 C C . PHE B 1 47 ? 13.281 -11.109 -6.051 1 97.38 47 PHE B C 1
ATOM 3259 O O . PHE B 1 47 ? 12.5 -11.305 -6.984 1 97.38 47 PHE B O 1
ATOM 3266 N N . VAL B 1 48 ? 13.102 -10.25 -5.082 1 97.5 48 VAL B N 1
ATOM 3267 C CA . VAL B 1 48 ? 11.961 -9.344 -5.031 1 97.5 48 VAL B CA 1
ATOM 3268 C C . VAL B 1 48 ? 12.414 -7.922 -5.355 1 97.5 48 VAL B C 1
ATOM 3270 O O . VAL B 1 48 ? 13.312 -7.387 -4.703 1 97.5 48 VAL B O 1
ATOM 3273 N N . ASP B 1 49 ? 11.828 -7.305 -6.316 1 96.19 49 ASP B N 1
ATOM 3274 C CA . ASP B 1 49 ? 12.141 -5.922 -6.672 1 96.19 49 ASP B CA 1
ATOM 3275 C C . ASP B 1 49 ? 13.609 -5.773 -7.062 1 96.19 49 ASP B C 1
ATOM 3277 O O . ASP B 1 49 ? 14.242 -4.766 -6.742 1 96.19 49 ASP B O 1
ATOM 3281 N N . ASP B 1 50 ? 14.117 -6.789 -7.539 1 94.62 50 ASP B N 1
ATOM 3282 C CA . ASP B 1 50 ? 15.461 -6.707 -8.094 1 94.62 50 ASP B CA 1
ATOM 3283 C C . ASP B 1 50 ? 15.438 -6.145 -9.516 1 94.62 50 ASP B C 1
ATOM 3285 O O . ASP B 1 50 ? 16.359 -5.453 -9.938 1 94.62 50 ASP B O 1
ATOM 3289 N N . GLU B 1 51 ? 14.422 -6.543 -10.117 1 93.12 51 GLU B N 1
ATOM 3290 C CA . GLU B 1 51 ? 14.047 -5.98 -11.414 1 93.12 51 GLU B CA 1
ATOM 3291 C C . GLU B 1 51 ? 12.695 -5.266 -11.328 1 93.12 51 GLU B C 1
ATOM 3293 O O . GLU B 1 51 ? 11.828 -5.652 -10.547 1 93.12 51 GLU B O 1
ATOM 3298 N N . PHE B 1 52 ? 12.664 -4.223 -12.203 1 95.44 52 PHE B N 1
ATOM 3299 C CA . PHE B 1 52 ? 11.422 -3.459 -12.133 1 95.44 52 PHE B CA 1
ATOM 3300 C C . PHE B 1 52 ? 10.68 -3.514 -13.461 1 95.44 52 PHE B C 1
ATOM 3302 O O . PHE B 1 52 ? 9.555 -3.035 -13.57 1 95.44 52 PHE B O 1
ATOM 3309 N N . GLU B 1 53 ? 11.352 -4.074 -14.391 1 94.19 53 GLU B N 1
ATOM 3310 C CA . GLU B 1 53 ? 10.719 -4.344 -15.68 1 94.19 53 GLU B CA 1
ATOM 3311 C C . GLU B 1 53 ? 10.656 -5.844 -15.953 1 94.19 53 GLU B C 1
ATOM 3313 O O . GLU B 1 53 ? 11.555 -6.594 -15.555 1 94.19 53 GLU B O 1
ATOM 3318 N N . LEU B 1 54 ? 9.625 -6.207 -16.547 1 95.69 54 LEU B N 1
ATOM 3319 C CA . LEU B 1 54 ? 9.492 -7.59 -16.984 1 95.69 54 LEU B CA 1
ATOM 3320 C C . LEU B 1 54 ? 10.258 -7.824 -18.281 1 95.69 54 LEU B C 1
ATOM 3322 O O . LEU B 1 54 ? 10.391 -6.914 -19.109 1 95.69 54 LEU B O 1
ATOM 3326 N N . PRO B 1 55 ? 10.781 -9.039 -18.375 1 93.81 55 PRO B N 1
ATOM 3327 C CA . PRO B 1 55 ? 11.289 -9.352 -19.703 1 93.81 55 PRO B CA 1
ATOM 3328 C C . PRO B 1 55 ? 10.25 -9.125 -20.797 1 93.81 55 PRO B C 1
ATOM 3330 O O . PRO B 1 55 ? 9.062 -9.391 -20.594 1 93.81 55 PRO B O 1
ATOM 3333 N N . PRO B 1 56 ? 10.633 -8.688 -21.969 1 93.62 56 PRO B N 1
ATOM 3334 C CA . PRO B 1 56 ? 9.695 -8.234 -23 1 93.62 56 PRO B CA 1
ATOM 3335 C C . PRO B 1 56 ? 8.625 -9.281 -23.328 1 93.62 56 PRO B C 1
ATOM 3337 O O . PRO B 1 56 ? 7.445 -8.938 -23.438 1 93.62 56 PRO B O 1
ATOM 3340 N N . GLU B 1 57 ? 8.977 -10.516 -23.453 1 92.19 57 GLU B N 1
ATOM 3341 C CA . GLU B 1 57 ? 8.016 -11.555 -23.797 1 92.19 57 GLU B CA 1
ATOM 3342 C C . GLU B 1 57 ? 7.004 -11.773 -22.672 1 92.19 57 GLU B C 1
ATOM 3344 O O . GLU B 1 57 ? 5.816 -11.969 -22.922 1 92.19 57 GLU B O 1
ATOM 3349 N N . ILE B 1 58 ? 7.492 -11.758 -21.484 1 94.56 58 ILE B N 1
ATOM 3350 C CA . ILE B 1 58 ? 6.629 -11.93 -20.312 1 94.56 58 ILE B CA 1
ATOM 3351 C C . ILE B 1 58 ? 5.738 -10.703 -20.141 1 94.56 58 ILE B C 1
ATOM 3353 O O . ILE B 1 58 ? 4.555 -10.828 -19.828 1 94.56 58 ILE B O 1
ATOM 3357 N N . ASP B 1 59 ? 6.332 -9.57 -20.406 1 96.19 59 ASP B N 1
ATOM 3358 C CA . ASP B 1 59 ? 5.598 -8.312 -20.297 1 96.19 59 ASP B CA 1
ATOM 3359 C C . ASP B 1 59 ? 4.422 -8.289 -21.266 1 96.19 59 ASP B C 1
ATOM 3361 O O . ASP B 1 59 ? 3.293 -7.977 -20.875 1 96.19 59 ASP B O 1
ATOM 3365 N N . GLU B 1 60 ? 4.727 -8.586 -22.438 1 95.44 60 GLU B N 1
ATOM 3366 C CA . GLU B 1 60 ? 3.697 -8.578 -23.469 1 95.44 60 GLU B CA 1
ATOM 3367 C C . GLU B 1 60 ? 2.588 -9.578 -23.141 1 95.44 60 GLU B C 1
ATOM 3369 O O . GLU B 1 60 ? 1.404 -9.266 -23.297 1 95.44 60 GLU B O 1
ATOM 3374 N N . TYR B 1 61 ? 2.941 -10.727 -22.75 1 95.75 61 TYR B N 1
ATOM 3375 C CA . TYR B 1 61 ? 1.961 -11.766 -22.469 1 95.75 61 TYR B CA 1
ATOM 3376 C C . TYR B 1 61 ? 1.124 -11.406 -21.234 1 95.75 61 TYR B C 1
ATOM 3378 O O . TYR B 1 61 ? -0.09 -11.617 -21.219 1 95.75 61 TYR B O 1
ATOM 3386 N N . ALA B 1 62 ? 1.788 -10.922 -20.188 1 96.94 62 ALA B N 1
ATOM 3387 C CA . ALA B 1 62 ? 1.061 -10.5 -19 1 96.94 62 ALA B CA 1
ATOM 3388 C C . ALA B 1 62 ? 0.03 -9.43 -19.328 1 96.94 62 ALA B C 1
ATOM 3390 O O . ALA B 1 62 ? -1.102 -9.469 -18.844 1 96.94 62 ALA B O 1
ATOM 3391 N N . ARG B 1 63 ? 0.39 -8.508 -20.156 1 97.06 63 ARG B N 1
ATOM 3392 C CA . ARG B 1 63 ? -0.532 -7.453 -20.578 1 97.06 63 ARG B CA 1
ATOM 3393 C C . ARG B 1 63 ? -1.692 -8.031 -21.375 1 97.06 63 ARG B C 1
ATOM 3395 O O . ARG B 1 63 ? -2.834 -7.586 -21.234 1 97.06 63 ARG B O 1
ATOM 3402 N N . ARG B 1 64 ? -1.34 -8.945 -22.141 1 95.75 64 ARG B N 1
ATOM 3403 C CA . ARG B 1 64 ? -2.396 -9.602 -22.906 1 95.75 64 ARG B CA 1
ATOM 3404 C C . ARG B 1 64 ? -3.383 -10.305 -21.969 1 95.75 64 ARG B C 1
ATOM 3406 O O . ARG B 1 64 ? -4.598 -10.219 -22.172 1 95.75 64 ARG B O 1
ATOM 3413 N N . ILE B 1 65 ? -2.865 -11.031 -21 1 96.06 65 ILE B N 1
ATOM 3414 C CA . ILE B 1 65 ? -3.713 -11.703 -20.016 1 96.06 65 ILE B CA 1
ATOM 3415 C C . ILE B 1 65 ? -4.652 -10.695 -19.359 1 96.06 65 ILE B C 1
ATOM 3417 O O . ILE B 1 65 ? -5.848 -10.961 -19.219 1 96.06 65 ILE B O 1
ATOM 3421 N N . LEU B 1 66 ? -4.094 -9.547 -19.062 1 97.06 66 LEU B N 1
ATOM 3422 C CA . LEU B 1 66 ? -4.828 -8.562 -18.281 1 97.06 66 LEU B CA 1
ATOM 3423 C C . LEU B 1 66 ? -5.625 -7.633 -19.188 1 97.06 66 LEU B C 1
ATOM 3425 O O . LEU B 1 66 ? -6.383 -6.785 -18.703 1 97.06 66 LEU B O 1
ATOM 3429 N N . GLY B 1 67 ? -5.449 -7.691 -20.453 1 95.5 67 GLY B N 1
ATOM 3430 C CA . GLY B 1 67 ? -6.219 -6.934 -21.438 1 95.5 67 GLY B CA 1
ATOM 3431 C C . GLY B 1 67 ? -5.801 -5.48 -21.531 1 95.5 67 GLY B C 1
ATOM 3432 O O . GLY B 1 67 ? -6.637 -4.598 -21.719 1 95.5 67 GLY B O 1
ATOM 3433 N N . ILE B 1 68 ? -4.523 -5.211 -21.312 1 97.06 68 ILE B N 1
ATOM 3434 C CA . ILE B 1 68 ? -4.059 -3.83 -21.328 1 97.06 68 ILE B CA 1
ATOM 3435 C C . ILE B 1 68 ? -2.93 -3.68 -22.344 1 97.06 68 ILE B C 1
ATOM 3437 O O . ILE B 1 68 ? -2.268 -4.66 -22.703 1 97.06 68 ILE B O 1
ATOM 3441 N N . THR B 1 69 ? -2.748 -2.447 -22.797 1 96.69 69 THR B N 1
ATOM 3442 C CA . THR B 1 69 ? -1.647 -2.125 -23.688 1 96.69 69 THR B CA 1
ATOM 3443 C C . THR B 1 69 ? -0.459 -1.562 -22.922 1 96.69 69 THR B C 1
ATOM 3445 O O . THR B 1 69 ? 0.693 -1.767 -23.297 1 96.69 69 THR B O 1
ATOM 3448 N N . SER B 1 70 ? -0.843 -0.874 -21.859 1 96.19 70 SER B N 1
ATOM 3449 C CA . SER B 1 70 ? 0.15 -0.281 -20.969 1 96.19 70 SER B CA 1
ATOM 3450 C C . SER B 1 70 ? -0.209 -0.518 -19.516 1 96.19 70 SER B C 1
ATOM 3452 O O . SER B 1 70 ? -1.388 -0.596 -19.156 1 96.19 70 SER B O 1
ATOM 3454 N N . TRP B 1 71 ? 0.796 -0.634 -18.734 1 96.31 71 TRP B N 1
ATOM 3455 C CA . TRP B 1 71 ? 0.558 -0.876 -17.312 1 96.31 71 TRP B CA 1
ATOM 3456 C C . TRP B 1 71 ? -0.123 0.323 -16.656 1 96.31 71 TRP B C 1
ATOM 3458 O O . TRP B 1 71 ? -0.633 0.224 -15.539 1 96.31 71 TRP B O 1
ATOM 3468 N N . GLU B 1 72 ? -0.209 1.45 -17.281 1 91.75 72 GLU B N 1
ATOM 3469 C CA . GLU B 1 72 ? -0.887 2.645 -16.797 1 91.75 72 GLU B CA 1
ATOM 3470 C C . GLU B 1 72 ? -2.387 2.582 -17.078 1 91.75 72 GLU B C 1
ATOM 3472 O O . GLU B 1 72 ? -3.162 3.352 -16.5 1 91.75 72 GLU B O 1
ATOM 3477 N N . ASP B 1 73 ? -2.697 1.62 -17.812 1 93.5 73 ASP B N 1
ATOM 3478 C CA . ASP B 1 73 ? -4.105 1.482 -18.188 1 93.5 73 ASP B CA 1
ATOM 3479 C C . ASP B 1 73 ? -4.914 0.896 -17.031 1 93.5 73 ASP B C 1
ATOM 3481 O O . ASP B 1 73 ? -4.387 0.129 -16.219 1 93.5 73 ASP B O 1
ATOM 3485 N N . GLN B 1 74 ? -6.133 1.337 -17.031 1 92.5 74 GLN B N 1
ATOM 3486 C CA . GLN B 1 74 ? -7.07 0.642 -16.156 1 92.5 74 GLN B CA 1
ATOM 3487 C C . GLN B 1 74 ? -7.395 -0.75 -16.703 1 92.5 74 GLN B C 1
ATOM 3489 O O . GLN B 1 74 ? -7.574 -0.93 -17.906 1 92.5 74 GLN B O 1
ATOM 3494 N N . LEU B 1 75 ? -7.469 -1.696 -15.781 1 96.06 75 LEU B N 1
ATOM 3495 C CA . LEU B 1 75 ? -7.793 -3.053 -16.203 1 96.06 75 LEU B CA 1
ATOM 3496 C C . LEU B 1 75 ? -9.266 -3.162 -16.609 1 96.06 75 LEU B C 1
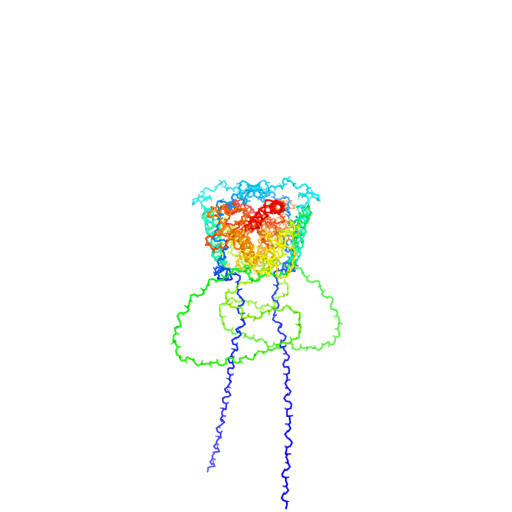ATOM 3498 O O . LEU B 1 75 ? -10.148 -2.824 -15.812 1 96.06 75 LEU B O 1
ATOM 3502 N N . PRO B 1 76 ? -9.523 -3.629 -17.766 1 93.81 76 PRO B N 1
ATOM 3503 C CA . PRO B 1 76 ? -10.914 -3.723 -18.234 1 93.81 76 PRO B CA 1
ATOM 3504 C C . PRO B 1 76 ? -11.648 -4.934 -17.672 1 93.81 76 PRO B C 1
ATOM 3506 O O . PRO B 1 76 ? -11.008 -5.871 -17.172 1 93.81 76 PRO B O 1
ATOM 3509 N N . VAL B 1 77 ? -12.945 -4.863 -17.797 1 91.75 77 VAL B N 1
ATOM 3510 C CA . VAL B 1 77 ? -13.781 -6.02 -17.469 1 91.75 77 VAL B CA 1
ATOM 3511 C C . VAL B 1 77 ? -13.492 -7.152 -18.453 1 91.75 77 VAL B C 1
ATOM 3513 O O . VAL B 1 77 ? -13.312 -6.918 -19.656 1 91.75 77 VAL B O 1
ATOM 3516 N N . PRO B 1 78 ? -13.422 -8.328 -17.875 1 88.31 78 PRO B N 1
ATOM 3517 C CA . PRO B 1 78 ? -13.203 -9.438 -18.797 1 88.31 78 PRO B CA 1
ATOM 3518 C C . PRO B 1 78 ? -14.328 -9.594 -19.828 1 88.31 78 PRO B C 1
ATOM 3520 O O . PRO B 1 78 ? -15.5 -9.398 -19.484 1 88.31 78 PRO B O 1
ATOM 3523 N N . ASP B 1 79 ? -14.039 -9.711 -21.016 1 70.56 79 ASP B N 1
ATOM 3524 C CA . ASP B 1 79 ? -14.945 -9.766 -22.156 1 70.56 79 ASP B CA 1
ATOM 3525 C C . ASP B 1 79 ? -15.898 -10.953 -22.062 1 70.56 79 ASP B C 1
ATOM 3527 O O . ASP B 1 79 ? -17.078 -10.836 -22.391 1 70.56 79 ASP B O 1
ATOM 3531 N N . GLY B 1 80 ? -15.547 -11.977 -21.781 1 64.81 80 GLY B N 1
ATOM 3532 C CA . GLY B 1 80 ? -16.25 -13.211 -22.078 1 64.81 80 GLY B CA 1
ATOM 3533 C C . GLY B 1 80 ? -17 -13.773 -20.891 1 64.81 80 GLY B C 1
ATOM 3534 O O . GLY B 1 80 ? -17.609 -14.844 -20.984 1 64.81 80 GLY B O 1
ATOM 3535 N N . LEU B 1 81 ? -16.922 -12.945 -19.797 1 70 81 LEU B N 1
ATOM 3536 C CA . LEU B 1 81 ? -17.516 -13.648 -18.656 1 70 81 LEU B CA 1
ATOM 3537 C C . LEU B 1 81 ? -18.812 -12.992 -18.234 1 70 81 LEU B C 1
ATOM 3539 O O . LEU B 1 81 ? -18.812 -11.883 -17.688 1 70 81 LEU B O 1
ATOM 3543 N N . GLY B 1 82 ? -19.844 -13.336 -18.844 1 69.12 82 GLY B N 1
ATOM 3544 C CA . GLY B 1 82 ? -21.125 -12.859 -18.375 1 69.12 82 GLY B CA 1
ATOM 3545 C C . GLY B 1 82 ? -21.5 -13.391 -17 1 69.12 82 GLY B C 1
ATOM 3546 O O . GLY B 1 82 ? -22.312 -14.312 -16.891 1 69.12 82 GLY B O 1
ATOM 3547 N N . LEU B 1 83 ? -20.953 -12.797 -16.062 1 80.75 83 LEU B N 1
ATOM 3548 C CA . LEU B 1 83 ? -21.156 -13.289 -14.703 1 80.75 83 LEU B CA 1
ATOM 3549 C C . LEU B 1 83 ? -22.391 -12.656 -14.078 1 80.75 83 LEU B C 1
ATOM 3551 O O . LEU B 1 83 ? -22.766 -11.531 -14.406 1 80.75 83 LEU B O 1
ATOM 3555 N N . GLN B 1 84 ? -23.125 -13.5 -13.352 1 78 84 GLN B N 1
ATOM 3556 C CA . GLN B 1 84 ? -24.172 -13.055 -12.438 1 78 84 GLN B CA 1
ATOM 3557 C C . GLN B 1 84 ? -23.828 -13.414 -10.992 1 78 84 GLN B C 1
ATOM 3559 O O . GLN B 1 84 ? -23.812 -14.594 -10.633 1 78 84 GLN B O 1
ATOM 3564 N N . PRO B 1 85 ? -23.625 -12.273 -10.242 1 85.31 85 PRO B N 1
ATOM 3565 C CA . PRO B 1 85 ? -23.641 -10.82 -10.445 1 85.31 85 PRO B CA 1
ATOM 3566 C C . PRO B 1 85 ? -22.547 -10.352 -11.414 1 85.31 85 PRO B C 1
ATOM 3568 O O . PRO B 1 85 ? -21.547 -11.039 -11.594 1 85.31 85 PRO B O 1
ATOM 3571 N N . SER B 1 86 ? -22.859 -9.203 -11.914 1 89.88 86 SER B N 1
ATOM 3572 C CA . SER B 1 86 ? -21.906 -8.617 -12.852 1 89.88 86 SER B CA 1
ATOM 3573 C C . SER B 1 86 ? -20.641 -8.141 -12.141 1 89.88 86 SER B C 1
ATOM 3575 O O . SER B 1 86 ? -20.641 -7.992 -10.914 1 89.88 86 SER B O 1
ATOM 3577 N N . PHE B 1 87 ? -19.625 -7.938 -12.875 1 94.31 87 PHE B N 1
ATOM 3578 C CA . PHE B 1 87 ? -18.344 -7.508 -12.328 1 94.31 87 PHE B CA 1
ATOM 3579 C C . PHE B 1 87 ? -18.516 -6.215 -11.539 1 94.31 87 PHE B C 1
ATOM 3581 O O . PHE B 1 87 ? -18.031 -6.109 -10.406 1 94.31 87 PHE B O 1
ATOM 3588 N N . PRO B 1 88 ? -19.281 -5.23 -12.07 1 93.75 88 PRO B N 1
ATOM 3589 C CA . PRO B 1 88 ? -19.469 -3.996 -11.297 1 93.75 88 PRO B CA 1
ATOM 3590 C C . PRO B 1 88 ? -20.188 -4.23 -9.977 1 93.75 88 PRO B C 1
ATOM 3592 O O . PRO B 1 88 ? -19.875 -3.582 -8.977 1 93.75 88 PRO B O 1
ATOM 3595 N N . ASN B 1 89 ? -21.078 -5.18 -9.984 1 95.5 89 ASN B N 1
ATOM 3596 C CA . ASN B 1 89 ? -21.797 -5.48 -8.75 1 95.5 89 ASN B CA 1
ATOM 3597 C C . ASN B 1 89 ? -20.891 -6.195 -7.738 1 95.5 89 ASN B C 1
ATOM 3599 O O . ASN B 1 89 ? -20.984 -5.941 -6.535 1 95.5 89 ASN B O 1
ATOM 3603 N N . ILE B 1 90 ? -20.078 -7.086 -8.242 1 97.12 90 ILE B N 1
ATOM 3604 C CA . ILE B 1 90 ? -19.125 -7.762 -7.379 1 97.12 90 ILE B CA 1
ATOM 3605 C C . ILE B 1 90 ? -18.156 -6.746 -6.781 1 97.12 90 ILE B C 1
ATOM 3607 O O . ILE B 1 90 ? -17.859 -6.785 -5.586 1 97.12 90 ILE B O 1
ATOM 3611 N N . ALA B 1 91 ? -17.688 -5.836 -7.586 1 97.75 91 ALA B N 1
ATOM 3612 C CA . ALA B 1 91 ? -16.75 -4.805 -7.148 1 97.75 91 ALA B CA 1
ATOM 3613 C C . ALA B 1 91 ? -17.391 -3.887 -6.113 1 97.75 91 ALA B C 1
ATOM 3615 O O . ALA B 1 91 ? -16.734 -3.48 -5.148 1 97.75 91 ALA B O 1
ATOM 3616 N N . LYS B 1 92 ? -18.641 -3.557 -6.348 1 98 92 LYS B N 1
ATOM 3617 C CA . LYS B 1 92 ? -19.359 -2.689 -5.418 1 98 92 LYS B CA 1
ATOM 3618 C C . LYS B 1 92 ? -19.484 -3.344 -4.047 1 98 92 LYS B C 1
ATOM 3620 O O . LYS B 1 92 ? -19.297 -2.693 -3.02 1 98 92 LYS B O 1
ATOM 3625 N N . GLU B 1 93 ? -19.797 -4.578 -4.078 1 98.06 93 GLU B N 1
ATOM 3626 C CA . GLU B 1 93 ? -19.906 -5.312 -2.822 1 98.06 93 GLU B CA 1
ATOM 3627 C C . GLU B 1 93 ? -18.562 -5.426 -2.127 1 98.06 93 GLU B C 1
ATOM 3629 O O . GLU B 1 93 ? -18.469 -5.301 -0.905 1 98.06 93 GLU B O 1
ATOM 3634 N N . PHE B 1 94 ? -17.609 -5.699 -2.885 1 98.56 94 PHE B N 1
ATOM 3635 C CA . PHE B 1 94 ? -16.266 -5.805 -2.346 1 98.56 94 PHE B CA 1
ATOM 3636 C C . PHE B 1 94 ? -15.812 -4.477 -1.757 1 98.56 94 PHE B C 1
ATOM 3638 O O . PHE B 1 94 ? -15.188 -4.441 -0.692 1 98.56 94 PHE B O 1
ATOM 3645 N N . LEU B 1 95 ? -16.094 -3.393 -2.398 1 98.56 95 LEU B N 1
ATOM 3646 C CA . LEU B 1 95 ? -15.812 -2.047 -1.914 1 98.56 95 LEU B CA 1
ATOM 3647 C C . LEU B 1 95 ? -16.484 -1.804 -0.563 1 98.56 95 LEU B C 1
ATOM 3649 O O . LEU B 1 95 ? -15.836 -1.315 0.37 1 98.56 95 LEU B O 1
ATOM 3653 N N . ASN B 1 96 ? -17.719 -2.135 -0.516 1 98.31 96 ASN B N 1
ATOM 3654 C CA . ASN B 1 96 ? -18.469 -1.935 0.719 1 98.31 96 ASN B CA 1
ATOM 3655 C C . ASN B 1 96 ? -17.891 -2.758 1.867 1 98.31 96 ASN B C 1
ATOM 3657 O O . ASN B 1 96 ? -17.781 -2.27 2.994 1 98.31 96 ASN B O 1
ATOM 3661 N N . GLN B 1 97 ? -17.547 -3.959 1.556 1 98.25 97 GLN B N 1
ATOM 3662 C CA . GLN B 1 97 ? -16.938 -4.812 2.568 1 98.25 97 GLN B CA 1
ATOM 3663 C C . GLN B 1 97 ? -15.578 -4.262 3.002 1 98.25 97 GLN B C 1
ATOM 3665 O O . GLN B 1 97 ? -15.242 -4.293 4.188 1 98.25 97 GLN B O 1
ATOM 3670 N N . SER B 1 98 ? -14.844 -3.826 2.053 1 98.38 98 SER B N 1
ATOM 3671 C CA . SER B 1 98 ? -13.531 -3.26 2.354 1 98.38 98 SER B CA 1
ATOM 3672 C C . SER B 1 98 ? -13.648 -2.049 3.271 1 98.38 98 SER B C 1
ATOM 3674 O O . SER B 1 98 ? -12.852 -1.885 4.199 1 98.38 98 SER B O 1
ATOM 3676 N N . LYS B 1 99 ? -14.594 -1.2 2.998 1 98.31 99 LYS B N 1
ATOM 3677 C CA . LYS B 1 99 ? -14.82 -0.026 3.834 1 98.31 99 LYS B CA 1
ATOM 3678 C C . LYS B 1 99 ? -15.227 -0.429 5.25 1 98.31 99 LYS B C 1
ATOM 3680 O O . LYS B 1 99 ? -14.734 0.137 6.227 1 98.31 99 LYS B O 1
ATOM 3685 N N . ALA B 1 100 ? -16.078 -1.396 5.305 1 98 100 ALA B N 1
ATOM 3686 C CA . ALA B 1 100 ? -16.516 -1.879 6.613 1 98 100 ALA B CA 1
ATOM 3687 C C . ALA B 1 100 ? -15.352 -2.457 7.406 1 98 100 ALA B C 1
ATOM 3689 O O . ALA B 1 100 ? -15.227 -2.207 8.609 1 98 100 ALA B O 1
ATOM 3690 N N . LEU B 1 101 ? -14.555 -3.223 6.758 1 97.62 101 LEU B N 1
ATOM 3691 C CA . LEU B 1 101 ? -13.414 -3.854 7.41 1 97.62 101 LEU B CA 1
ATOM 3692 C C . LEU B 1 101 ? -12.367 -2.812 7.812 1 97.62 101 LEU B C 1
ATOM 3694 O O . LEU B 1 101 ? -11.758 -2.916 8.875 1 97.62 101 LEU B O 1
ATOM 3698 N N . ALA B 1 102 ? -12.141 -1.823 6.953 1 96.56 102 ALA B N 1
ATOM 3699 C CA . ALA B 1 102 ? -11.195 -0.759 7.262 1 96.56 102 ALA B CA 1
ATOM 3700 C C . ALA B 1 102 ? -11.656 0.058 8.461 1 96.56 102 ALA B C 1
ATOM 3702 O O . ALA B 1 102 ? -10.852 0.421 9.32 1 96.56 102 ALA B O 1
ATOM 3703 N N . ARG B 1 103 ? -12.945 0.335 8.484 1 95.5 103 ARG B N 1
ATOM 3704 C CA . ARG B 1 103 ? -13.516 1.109 9.578 1 95.5 103 ARG B CA 1
ATOM 3705 C C . ARG B 1 103 ? -13.281 0.426 10.914 1 95.5 103 ARG B C 1
ATOM 3707 O O . ARG B 1 103 ? -12.969 1.088 11.914 1 95.5 103 ARG B O 1
ATOM 3714 N N . LYS B 1 104 ? -13.344 -0.846 10.883 1 93.75 104 LYS B N 1
ATOM 3715 C CA . LYS B 1 104 ? -13.188 -1.625 12.102 1 93.75 104 LYS B CA 1
ATOM 3716 C C . LYS B 1 104 ? -11.727 -2 12.336 1 93.75 104 LYS B C 1
ATOM 3718 O O . LYS B 1 104 ? -11.398 -2.672 13.312 1 93.75 104 LYS B O 1
ATOM 3723 N N . CYS B 1 105 ? -10.93 -1.542 11.453 1 93.69 105 CYS B N 1
ATOM 3724 C CA . CYS B 1 105 ? -9.547 -1.982 11.508 1 93.69 105 CYS B CA 1
ATOM 3725 C C . CYS B 1 105 ? -9.461 -3.49 11.711 1 93.69 105 CYS B C 1
ATOM 3727 O O . CYS B 1 105 ? -8.805 -3.959 12.648 1 93.69 105 CYS B O 1
ATOM 3729 N N . ALA B 1 106 ? -10.031 -4.211 10.82 1 93.38 106 ALA B N 1
ATOM 3730 C CA . ALA B 1 106 ? -10.219 -5.656 10.953 1 93.38 106 ALA B CA 1
ATOM 3731 C C . ALA B 1 106 ? -8.883 -6.391 10.852 1 93.38 106 ALA B C 1
ATOM 3733 O O . ALA B 1 106 ? -7.91 -5.859 10.312 1 93.38 106 ALA B O 1
ATOM 3734 N N . LEU B 1 107 ? -8.938 -7.586 11.352 1 91.88 107 LEU B N 1
ATOM 3735 C CA . LEU B 1 107 ? -7.746 -8.422 11.344 1 91.88 107 LEU B CA 1
ATOM 3736 C C . LEU B 1 107 ? -7.699 -9.281 10.086 1 91.88 107 LEU B C 1
ATOM 3738 O O . LEU B 1 107 ? -8.617 -9.242 9.266 1 91.88 107 LEU B O 1
ATOM 3742 N N . GLU B 1 108 ? -6.703 -10.055 9.984 1 92.75 108 GLU B N 1
ATOM 3743 C CA . GLU B 1 108 ? -6.32 -10.781 8.781 1 92.75 108 GLU B CA 1
ATOM 3744 C C . GLU B 1 108 ? -7.43 -11.727 8.32 1 92.75 108 GLU B C 1
ATOM 3746 O O . GLU B 1 108 ? -7.758 -11.781 7.137 1 92.75 108 GLU B O 1
ATOM 3751 N N . SER B 1 109 ? -8.047 -12.445 9.188 1 92.94 109 SER B N 1
ATOM 3752 C CA . SER B 1 109 ? -9.008 -13.477 8.828 1 92.94 109 SER B CA 1
ATOM 3753 C C . SER B 1 109 ? -10.227 -12.883 8.133 1 92.94 109 SER B C 1
ATOM 3755 O O . SER B 1 109 ? -10.781 -13.492 7.215 1 92.94 109 SER B O 1
ATOM 3757 N N . GLN B 1 110 ? -10.602 -11.758 8.523 1 95.38 110 GLN B N 1
ATOM 3758 C CA . GLN B 1 110 ? -11.773 -11.125 7.922 1 95.38 110 GLN B CA 1
ATOM 3759 C C . GLN B 1 110 ? -11.477 -10.648 6.504 1 95.38 110 GLN B C 1
ATOM 3761 O O . GLN B 1 110 ? -12.32 -10.75 5.617 1 95.38 110 GLN B O 1
ATOM 3766 N N . TRP B 1 111 ? -10.305 -10.109 6.352 1 96.19 111 TRP B N 1
ATOM 3767 C CA . TRP B 1 111 ? -9.891 -9.711 5.012 1 96.19 111 TRP B CA 1
ATOM 3768 C C . TRP B 1 111 ? -9.781 -10.914 4.086 1 96.19 111 TRP B C 1
ATOM 3770 O O . TRP B 1 111 ? -10.164 -10.852 2.918 1 96.19 111 TRP B O 1
ATOM 3780 N N . GLN B 1 112 ? -9.266 -12 4.605 1 96.12 112 GLN B N 1
ATOM 3781 C CA . GLN B 1 112 ? -9.148 -13.242 3.842 1 96.12 112 GLN B CA 1
ATOM 3782 C C . GLN B 1 112 ? -10.516 -13.742 3.391 1 96.12 112 GLN B C 1
ATOM 3784 O O . GLN B 1 112 ? -10.688 -14.148 2.238 1 96.12 112 GLN B O 1
ATOM 3789 N N . HIS B 1 113 ? -11.383 -13.703 4.285 1 96.38 113 HIS B N 1
ATOM 3790 C CA . HIS B 1 113 ? -12.734 -14.164 3.969 1 96.38 113 HIS B CA 1
ATOM 3791 C C . HIS B 1 113 ? -13.359 -13.312 2.869 1 96.38 113 HIS B C 1
ATOM 3793 O O . HIS B 1 113 ? -13.961 -13.844 1.935 1 96.38 113 HIS B O 1
ATOM 3799 N N . SER B 1 114 ? -13.227 -12.07 3.02 1 97.38 114 SER B N 1
ATOM 3800 C CA . SER B 1 114 ? -13.805 -11.148 2.047 1 97.38 114 SER B CA 1
ATOM 3801 C C . SER B 1 114 ? -13.219 -11.375 0.656 1 97.38 114 SER B C 1
ATOM 3803 O O . SER B 1 114 ? -13.961 -11.469 -0.325 1 97.38 114 SER B O 1
ATOM 3805 N N . LEU B 1 115 ? -11.93 -11.477 0.587 1 97.69 115 LEU B N 1
ATOM 3806 C CA . LEU B 1 115 ? -11.281 -11.656 -0.707 1 97.69 115 LEU B CA 1
ATOM 3807 C C . LEU B 1 115 ? -11.586 -13.039 -1.278 1 97.69 115 LEU B C 1
ATOM 3809 O O . LEU B 1 115 ? -11.758 -13.188 -2.49 1 97.69 115 LEU B O 1
ATOM 3813 N N . TYR B 1 116 ? -11.633 -14.031 -0.457 1 97.69 116 TYR B N 1
ATOM 3814 C CA . TYR B 1 116 ? -11.945 -15.383 -0.91 1 97.69 116 TYR B CA 1
ATOM 3815 C C . TYR B 1 116 ? -13.352 -15.461 -1.49 1 97.69 116 TYR B C 1
ATOM 3817 O O . TYR B 1 116 ? -13.594 -16.203 -2.445 1 97.69 116 TYR B O 1
ATOM 3825 N N . GLN B 1 117 ? -14.219 -14.711 -0.937 1 97.25 117 GLN B N 1
ATOM 3826 C CA . GLN B 1 117 ? -15.57 -14.648 -1.478 1 97.25 117 GLN B CA 1
ATOM 3827 C C . GLN B 1 117 ? -15.57 -14.086 -2.895 1 97.25 117 GLN B C 1
ATOM 3829 O O . GLN B 1 117 ? -16.297 -14.57 -3.764 1 97.25 117 GLN B O 1
ATOM 3834 N N . VAL B 1 118 ? -14.82 -13.094 -3.109 1 97.81 118 VAL B N 1
ATOM 3835 C CA . VAL B 1 118 ? -14.711 -12.508 -4.441 1 97.81 118 VAL B CA 1
ATOM 3836 C C . VAL B 1 118 ? -14.156 -13.547 -5.414 1 97.81 118 VAL B C 1
ATOM 3838 O O . VAL B 1 118 ? -14.711 -13.75 -6.496 1 97.81 118 VAL B O 1
ATOM 3841 N N . VAL B 1 119 ? -13.117 -14.203 -5.016 1 97.44 119 VAL B N 1
ATOM 3842 C CA . VAL B 1 119 ? -12.43 -15.172 -5.859 1 97.44 119 VAL B CA 1
ATOM 3843 C C . VAL B 1 119 ? -13.375 -16.328 -6.199 1 97.44 119 VAL B C 1
ATOM 3845 O O . VAL B 1 119 ? -13.461 -16.75 -7.355 1 97.44 119 VAL B O 1
ATOM 3848 N N . THR B 1 120 ? -14.086 -16.797 -5.23 1 96.44 120 THR B N 1
ATOM 3849 C CA . THR B 1 120 ? -14.984 -17.938 -5.445 1 96.44 120 THR B CA 1
ATOM 3850 C C . THR B 1 120 ? -16.141 -17.531 -6.348 1 96.44 120 THR B C 1
ATOM 3852 O O . THR B 1 120 ? -16.609 -18.328 -7.164 1 96.44 120 THR B O 1
ATOM 3855 N N . THR B 1 121 ? -16.578 -16.328 -6.16 1 96.19 121 THR B N 1
ATOM 3856 C CA . THR B 1 121 ? -17.656 -15.828 -7.02 1 96.19 121 THR B CA 1
ATOM 3857 C C . THR B 1 121 ? -17.188 -15.75 -8.469 1 96.19 121 THR B C 1
ATOM 3859 O O . THR B 1 121 ? -17.906 -16.156 -9.383 1 96.19 121 THR B O 1
ATOM 3862 N N . LEU B 1 122 ? -16.016 -15.305 -8.664 1 96.31 122 LEU B N 1
ATOM 3863 C CA . LEU B 1 122 ? -15.469 -15.133 -10.008 1 96.31 122 LEU B CA 1
ATOM 3864 C C . LEU B 1 122 ? -15.148 -16.484 -10.641 1 96.31 122 LEU B C 1
ATOM 3866 O O . LEU B 1 122 ? -15.203 -16.641 -11.859 1 96.31 122 LEU B O 1
ATOM 3870 N N . ALA B 1 123 ? -14.844 -17.453 -9.797 1 95.38 123 ALA B N 1
ATOM 3871 C CA . ALA B 1 123 ? -14.438 -18.766 -10.289 1 95.38 123 ALA B CA 1
ATOM 3872 C C . ALA B 1 123 ? -15.656 -19.672 -10.508 1 95.38 123 ALA B C 1
ATOM 3874 O O . ALA B 1 123 ? -15.555 -20.719 -11.148 1 95.38 123 ALA B O 1
ATOM 3875 N N . LYS B 1 124 ? -16.812 -19.281 -10.055 1 94.06 124 LYS B N 1
ATOM 3876 C CA . LYS B 1 124 ? -18 -20.109 -10.023 1 94.06 124 LYS B CA 1
ATOM 3877 C C . LYS B 1 124 ? -18.375 -20.609 -11.422 1 94.06 124 LYS B C 1
ATOM 3879 O O . LYS B 1 124 ? -18.719 -21.781 -11.602 1 94.06 124 LYS B O 1
ATOM 3884 N N . PRO B 1 125 ? -18.297 -19.812 -12.414 1 92.81 125 PRO B N 1
ATOM 3885 C CA . PRO B 1 125 ? -18.656 -20.281 -13.758 1 92.81 125 PRO B CA 1
ATOM 3886 C C . PRO B 1 125 ? -17.719 -21.359 -14.273 1 92.81 125 PRO B C 1
ATOM 3888 O O . PRO B 1 125 ? -18.047 -22.062 -15.234 1 92.81 125 PRO B O 1
ATOM 3891 N N . PHE B 1 126 ? -16.641 -21.484 -13.648 1 93.81 126 PHE B N 1
ATOM 3892 C CA . PHE B 1 126 ? -15.641 -22.438 -14.117 1 93.81 126 PHE B CA 1
ATOM 3893 C C . PHE B 1 126 ? -15.453 -23.562 -13.125 1 93.81 126 PHE B C 1
ATOM 3895 O O . PHE B 1 126 ? -14.367 -24.141 -13.031 1 93.81 126 PHE B O 1
ATOM 3902 N N . GLU B 1 127 ? -16.484 -23.734 -12.438 1 91.31 127 GLU B N 1
ATOM 3903 C CA . GLU B 1 127 ? -16.453 -24.859 -11.5 1 91.31 127 GLU B CA 1
ATOM 3904 C C . GLU B 1 127 ? -16.094 -26.172 -12.211 1 91.31 127 GLU B C 1
ATOM 3906 O O . GLU B 1 127 ? -16.609 -26.453 -13.297 1 91.31 127 GLU B O 1
ATOM 3911 N N . GLY B 1 128 ? -15.211 -26.922 -11.688 1 92.44 128 GLY B N 1
ATOM 3912 C CA . GLY B 1 128 ? -14.75 -28.156 -12.305 1 92.44 128 GLY B CA 1
ATOM 3913 C C . GLY B 1 128 ? -13.453 -28 -13.07 1 92.44 128 GLY B C 1
ATOM 3914 O O . GLY B 1 128 ? -12.773 -28.984 -13.367 1 92.44 128 GLY B O 1
ATOM 3915 N N . VAL B 1 129 ? -13.172 -26.766 -13.406 1 95.94 129 VAL B N 1
ATOM 3916 C CA . VAL B 1 129 ? -11.938 -26.5 -14.133 1 95.94 129 VAL B CA 1
ATOM 3917 C C . VAL B 1 129 ? -10.961 -25.734 -13.234 1 95.94 129 VAL B C 1
ATOM 3919 O O . VAL B 1 129 ? -9.789 -26.094 -13.133 1 95.94 129 VAL B O 1
ATOM 3922 N N . ILE B 1 130 ? -11.539 -24.703 -12.609 1 96.81 130 ILE B N 1
ATOM 3923 C CA . ILE B 1 130 ? -10.742 -23.906 -11.68 1 96.81 130 ILE B CA 1
ATOM 3924 C C . ILE B 1 130 ? -11 -24.375 -10.25 1 96.81 130 ILE B C 1
ATOM 3926 O O . ILE B 1 130 ? -12.148 -24.609 -9.859 1 96.81 130 ILE B O 1
ATOM 3930 N N . GLU B 1 131 ? -9.938 -24.578 -9.57 1 96.12 131 GLU B N 1
ATOM 3931 C CA . GLU B 1 131 ? -10.008 -24.922 -8.156 1 96.12 131 GLU B CA 1
ATOM 3932 C C . GLU B 1 131 ? -9.43 -23.812 -7.289 1 96.12 131 GLU B C 1
ATOM 3934 O O . GLU B 1 131 ? -8.398 -23.219 -7.633 1 96.12 131 GLU B O 1
ATOM 3939 N N . THR B 1 132 ? -10.148 -23.422 -6.277 1 95.25 132 THR B N 1
ATOM 3940 C CA . THR B 1 132 ? -9.688 -22.438 -5.297 1 95.25 132 THR B CA 1
ATOM 3941 C C . THR B 1 132 ? -9.539 -23.078 -3.92 1 95.25 132 THR B C 1
ATOM 3943 O O . THR B 1 132 ? -10.305 -23.969 -3.561 1 95.25 132 THR B O 1
ATOM 3946 N N . ASN B 1 133 ? -8.5 -22.672 -3.213 1 92.62 133 ASN B N 1
ATOM 3947 C CA . ASN B 1 133 ? -8.25 -23.188 -1.872 1 92.62 133 ASN B CA 1
ATOM 3948 C C . ASN B 1 133 ? -7.852 -22.078 -0.906 1 92.62 133 ASN B C 1
ATOM 3950 O O . ASN B 1 133 ? -7.07 -21.188 -1.26 1 92.62 133 ASN B O 1
ATOM 3954 N N . ASN B 1 134 ? -8.43 -22.078 0.252 1 89.44 134 ASN B N 1
ATOM 3955 C CA . ASN B 1 134 ? -8.055 -21.125 1.297 1 89.44 134 ASN B CA 1
ATOM 3956 C C . ASN B 1 134 ? -7.555 -21.844 2.547 1 89.44 134 ASN B C 1
ATOM 3958 O O . ASN B 1 134 ? -7.566 -21.281 3.641 1 89.44 134 ASN B O 1
ATOM 3962 N N . SER B 1 135 ? -7.145 -23.016 2.35 1 72.81 135 SER B N 1
ATOM 3963 C CA . SER B 1 135 ? -6.75 -23.828 3.506 1 72.81 135 SER B CA 1
ATOM 3964 C C . SER B 1 135 ? -5.32 -23.516 3.934 1 72.81 135 SER B C 1
ATOM 3966 O O . SER B 1 135 ? -4.527 -23 3.141 1 72.81 135 SER B O 1
ATOM 3968 N N . GLU B 1 136 ? -5.078 -23.688 5.152 1 76.12 136 GLU B N 1
ATOM 3969 C CA . GLU B 1 136 ? -3.775 -23.453 5.77 1 76.12 136 GLU B CA 1
ATOM 3970 C C . GLU B 1 136 ? -2.859 -24.672 5.605 1 76.12 136 GLU B C 1
ATOM 3972 O O . GLU B 1 136 ? -2.035 -24.953 6.477 1 76.12 136 GLU B O 1
ATOM 3977 N N . LYS B 1 137 ? -2.984 -25.266 4.445 1 84.44 137 LYS B N 1
ATOM 3978 C CA . LYS B 1 137 ? -2.129 -26.422 4.234 1 84.44 137 LYS B CA 1
ATOM 3979 C C . LYS B 1 137 ? -0.78 -26.016 3.648 1 84.44 137 LYS B C 1
ATOM 3981 O O . LYS B 1 137 ? -0.718 -25.188 2.74 1 84.44 137 LYS B O 1
ATOM 3986 N N . VAL B 1 138 ? 0.143 -26.672 4.078 1 92.62 138 VAL B N 1
ATOM 3987 C CA . VAL B 1 138 ? 1.52 -26.391 3.686 1 92.62 138 VAL B CA 1
ATOM 3988 C C . VAL B 1 138 ? 1.82 -27.047 2.344 1 92.62 138 VAL B C 1
ATOM 3990 O O . VAL B 1 138 ? 1.316 -28.141 2.057 1 92.62 138 VAL B O 1
ATOM 3993 N N . TRP B 1 139 ? 2.596 -26.391 1.538 1 95.44 139 TRP B N 1
ATOM 3994 C CA . TRP B 1 139 ? 3.035 -26.938 0.259 1 95.44 139 TRP B CA 1
ATOM 3995 C C . TRP B 1 139 ? 4.203 -27.891 0.45 1 95.44 139 TRP B C 1
ATOM 3997 O O . TRP B 1 139 ? 4.855 -27.891 1.496 1 95.44 139 TRP B O 1
ATOM 4007 N N . ASN B 1 140 ? 4.418 -28.766 -0.495 1 93.62 140 ASN B N 1
ATOM 4008 C CA . ASN B 1 140 ? 5.5 -29.75 -0.484 1 93.62 140 ASN B CA 1
ATOM 4009 C C . ASN B 1 140 ? 6.863 -29.078 -0.35 1 93.62 140 ASN B C 1
ATOM 4011 O O . ASN B 1 140 ? 7.207 -28.203 -1.141 1 93.62 140 ASN B O 1
ATOM 4015 N N . LEU B 1 141 ? 7.641 -29.516 0.536 1 91.38 141 LEU B N 1
ATOM 4016 C CA . LEU B 1 141 ? 8.945 -28.938 0.845 1 91.38 141 LEU B CA 1
ATOM 4017 C C . LEU B 1 141 ? 9.898 -29.078 -0.337 1 91.38 141 LEU B C 1
ATOM 4019 O O . LEU B 1 141 ? 10.828 -28.281 -0.488 1 91.38 141 LEU B O 1
ATOM 4023 N N . GLN B 1 142 ? 9.68 -30.062 -1.105 1 91.94 142 GLN B N 1
ATOM 4024 C CA . GLN B 1 142 ? 10.547 -30.328 -2.248 1 91.94 142 GLN B CA 1
ATOM 4025 C C . GLN B 1 142 ? 10.422 -29.234 -3.299 1 91.94 142 GLN B C 1
ATOM 4027 O O . GLN B 1 142 ? 11.273 -29.109 -4.18 1 91.94 142 GLN B O 1
ATOM 4032 N N . LEU B 1 143 ? 9.359 -28.5 -3.186 1 94.31 143 LEU B N 1
ATOM 4033 C CA . LEU B 1 143 ? 9.133 -27.453 -4.172 1 94.31 143 LEU B CA 1
ATOM 4034 C C . LEU B 1 143 ? 10 -26.234 -3.889 1 94.31 143 LEU B C 1
ATOM 4036 O O . LEU B 1 143 ? 10.219 -25.391 -4.77 1 94.31 143 LEU B O 1
ATOM 4040 N N . LYS B 1 144 ? 10.438 -26.109 -2.76 1 91.88 144 LYS B N 1
ATOM 4041 C CA . LYS B 1 144 ? 11.219 -24.938 -2.377 1 91.88 144 LYS B CA 1
ATOM 4042 C C . LYS B 1 144 ? 12.539 -24.875 -3.141 1 91.88 144 LYS B C 1
ATOM 4044 O O . LYS B 1 144 ? 13.25 -25.875 -3.227 1 91.88 144 LYS B O 1
ATOM 4049 N N . PRO B 1 145 ? 12.773 -23.703 -3.602 1 89.31 145 PRO B N 1
ATOM 4050 C CA . PRO B 1 145 ? 14.109 -23.562 -4.168 1 89.31 145 PRO B CA 1
ATOM 4051 C C . PRO B 1 145 ? 15.219 -23.75 -3.129 1 89.31 145 PRO B C 1
ATOM 4053 O O . PRO B 1 145 ? 15.062 -23.344 -1.979 1 89.31 145 PRO B O 1
ATOM 4056 N N . LYS B 1 146 ? 16.25 -24.344 -3.504 1 83.06 146 LYS B N 1
ATOM 4057 C CA . LYS B 1 146 ? 17.344 -24.656 -2.592 1 83.06 146 LYS B CA 1
ATOM 4058 C C . LYS B 1 146 ? 18.422 -23.578 -2.625 1 83.06 146 LYS B C 1
ATOM 4060 O O . LYS B 1 146 ? 18.734 -23.047 -3.689 1 83.06 146 LYS B O 1
ATOM 4065 N N . PRO B 1 147 ? 18.859 -23.312 -1.434 1 80.19 147 PRO B N 1
ATOM 4066 C CA . PRO B 1 147 ? 19.922 -22.312 -1.39 1 80.19 147 PRO B CA 1
ATOM 4067 C C . PRO B 1 147 ? 21.219 -22.797 -2.039 1 80.19 147 PRO B C 1
ATOM 4069 O O . PRO B 1 147 ? 21.469 -24.016 -2.088 1 80.19 147 PRO B O 1
ATOM 4072 N N . ALA B 1 148 ? 21.906 -21.859 -2.635 1 71.31 148 ALA B N 1
ATOM 4073 C CA . ALA B 1 148 ? 23.234 -22.188 -3.178 1 71.31 148 ALA B CA 1
ATOM 4074 C C . ALA B 1 148 ? 24.125 -22.781 -2.102 1 71.31 148 ALA B C 1
ATOM 4076 O O . ALA B 1 148 ? 24.094 -22.344 -0.947 1 71.31 148 ALA B O 1
ATOM 4077 N N . PRO B 1 149 ? 24.734 -23.875 -2.441 1 69 149 PRO B N 1
ATOM 4078 C CA . PRO B 1 149 ? 25.625 -24.5 -1.45 1 69 149 PRO B CA 1
ATOM 4079 C C . PRO B 1 149 ? 26.672 -23.531 -0.912 1 69 149 PRO B C 1
ATOM 4081 O O . PRO B 1 149 ? 27.109 -22.625 -1.628 1 69 149 PRO B O 1
ATOM 4084 N N . LEU B 1 150 ? 26.797 -23.406 0.39 1 65.81 150 LEU B N 1
ATOM 4085 C CA . LEU B 1 150 ? 27.844 -22.578 0.975 1 65.81 150 LEU B CA 1
ATOM 4086 C C . LEU B 1 150 ? 29.219 -23.047 0.491 1 65.81 150 LEU B C 1
ATOM 4088 O O . LEU B 1 150 ? 29.453 -24.234 0.299 1 65.81 150 LEU B O 1
ATOM 4092 N N . PRO B 1 151 ? 29.984 -22.047 -0.021 1 59.22 151 PRO B N 1
ATOM 4093 C CA . PRO B 1 151 ? 31.328 -22.5 -0.353 1 59.22 151 PRO B CA 1
ATOM 4094 C C . PRO B 1 151 ? 31.984 -23.281 0.785 1 59.22 151 PRO B C 1
ATOM 4096 O O . PRO B 1 151 ? 31.703 -23.031 1.958 1 59.22 151 PRO B O 1
ATOM 4099 N N . PRO B 1 152 ? 32.531 -24.406 0.45 1 51.38 152 PRO B N 1
ATOM 4100 C CA . PRO B 1 152 ? 33.219 -25.172 1.503 1 51.38 152 PRO B CA 1
ATOM 4101 C C . PRO B 1 152 ? 34.031 -24.281 2.432 1 51.38 152 PRO B C 1
ATOM 4103 O O . PRO B 1 152 ? 34.625 -23.297 1.984 1 51.38 152 PRO B O 1
ATOM 4106 N N . ASN B 1 153 ? 33.719 -24.156 3.588 1 43.88 153 ASN B N 1
ATOM 4107 C CA . ASN B 1 153 ? 34.625 -23.516 4.551 1 43.88 153 ASN B CA 1
ATOM 4108 C C . ASN B 1 153 ? 36.062 -23.969 4.348 1 43.88 153 ASN B C 1
ATOM 4110 O O . ASN B 1 153 ? 36.344 -25.156 4.316 1 43.88 153 ASN B O 1
ATOM 4114 N N . GLN B 1 154 ? 36.906 -23.281 3.941 1 34.22 154 GLN B N 1
ATOM 4115 C CA . GLN B 1 154 ? 38.281 -23.5 4.414 1 34.22 154 GLN B CA 1
ATOM 4116 C C . GLN B 1 154 ? 38.344 -23.5 5.938 1 34.22 154 GLN B C 1
ATOM 4118 O O . GLN B 1 154 ? 37.969 -22.5 6.578 1 34.22 154 GLN B O 1
ATOM 4123 N N . ALA B 1 155 ? 38.25 -24.625 6.656 1 33.84 155 ALA B N 1
ATOM 4124 C CA . ALA B 1 155 ? 38.562 -24.891 8.055 1 33.84 155 ALA B CA 1
ATOM 4125 C C . ALA B 1 155 ? 39.812 -24.109 8.484 1 33.84 155 ALA B C 1
ATOM 4127 O O . ALA B 1 155 ? 40.906 -24.344 7.957 1 33.84 155 ALA B O 1
ATOM 4128 N N . GLN B 1 156 ? 39.719 -22.875 8.883 1 31.41 156 GLN B N 1
ATOM 4129 C CA . GLN B 1 156 ? 40.844 -22.531 9.75 1 31.41 156 GLN B CA 1
ATOM 4130 C C . GLN B 1 156 ? 41.031 -23.578 10.836 1 31.41 156 GLN B C 1
ATOM 4132 O O . GLN B 1 156 ? 40.094 -23.984 11.508 1 31.41 156 GLN B O 1
ATOM 4137 N N . THR B 1 157 ? 42.094 -24.406 10.859 1 30.67 157 THR B N 1
ATOM 4138 C CA . THR B 1 157 ? 42.781 -25.219 11.852 1 30.67 157 THR B CA 1
ATOM 4139 C C . THR B 1 157 ? 42.906 -24.453 13.172 1 30.67 157 THR B C 1
ATOM 4141 O O . THR B 1 157 ? 44 -24.344 13.727 1 30.67 157 THR B O 1
ATOM 4144 N N . GLN B 1 158 ? 42.188 -23.406 13.578 1 26.69 158 GLN B N 1
ATOM 4145 C CA . GLN B 1 158 ? 42.594 -23.094 14.93 1 26.69 158 GLN B CA 1
ATOM 4146 C C . GLN B 1 158 ? 42.344 -24.234 15.891 1 26.69 158 GLN B C 1
ATOM 4148 O O . GLN B 1 158 ? 41.219 -24.75 15.938 1 26.69 158 GLN B O 1
ATOM 4153 N N . ALA B 1 159 ? 43.344 -24.953 16.531 1 28.14 159 ALA B N 1
ATOM 4154 C CA . ALA B 1 159 ? 43.688 -25.922 17.562 1 28.14 159 ALA B CA 1
ATOM 4155 C C . ALA B 1 159 ? 42.812 -25.75 18.797 1 28.14 159 ALA B C 1
ATOM 4157 O O . ALA B 1 159 ? 42.281 -26.734 19.328 1 28.14 159 ALA B O 1
ATOM 4158 N N . GLY B 1 160 ? 43 -24.766 19.719 1 26.02 160 GLY B N 1
ATOM 4159 C CA . GLY B 1 160 ? 43 -24.938 21.172 1 26.02 160 GLY B CA 1
ATOM 4160 C C . GLY B 1 160 ? 41.625 -24.906 21.781 1 26.02 160 GLY B C 1
ATOM 4161 O O . GLY B 1 160 ? 41.469 -25.031 23 1 26.02 160 GLY B O 1
ATOM 4162 N N . SER B 1 161 ? 40.594 -24.094 21.344 1 27.84 161 SER B N 1
ATOM 4163 C CA . SER B 1 161 ? 39.781 -23.812 22.531 1 27.84 161 SER B CA 1
ATOM 4164 C C . SER B 1 161 ? 38.969 -25.031 22.953 1 27.84 161 SER B C 1
ATOM 4166 O O . SER B 1 161 ? 38.594 -25.844 22.109 1 27.84 161 SER B O 1
ATOM 4168 N N . PRO B 1 162 ? 38.812 -25.297 24.281 1 25.78 162 PRO B N 1
ATOM 4169 C CA . PRO B 1 162 ? 38.219 -26.406 25.047 1 25.78 162 PRO B CA 1
ATOM 4170 C C . PRO B 1 162 ? 36.75 -26.672 24.656 1 25.78 162 PRO B C 1
ATOM 4172 O O . PRO B 1 162 ? 36.062 -25.766 24.156 1 25.78 162 PRO B O 1
ATOM 4175 N N . SER B 1 163 ? 36.344 -27.906 24.438 1 26.48 163 SER B N 1
ATOM 4176 C CA . SER B 1 163 ? 35.125 -28.641 24.172 1 26.48 163 SER B CA 1
ATOM 4177 C C . SER B 1 163 ? 34.031 -28.25 25.188 1 26.48 163 SER B C 1
ATOM 4179 O O . SER B 1 163 ? 34.062 -28.672 26.344 1 26.48 163 SER B O 1
ATOM 4181 N N . VAL B 1 164 ? 33.688 -26.906 25.344 1 24.61 164 VAL B N 1
ATOM 4182 C CA . VAL B 1 164 ? 32.656 -26.75 26.359 1 24.61 164 VAL B CA 1
ATOM 4183 C C . VAL B 1 164 ? 31.469 -27.625 26.016 1 24.61 164 VAL B C 1
ATOM 4185 O O . VAL B 1 164 ? 31.047 -27.703 24.859 1 24.61 164 VAL B O 1
ATOM 4188 N N . ASP B 1 165 ? 31.188 -28.672 26.844 1 23.92 165 ASP B N 1
ATOM 4189 C CA . ASP B 1 165 ? 30.125 -29.672 26.891 1 23.92 165 ASP B CA 1
ATOM 4190 C C . ASP B 1 165 ? 28.75 -29.016 26.938 1 23.92 165 ASP B C 1
ATOM 4192 O O . ASP B 1 165 ? 28.422 -28.328 27.906 1 23.92 165 ASP B O 1
ATOM 4196 N N . PRO B 1 166 ? 28.281 -28.281 25.969 1 24.2 166 PRO B N 1
ATOM 4197 C CA . PRO B 1 166 ? 27.031 -27.562 26.188 1 24.2 166 PRO B CA 1
ATOM 4198 C C . PRO B 1 166 ? 25.875 -28.484 26.594 1 24.2 166 PRO B C 1
ATOM 4200 O O . PRO B 1 166 ? 25.344 -29.219 25.75 1 24.2 166 PRO B O 1
ATOM 4203 N N . SER B 1 167 ? 25.984 -29.328 27.641 1 24.28 167 SER B N 1
ATOM 4204 C CA . SER B 1 167 ? 24.875 -30.109 28.188 1 24.28 167 SER B CA 1
ATOM 4205 C C . SER B 1 167 ? 23.688 -29.219 28.531 1 24.28 167 SER B C 1
ATOM 4207 O O . SER B 1 167 ? 23.188 -29.234 29.656 1 24.28 167 SER B O 1
ATOM 4209 N N . VAL B 1 168 ? 23.672 -28.016 28.094 1 24.62 168 VAL B N 1
ATOM 4210 C CA . VAL B 1 168 ? 22.547 -27.312 28.703 1 24.62 168 VAL B CA 1
ATOM 4211 C C . VAL B 1 168 ? 21.266 -28.125 28.516 1 24.62 168 VAL B C 1
ATOM 4213 O O . VAL B 1 168 ? 21.031 -28.703 27.453 1 24.62 168 VAL B O 1
ATOM 4216 N N . VAL B 1 169 ? 20.609 -28.453 29.578 1 22.11 169 VAL B N 1
ATOM 4217 C CA . VAL B 1 169 ? 19.391 -29.141 30 1 22.11 169 VAL B CA 1
ATOM 4218 C C . VAL B 1 169 ? 18.203 -28.641 29.156 1 22.11 169 VAL B C 1
ATOM 4220 O O . VAL B 1 169 ? 17.984 -27.438 29.047 1 22.11 169 VAL B O 1
ATOM 4223 N N . MET B 1 170 ? 17.766 -29.5 28.219 1 23.03 170 MET B N 1
ATOM 4224 C CA . MET B 1 170 ? 16.562 -29.5 27.391 1 23.03 170 MET B CA 1
ATOM 4225 C C . MET B 1 170 ? 15.305 -29.422 28.234 1 23.03 170 MET B C 1
ATOM 4227 O O . MET B 1 170 ? 14.992 -30.359 28.984 1 23.03 170 MET B O 1
ATOM 4231 N N . VAL B 1 171 ? 15.18 -28.359 28.969 1 22.05 171 VAL B N 1
ATOM 4232 C CA . VAL B 1 171 ? 13.938 -28.375 29.734 1 22.05 171 VAL B CA 1
ATOM 4233 C C . VAL B 1 171 ? 12.766 -28.672 28.812 1 22.05 171 VAL B C 1
ATOM 4235 O O . VAL B 1 171 ? 12.617 -28.031 27.766 1 22.05 171 VAL B O 1
ATOM 4238 N N . THR B 1 172 ? 12.148 -29.875 28.969 1 22.41 172 THR B N 1
ATOM 4239 C CA . THR B 1 172 ? 11.008 -30.578 28.375 1 22.41 172 THR B CA 1
ATOM 4240 C C . THR B 1 172 ? 9.711 -29.844 28.688 1 22.41 172 THR B C 1
ATOM 4242 O O . THR B 1 172 ? 9 -30.203 29.625 1 22.41 172 THR B O 1
ATOM 4245 N N . ASP B 1 173 ? 9.57 -28.594 28.594 1 21.8 173 ASP B N 1
ATOM 4246 C CA . ASP B 1 173 ? 8.25 -28.141 29.031 1 21.8 173 ASP B CA 1
ATOM 4247 C C . ASP B 1 173 ? 7.141 -28.984 28.406 1 21.8 173 ASP B C 1
ATOM 4249 O O . ASP B 1 173 ? 7.27 -29.453 27.281 1 21.8 173 ASP B O 1
ATOM 4253 N N . ARG B 1 174 ? 5.973 -29.359 29.109 1 21.62 174 ARG B N 1
ATOM 4254 C CA . ARG B 1 174 ? 4.84 -30.266 29.25 1 21.62 174 ARG B CA 1
ATOM 4255 C C . ARG B 1 174 ? 3.986 -30.281 28 1 21.62 174 ARG B C 1
ATOM 4257 O O . ARG B 1 174 ? 4.109 -29.406 27.141 1 21.62 174 ARG B O 1
ATOM 4264 N N . ASP B 1 175 ? 2.475 -30.609 28.047 1 21.64 175 ASP B N 1
ATOM 4265 C CA . ASP B 1 175 ? 1.416 -31.453 27.5 1 21.64 175 ASP B CA 1
ATOM 4266 C C . ASP B 1 175 ? 0.78 -30.812 26.266 1 21.64 175 ASP B C 1
ATOM 4268 O O . ASP B 1 175 ? -0.006 -31.453 25.562 1 21.64 175 ASP B O 1
ATOM 4272 N N . TYR B 1 176 ? 0.288 -29.578 26.234 1 22.34 176 TYR B N 1
ATOM 4273 C CA . TYR B 1 176 ? -0.758 -29.312 25.25 1 22.34 176 TYR B CA 1
ATOM 4274 C C . TYR B 1 176 ? -0.28 -29.641 23.844 1 22.34 176 TYR B C 1
ATOM 4276 O O . TYR B 1 176 ? 0.708 -29.078 23.375 1 22.34 176 TYR B O 1
ATOM 4284 N N . SER B 1 177 ? -0.543 -30.859 23.125 1 23.94 177 SER B N 1
ATOM 4285 C CA . SER B 1 177 ? -0.355 -31.797 22.016 1 23.94 177 SER B CA 1
ATOM 4286 C C . SER B 1 177 ? -0.832 -31.188 20.703 1 23.94 177 SER B C 1
ATOM 4288 O O . SER B 1 177 ? -1.232 -31.906 19.781 1 23.94 177 SER B O 1
ATOM 4290 N N . ALA B 1 178 ? -1.496 -30.047 20.562 1 24.75 178 ALA B N 1
ATOM 4291 C CA . ALA B 1 178 ? -1.965 -29.844 19.188 1 24.75 178 ALA B CA 1
ATOM 4292 C C . ALA B 1 178 ? -0.865 -30.172 18.188 1 24.75 178 ALA B C 1
ATOM 4294 O O . ALA B 1 178 ? 0.285 -29.766 18.359 1 24.75 178 ALA B O 1
ATOM 4295 N N . GLY B 1 179 ? -0.94 -31.25 17.359 1 26.34 179 GLY B N 1
ATOM 4296 C CA . GLY B 1 179 ? -0.012 -32.031 16.547 1 26.34 179 GLY B CA 1
ATOM 4297 C C . GLY B 1 179 ? 0.802 -31.156 15.602 1 26.34 179 GLY B C 1
ATOM 4298 O O . GLY B 1 179 ? 1.298 -31.641 14.586 1 26.34 179 GLY B O 1
ATOM 4299 N N . SER B 1 180 ? 0.602 -29.875 15.531 1 28.67 180 SER B N 1
ATOM 4300 C CA . SER B 1 180 ? 1.489 -29.281 14.539 1 28.67 180 SER B CA 1
ATOM 4301 C C . SER B 1 180 ? 2.945 -29.656 14.805 1 28.67 180 SER B C 1
ATOM 4303 O O . SER B 1 180 ? 3.469 -29.391 15.891 1 28.67 180 SER B O 1
ATOM 4305 N N . THR B 1 181 ? 3.367 -30.75 14.406 1 28.7 181 THR B N 1
ATOM 4306 C CA . THR B 1 181 ? 4.777 -31.125 14.391 1 28.7 181 THR B CA 1
ATOM 4307 C C . THR B 1 181 ? 5.645 -29.969 13.93 1 28.7 181 THR B C 1
ATOM 4309 O O . THR B 1 181 ? 5.617 -29.594 12.758 1 28.7 181 THR B O 1
ATOM 4312 N N . VAL B 1 182 ? 5.633 -28.906 14.562 1 32.12 182 VAL B N 1
ATOM 4313 C CA . VAL B 1 182 ? 6.781 -28.016 14.352 1 32.12 182 VAL B CA 1
ATOM 4314 C C . VAL B 1 182 ? 8.062 -28.844 14.273 1 32.12 182 VAL B C 1
ATOM 4316 O O . VAL B 1 182 ? 8.438 -29.516 15.242 1 32.12 182 VAL B O 1
ATOM 4319 N N . SER B 1 183 ? 8.312 -29.594 13.203 1 31.95 183 SER B N 1
ATOM 4320 C CA . SER B 1 183 ? 9.656 -30.156 13.078 1 31.95 183 SER B CA 1
ATOM 4321 C C . SER B 1 183 ? 10.711 -29.188 13.625 1 31.95 183 SER B C 1
ATOM 4323 O O . SER B 1 183 ? 10.797 -28.047 13.18 1 31.95 183 SER B O 1
ATOM 4325 N N . THR B 1 184 ? 10.961 -29.109 14.742 1 35.16 184 THR B N 1
ATOM 4326 C CA . THR B 1 184 ? 12.062 -28.5 15.484 1 35.16 184 THR B CA 1
ATOM 4327 C C . THR B 1 184 ? 13.391 -28.734 14.758 1 35.16 184 THR B C 1
ATOM 4329 O O . THR B 1 184 ? 14.453 -28.719 15.383 1 35.16 184 THR B O 1
ATOM 4332 N N . GLY B 1 185 ? 13.469 -29.391 13.531 1 37.38 185 GLY B N 1
ATOM 4333 C CA . GLY B 1 185 ? 14.844 -29.422 13.047 1 37.38 185 GLY B CA 1
ATOM 4334 C C . GLY B 1 185 ? 15.508 -28.062 13.016 1 37.38 185 GLY B C 1
ATOM 4335 O O . GLY B 1 185 ? 14.836 -27.047 12.914 1 37.38 185 GLY B O 1
ATOM 4336 N N . VAL B 1 186 ? 16.609 -27.922 13.641 1 43.44 186 VAL B N 1
ATOM 4337 C CA . VAL B 1 186 ? 17.469 -26.734 13.648 1 43.44 186 VAL B CA 1
ATOM 4338 C C . VAL B 1 186 ? 17.391 -26.047 12.289 1 43.44 186 VAL B C 1
ATOM 4340 O O . VAL B 1 186 ? 17.797 -26.609 11.273 1 43.44 186 VAL B O 1
ATOM 4343 N N . ARG B 1 187 ? 16.359 -25.406 12.07 1 56.81 187 ARG B N 1
ATOM 4344 C CA . ARG B 1 187 ? 16.359 -24.625 10.836 1 56.81 187 ARG B CA 1
ATOM 4345 C C . ARG B 1 187 ? 17.656 -23.859 10.664 1 56.81 187 ARG B C 1
ATOM 4347 O O . ARG B 1 187 ? 18.094 -23.156 11.578 1 56.81 187 ARG B O 1
ATOM 4354 N N . GLY B 1 188 ? 18.484 -24.359 9.844 1 63.47 188 GLY B N 1
ATOM 4355 C CA . GLY B 1 188 ? 19.703 -23.609 9.547 1 63.47 188 GLY B CA 1
ATOM 4356 C C . GLY B 1 188 ? 19.469 -22.125 9.344 1 63.47 188 GLY B C 1
ATOM 4357 O O . GLY B 1 188 ? 18.328 -21.703 9.164 1 63.47 188 GLY B O 1
ATOM 4358 N N . PRO B 1 189 ? 20.359 -21.312 9.578 1 71 189 PRO B N 1
ATOM 4359 C CA . PRO B 1 189 ? 20.281 -19.859 9.492 1 71 189 PRO B CA 1
ATOM 4360 C C . PRO B 1 189 ? 19.781 -19.375 8.133 1 71 189 PRO B C 1
ATOM 4362 O O . PRO B 1 189 ? 19.266 -18.266 8.016 1 71 189 PRO B O 1
ATOM 4365 N N . TYR B 1 190 ? 19.734 -20.328 7.121 1 80.44 190 TYR B N 1
ATOM 4366 C CA . TYR B 1 190 ? 19.375 -19.875 5.781 1 80.44 190 TYR B CA 1
ATOM 4367 C C . TYR B 1 190 ? 18.156 -20.625 5.266 1 80.44 190 TYR B C 1
ATOM 4369 O O . TYR B 1 190 ? 17.969 -20.781 4.059 1 80.44 190 TYR B O 1
ATOM 4377 N N . HIS B 1 191 ? 17.344 -20.953 6.109 1 84.12 191 HIS B N 1
ATOM 4378 C CA . HIS B 1 191 ? 16.172 -21.734 5.734 1 84.12 191 HIS B CA 1
ATOM 4379 C C . HIS B 1 191 ? 15.086 -20.844 5.125 1 84.12 191 HIS B C 1
ATOM 4381 O O . HIS B 1 191 ? 14.961 -19.672 5.504 1 84.12 191 HIS B O 1
ATOM 4387 N N . ILE B 1 192 ? 14.391 -21.406 4.102 1 91.31 192 ILE B N 1
ATOM 4388 C CA . ILE B 1 192 ? 13.195 -20.766 3.568 1 91.31 192 ILE B CA 1
ATOM 4389 C C . ILE B 1 192 ? 11.953 -21.547 4.004 1 91.31 192 ILE B C 1
ATOM 4391 O O . ILE B 1 192 ? 11.953 -22.781 4.004 1 91.31 192 ILE B O 1
ATOM 4395 N N . THR B 1 193 ? 11.016 -20.859 4.512 1 89.69 193 THR B N 1
ATOM 4396 C CA . THR B 1 193 ? 9.789 -21.469 5.023 1 89.69 193 THR B CA 1
ATOM 4397 C C . THR B 1 193 ? 8.961 -22.062 3.883 1 89.69 193 THR B C 1
ATOM 4399 O O . THR B 1 193 ? 8.891 -21.484 2.799 1 89.69 193 THR 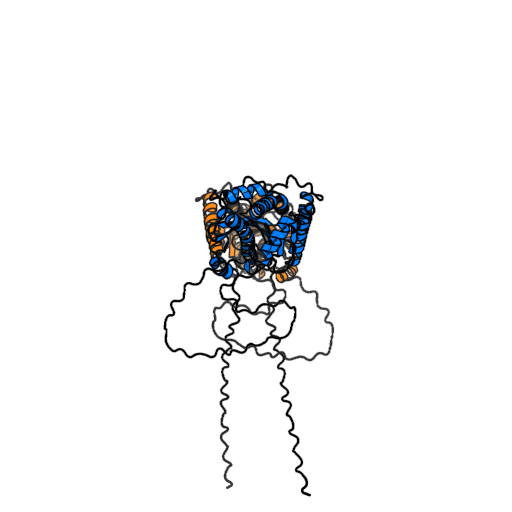B O 1
ATOM 4402 N N . ALA B 1 194 ? 8.312 -23.172 4.16 1 91.25 194 ALA B N 1
ATOM 4403 C CA . ALA B 1 194 ? 7.402 -23.75 3.18 1 91.25 194 ALA B CA 1
ATOM 4404 C C . ALA B 1 194 ? 6.184 -22.859 2.963 1 91.25 194 ALA B C 1
ATOM 4406 O O . ALA B 1 194 ? 5.605 -22.344 3.924 1 91.25 194 ALA B O 1
ATOM 4407 N N . PRO B 1 195 ? 5.832 -22.766 1.725 1 94.62 195 PRO B N 1
ATOM 4408 C CA . PRO B 1 195 ? 4.703 -21.875 1.442 1 94.62 195 PRO B CA 1
ATOM 4409 C C . PRO B 1 195 ? 3.379 -22.406 1.984 1 94.62 195 PRO B C 1
ATOM 4411 O O . PRO B 1 195 ? 3.143 -23.625 1.953 1 94.62 195 PRO B O 1
ATOM 4414 N N . LYS B 1 196 ? 2.641 -21.562 2.453 1 94.69 196 LYS B N 1
ATOM 4415 C CA . LYS B 1 196 ? 1.255 -21.797 2.854 1 94.69 196 LYS B CA 1
ATOM 4416 C C . LYS B 1 196 ? 0.366 -20.609 2.467 1 94.69 196 LYS B C 1
ATOM 4418 O O . LYS B 1 196 ? -0.171 -19.922 3.336 1 94.69 196 LYS B O 1
ATOM 4423 N N . PRO B 1 197 ? 0.214 -20.469 1.146 1 96.25 197 PRO B N 1
ATOM 4424 C CA . PRO B 1 197 ? -0.55 -19.297 0.718 1 96.25 197 PRO B CA 1
ATOM 4425 C C . PRO B 1 197 ? -1.94 -19.234 1.346 1 96.25 197 PRO B C 1
ATOM 4427 O O . PRO B 1 197 ? -2.566 -20.281 1.567 1 96.25 197 PRO B O 1
ATOM 4430 N N . ASP B 1 198 ? -2.451 -18.078 1.598 1 96.5 198 ASP B N 1
ATOM 4431 C CA . ASP B 1 198 ? -3.771 -17.859 2.184 1 96.5 198 ASP B CA 1
ATOM 4432 C C . ASP B 1 198 ? -4.875 -18.266 1.207 1 96.5 198 ASP B C 1
ATOM 4434 O O . ASP B 1 198 ? -5.934 -18.734 1.62 1 96.5 198 ASP B O 1
ATOM 4438 N N . ILE B 1 199 ? -4.684 -17.953 -0.031 1 97.38 199 ILE B N 1
ATOM 4439 C CA . ILE B 1 199 ? -5.566 -18.344 -1.123 1 97.38 199 ILE B CA 1
ATOM 4440 C C . ILE B 1 199 ? -4.738 -18.875 -2.291 1 97.38 199 ILE B C 1
ATOM 4442 O O . ILE B 1 199 ? -3.703 -18.297 -2.637 1 97.38 199 ILE B O 1
ATOM 4446 N N . THR B 1 200 ? -5.152 -19.984 -2.812 1 97.12 200 THR B N 1
ATOM 4447 C CA . THR B 1 200 ? -4.5 -20.547 -3.984 1 97.12 200 THR B CA 1
ATOM 4448 C C . THR B 1 200 ? -5.512 -20.797 -5.105 1 97.12 200 THR B C 1
ATOM 4450 O O . THR B 1 200 ? -6.594 -21.328 -4.867 1 97.12 200 THR B O 1
ATOM 4453 N N . LEU B 1 201 ? -5.184 -20.344 -6.281 1 97.56 201 LEU B N 1
ATOM 4454 C CA . LEU B 1 201 ? -5.941 -20.641 -7.496 1 97.56 201 LEU B CA 1
ATOM 4455 C C . LEU B 1 201 ? -5.141 -21.531 -8.43 1 97.56 201 LEU B C 1
ATOM 4457 O O . LEU B 1 201 ? -3.967 -21.281 -8.695 1 97.56 201 LEU B O 1
ATOM 4461 N N . GLY B 1 202 ? -5.73 -22.594 -8.844 1 97.75 202 GLY B N 1
ATOM 4462 C CA . GLY B 1 202 ? -5.145 -23.531 -9.789 1 97.75 202 GLY B CA 1
ATOM 4463 C C . GLY B 1 202 ? -6.18 -24.281 -10.602 1 97.75 202 GLY B C 1
ATOM 4464 O O . GLY B 1 202 ? -7.316 -23.828 -10.742 1 97.75 202 GLY B O 1
ATOM 4465 N N . LEU B 1 203 ? -5.68 -25.297 -11.227 1 97.5 203 LEU B N 1
ATOM 4466 C CA . LEU B 1 203 ? -6.566 -26.141 -12.031 1 97.5 203 LEU B CA 1
ATOM 4467 C C . LEU B 1 203 ? -7.09 -27.312 -11.219 1 97.5 203 LEU B C 1
ATOM 4469 O O . LEU B 1 203 ? -6.367 -27.875 -10.383 1 97.5 203 LEU B O 1
ATOM 4473 N N . ALA B 1 204 ? -8.305 -27.641 -11.531 1 96.25 204 ALA B N 1
ATOM 4474 C CA . ALA B 1 204 ? -8.891 -28.797 -10.867 1 96.25 204 ALA B CA 1
ATOM 4475 C C . ALA B 1 204 ? -8.266 -30.094 -11.367 1 96.25 204 ALA B C 1
ATOM 4477 O O . ALA B 1 204 ? -7.824 -30.172 -12.516 1 96.25 204 ALA B O 1
ATOM 4478 N N . ARG B 1 205 ? -8.305 -31.062 -10.609 1 90.44 205 ARG B N 1
ATOM 4479 C CA . ARG B 1 205 ? -7.789 -32.375 -10.969 1 90.44 205 ARG B CA 1
ATOM 4480 C C . ARG B 1 205 ? -8.5 -32.906 -12.211 1 90.44 205 ARG B C 1
ATOM 4482 O O . ARG B 1 205 ? -7.863 -33.5 -13.094 1 90.44 205 ARG B O 1
ATOM 4489 N N . HIS B 1 206 ? -9.758 -32.688 -12.234 1 89.81 206 HIS B N 1
ATOM 4490 C CA . HIS B 1 206 ? -10.562 -33.281 -13.297 1 89.81 206 HIS B CA 1
ATOM 4491 C C . HIS B 1 206 ? -10.68 -32.312 -14.492 1 89.81 206 HIS B C 1
ATOM 4493 O O . HIS B 1 206 ? -11.516 -32.531 -15.367 1 89.81 206 HIS B O 1
ATOM 4499 N N . ALA B 1 207 ? -9.82 -31.312 -14.477 1 93.62 207 ALA B N 1
ATOM 4500 C CA . ALA B 1 207 ? -9.82 -30.375 -15.594 1 93.62 207 ALA B CA 1
ATOM 4501 C C . ALA B 1 207 ? -9.109 -30.969 -16.812 1 93.62 207 ALA B C 1
ATOM 4503 O O . ALA B 1 207 ? -9.156 -30.406 -17.906 1 93.62 207 ALA B O 1
ATOM 4504 N N . PHE B 1 208 ? -8.57 -32.125 -16.641 1 93.12 208 PHE B N 1
ATOM 4505 C CA . PHE B 1 208 ? -7.801 -32.781 -17.688 1 93.12 208 PHE B CA 1
ATOM 4506 C C . PHE B 1 208 ? -8.445 -34.125 -18.078 1 93.12 208 PHE B C 1
ATOM 4508 O O . PHE B 1 208 ? -9.352 -34.594 -17.406 1 93.12 208 PHE B O 1
ATOM 4515 N N . THR B 1 209 ? -7.984 -34.719 -19.188 1 93.5 209 THR B N 1
ATOM 4516 C CA . THR B 1 209 ? -8.453 -36.031 -19.609 1 93.5 209 THR B CA 1
ATOM 4517 C C . THR B 1 209 ? -8.023 -37.094 -18.594 1 93.5 209 THR B C 1
ATOM 4519 O O . THR B 1 209 ? -7.047 -36.906 -17.859 1 93.5 209 THR B O 1
ATOM 4522 N N . PRO B 1 210 ? -8.75 -38.156 -18.594 1 93.69 210 PRO B N 1
ATOM 4523 C CA . PRO B 1 210 ? -8.367 -39.219 -17.672 1 93.69 210 PRO B CA 1
ATOM 4524 C C . PRO B 1 210 ? -6.926 -39.688 -17.875 1 93.69 210 PRO B C 1
ATOM 4526 O O . PRO B 1 210 ? -6.246 -40.031 -16.906 1 93.69 210 PRO B O 1
ATOM 4529 N N . GLU B 1 211 ? -6.516 -39.719 -19.094 1 93.19 211 GLU B N 1
ATOM 4530 C CA . GLU B 1 211 ? -5.145 -40.125 -19.391 1 93.19 211 GLU B CA 1
ATOM 4531 C C . GLU B 1 211 ? -4.137 -39.156 -18.781 1 93.19 211 GLU B C 1
ATOM 4533 O O . GLU B 1 211 ? -3.146 -39.562 -18.188 1 93.19 211 GLU B O 1
ATOM 4538 N N . HIS B 1 212 ? -4.402 -37.906 -18.953 1 93.69 212 HIS B N 1
ATOM 4539 C CA . HIS B 1 212 ? -3.516 -36.875 -18.406 1 93.69 212 HIS B CA 1
ATOM 4540 C C . HIS B 1 212 ? -3.555 -36.875 -16.891 1 93.69 212 HIS B C 1
ATOM 4542 O O . HIS B 1 212 ? -2.535 -36.625 -16.234 1 93.69 212 HIS B O 1
ATOM 4548 N N . GLU B 1 213 ? -4.691 -37.125 -16.359 1 92.75 213 GLU B N 1
ATOM 4549 C CA . GLU B 1 213 ? -4.832 -37.188 -14.914 1 92.75 213 GLU B CA 1
ATOM 4550 C C . GLU B 1 213 ? -3.963 -38.312 -14.336 1 92.75 213 GLU B C 1
ATOM 4552 O O . GLU B 1 213 ? -3.303 -38.125 -13.312 1 92.75 213 GLU B O 1
ATOM 4557 N N . GLU B 1 214 ? -4.031 -39.406 -14.938 1 93.19 214 GLU B N 1
ATOM 4558 C CA . GLU B 1 214 ? -3.232 -40.531 -14.484 1 93.19 214 GLU B CA 1
ATOM 4559 C C . GLU B 1 214 ? -1.74 -40.25 -14.602 1 93.19 214 GLU B C 1
ATOM 4561 O O . GLU B 1 214 ? -0.959 -40.625 -13.727 1 93.19 214 GLU B O 1
ATOM 4566 N N . LEU B 1 215 ? -1.401 -39.688 -15.695 1 93.06 215 LEU B N 1
ATOM 4567 C CA . LEU B 1 215 ? -0.011 -39.281 -15.906 1 93.06 215 LEU B CA 1
ATOM 4568 C C . LEU B 1 215 ? 0.465 -38.344 -14.797 1 93.06 215 LEU B C 1
ATOM 4570 O O . LEU B 1 215 ? 1.56 -38.531 -14.258 1 93.06 215 LEU B O 1
ATOM 4574 N N . LEU B 1 216 ? -0.323 -37.406 -14.453 1 93.06 216 LEU B N 1
ATOM 4575 C CA . LEU B 1 216 ? 0.022 -36.406 -13.422 1 93.06 216 LEU B CA 1
ATOM 4576 C C . LEU B 1 216 ? 0.106 -37.094 -12.055 1 93.06 216 LEU B C 1
ATOM 4578 O O . LEU B 1 216 ? 0.932 -36.688 -11.219 1 93.06 216 LEU B O 1
ATOM 4582 N N . LEU B 1 217 ? -0.766 -38 -11.789 1 92.25 217 LEU B N 1
ATOM 4583 C CA . LEU B 1 217 ? -0.711 -38.75 -10.539 1 92.25 217 LEU B CA 1
ATOM 4584 C C . LEU B 1 217 ? 0.605 -39.5 -10.414 1 92.25 217 LEU B C 1
ATOM 4586 O O . LEU B 1 217 ? 1.202 -39.562 -9.336 1 92.25 217 LEU B O 1
ATOM 4590 N N . ASN B 1 218 ? 0.958 -40.094 -11.508 1 92.69 218 ASN B N 1
ATOM 4591 C CA . ASN B 1 218 ? 2.217 -40.844 -11.531 1 92.69 218 ASN B CA 1
ATOM 4592 C C . ASN B 1 218 ? 3.41 -39.906 -11.281 1 92.69 218 ASN B C 1
ATOM 4594 O O . ASN B 1 218 ? 4.301 -40.25 -10.5 1 92.69 218 ASN B O 1
ATOM 4598 N N . TYR B 1 219 ? 3.449 -38.812 -11.977 1 92.56 219 TYR B N 1
ATOM 4599 C CA . TYR B 1 219 ? 4.531 -37.844 -11.797 1 92.56 219 TYR B CA 1
ATOM 4600 C C . TYR B 1 219 ? 4.551 -37.312 -10.375 1 92.56 219 TYR B C 1
ATOM 4602 O O . TYR B 1 219 ? 5.621 -37.094 -9.805 1 92.56 219 TYR B O 1
ATOM 4610 N N . GLN B 1 220 ? 3.342 -37.062 -9.812 1 94 220 GLN B N 1
ATOM 4611 C CA . GLN B 1 220 ? 3.205 -36.594 -8.438 1 94 220 GLN B CA 1
ATOM 4612 C C . GLN B 1 220 ? 3.818 -37.594 -7.449 1 94 220 GLN B C 1
ATOM 4614 O O . GLN B 1 220 ? 4.547 -37.188 -6.539 1 94 220 GLN B O 1
ATOM 4619 N N . HIS B 1 221 ? 3.529 -38.781 -7.637 1 91.31 221 HIS B N 1
ATOM 4620 C CA . HIS B 1 221 ? 3.975 -39.875 -6.758 1 91.31 221 HIS B CA 1
ATOM 4621 C C . HIS B 1 221 ? 5.496 -40 -6.77 1 91.31 221 HIS B C 1
ATOM 4623 O O . HIS B 1 221 ? 6.105 -40.312 -5.742 1 91.31 221 HIS B O 1
ATOM 4629 N N . HIS B 1 222 ? 6.109 -39.75 -7.895 1 91.56 222 HIS B N 1
ATOM 4630 C CA . HIS B 1 222 ? 7.551 -39.938 -8.039 1 91.56 222 HIS B CA 1
ATOM 4631 C C . HIS B 1 222 ? 8.297 -38.625 -7.793 1 91.56 222 HIS B C 1
ATOM 4633 O O . HIS B 1 222 ? 9.523 -38.562 -7.926 1 91.56 222 HIS B O 1
ATOM 4639 N N . GLY B 1 223 ? 7.551 -37.594 -7.586 1 90.88 223 GLY B N 1
ATOM 4640 C CA . GLY B 1 223 ? 8.172 -36.312 -7.273 1 90.88 223 GLY B CA 1
ATOM 4641 C C . GLY B 1 223 ? 8.766 -35.625 -8.484 1 90.88 223 GLY B C 1
ATOM 4642 O O . GLY B 1 223 ? 9.609 -34.719 -8.359 1 90.88 223 GLY B O 1
ATOM 4643 N N . LEU B 1 224 ? 8.398 -36 -9.664 1 90.88 224 LEU B N 1
ATOM 4644 C CA . LEU B 1 224 ? 8.945 -35.438 -10.891 1 90.88 224 LEU B CA 1
ATOM 4645 C C . LEU B 1 224 ? 8.258 -34.125 -11.234 1 90.88 224 LEU B C 1
ATOM 4647 O O . LEU B 1 224 ? 8.914 -33.156 -11.633 1 90.88 224 LEU B O 1
ATOM 4651 N N . ILE B 1 225 ? 6.961 -34.188 -11.195 1 93.25 225 ILE B N 1
ATOM 4652 C CA . ILE B 1 225 ? 6.145 -32.969 -11.328 1 93.25 225 ILE B CA 1
ATOM 4653 C C . ILE B 1 225 ? 5.148 -32.906 -10.172 1 93.25 225 ILE B C 1
ATOM 4655 O O . ILE B 1 225 ? 4.168 -33.656 -10.141 1 93.25 225 ILE B O 1
ATOM 4659 N N . LEU B 1 226 ? 5.398 -31.969 -9.297 1 95.44 226 LEU B N 1
ATOM 4660 C CA . LEU B 1 226 ? 4.48 -31.781 -8.18 1 95.44 226 LEU B CA 1
ATOM 4661 C C . LEU B 1 226 ? 3.393 -30.766 -8.547 1 95.44 226 LEU B C 1
ATOM 4663 O O . LEU B 1 226 ? 3.334 -29.688 -7.969 1 95.44 226 LEU B O 1
ATOM 4667 N N . SER B 1 227 ? 2.578 -31.266 -9.43 1 95.88 227 SER B N 1
ATOM 4668 C CA . SER B 1 227 ? 1.542 -30.391 -9.961 1 95.88 227 SER B CA 1
ATOM 4669 C C . SER B 1 227 ? 0.574 -29.953 -8.867 1 95.88 227 SER B C 1
ATOM 4671 O O . SER B 1 227 ? 0.003 -28.859 -8.93 1 95.88 227 SER B O 1
ATOM 4673 N N . ASP B 1 228 ? 0.212 -30.828 -7.961 1 95.81 228 ASP B N 1
ATOM 4674 C CA . ASP B 1 228 ? -0.405 -30.438 -6.695 1 95.81 228 ASP B CA 1
ATOM 4675 C C . ASP B 1 228 ? 0.65 -30 -5.68 1 95.81 228 ASP B C 1
ATOM 4677 O O . ASP B 1 228 ? 1.405 -30.828 -5.172 1 95.81 228 ASP B O 1
ATOM 4681 N N . PRO B 1 229 ? 0.608 -28.719 -5.391 1 95.56 229 PRO B N 1
ATOM 4682 C CA . PRO B 1 229 ? 1.716 -28.234 -4.566 1 95.56 229 PRO B CA 1
ATOM 4683 C C . PRO B 1 229 ? 1.579 -28.641 -3.1 1 95.56 229 PRO B C 1
ATOM 4685 O O . PRO B 1 229 ? 2.533 -28.516 -2.328 1 95.56 229 PRO B O 1
ATOM 4688 N N . HIS B 1 230 ? 0.514 -29.156 -2.68 1 93.69 230 HIS B N 1
ATOM 4689 C CA . HIS B 1 230 ? 0.257 -29.422 -1.271 1 93.69 230 HIS B CA 1
ATOM 4690 C C . HIS B 1 230 ? 0.868 -30.75 -0.846 1 93.69 230 HIS B C 1
ATOM 4692 O O . HIS B 1 230 ? 0.942 -31.688 -1.645 1 93.69 230 HIS B O 1
ATOM 4698 N N . GLU B 1 231 ? 1.2 -30.75 0.333 1 88.5 231 GLU B N 1
ATOM 4699 C CA . GLU B 1 231 ? 1.663 -32 0.912 1 88.5 231 GLU B CA 1
ATOM 4700 C C . GLU B 1 231 ? 0.532 -33.031 0.993 1 88.5 231 GLU B C 1
ATOM 4702 O O . GLU B 1 231 ? 0.729 -34.188 0.693 1 88.5 231 GLU B O 1
ATOM 4707 N N . ALA B 1 232 ? -0.567 -32.469 1.457 1 84.12 232 ALA B N 1
ATOM 4708 C CA . ALA B 1 232 ? -1.78 -33.281 1.411 1 84.12 232 ALA B CA 1
ATOM 4709 C C . ALA B 1 232 ? -2.5 -33.125 0.075 1 84.12 232 ALA B C 1
ATOM 4711 O O . ALA B 1 232 ? -2.551 -32.031 -0.479 1 84.12 232 ALA B O 1
ATOM 4712 N N . VAL B 1 233 ? -2.961 -34.156 -0.378 1 78.94 233 VAL B N 1
ATOM 4713 C CA . VAL B 1 233 ? -3.629 -34.094 -1.674 1 78.94 233 VAL B CA 1
ATOM 4714 C C . VAL B 1 233 ? -4.848 -33.188 -1.581 1 78.94 233 VAL B C 1
ATOM 4716 O O . VAL B 1 233 ? -5.742 -33.406 -0.763 1 78.94 233 VAL B O 1
ATOM 4719 N N . MET B 1 234 ? -4.961 -32.062 -2.379 1 81.94 234 MET B N 1
ATOM 4720 C CA . MET B 1 234 ? -6.047 -31.094 -2.328 1 81.94 234 MET B CA 1
ATOM 4721 C C . MET B 1 234 ? -6.762 -31 -3.672 1 81.94 234 MET B C 1
ATOM 4723 O O . MET B 1 234 ? -7.645 -30.156 -3.857 1 81.94 234 MET B O 1
ATOM 4727 N N . ARG B 1 235 ? -6.527 -31.766 -4.629 1 87.06 235 ARG B N 1
ATOM 4728 C CA . ARG B 1 235 ? -7.18 -31.828 -5.934 1 87.06 235 ARG B CA 1
ATOM 4729 C C . ARG B 1 235 ? -6.934 -30.547 -6.723 1 87.06 235 ARG B C 1
ATOM 4731 O O . ARG B 1 235 ? -7.781 -30.125 -7.512 1 87.06 235 ARG B O 1
ATOM 4738 N N . LEU B 1 236 ? -6.035 -29.719 -6.383 1 94.88 236 LEU B N 1
ATOM 4739 C CA . LEU B 1 236 ? -5.609 -28.516 -7.09 1 94.88 236 LEU B CA 1
ATOM 4740 C C . LEU B 1 236 ? -4.258 -28.719 -7.758 1 94.88 236 LEU B C 1
ATOM 4742 O O . LEU B 1 236 ? -3.295 -29.125 -7.105 1 94.88 236 LEU B O 1
ATOM 4746 N N . ARG B 1 237 ? -4.277 -28.5 -9.047 1 96.06 237 ARG B N 1
ATOM 4747 C CA . ARG B 1 237 ? -3.055 -28.703 -9.82 1 96.06 237 ARG B CA 1
ATOM 4748 C C . ARG B 1 237 ? -2.607 -27.406 -10.484 1 96.06 237 ARG B C 1
ATOM 4750 O O . ARG B 1 237 ? -3.438 -26.547 -10.82 1 96.06 237 ARG B O 1
ATOM 4757 N N . PHE B 1 238 ? -1.322 -27.266 -10.633 1 96.69 238 PHE B N 1
ATOM 4758 C CA . PHE B 1 238 ? -0.701 -26.156 -11.359 1 96.69 238 PHE B CA 1
ATOM 4759 C C . PHE B 1 238 ? -1.26 -24.812 -10.898 1 96.69 238 PHE B C 1
ATOM 4761 O O . PHE B 1 238 ? -1.886 -24.094 -11.672 1 96.69 238 PHE B O 1
ATOM 4768 N N . PRO B 1 239 ? -0.953 -24.453 -9.656 1 97.25 239 PRO B N 1
ATOM 4769 C CA . PRO B 1 239 ? -1.371 -23.125 -9.219 1 97.25 239 PRO B CA 1
ATOM 4770 C C . PRO B 1 239 ? -0.819 -22 -10.102 1 97.25 239 PRO B C 1
ATOM 4772 O O . PRO B 1 239 ? 0.338 -22.062 -10.523 1 97.25 239 PRO B O 1
ATOM 4775 N N . PHE B 1 240 ? -1.691 -21.047 -10.438 1 98.06 240 PHE B N 1
ATOM 4776 C CA . PHE B 1 240 ? -1.241 -19.969 -11.312 1 98.06 240 PHE B CA 1
ATOM 4777 C C . PHE B 1 240 ? -1.396 -18.625 -10.625 1 98.06 240 PHE B C 1
ATOM 4779 O O . PHE B 1 240 ? -0.935 -17.594 -11.141 1 98.06 240 PHE B O 1
ATOM 4786 N N . MET B 1 241 ? -2.041 -18.625 -9.461 1 98.56 241 MET B N 1
ATOM 4787 C CA . MET B 1 241 ? -2.127 -17.406 -8.656 1 98.56 241 MET B CA 1
ATOM 4788 C C . MET B 1 241 ? -2.26 -17.75 -7.176 1 98.56 241 MET B C 1
ATOM 4790 O O . MET B 1 241 ? -2.99 -18.672 -6.809 1 98.56 241 MET B O 1
ATOM 4794 N N . ILE B 1 242 ? -1.567 -16.969 -6.379 1 98.31 242 ILE B N 1
ATOM 4795 C CA . ILE B 1 242 ? -1.726 -17.094 -4.934 1 98.31 242 ILE B CA 1
ATOM 4796 C C . ILE B 1 242 ? -1.969 -15.727 -4.316 1 98.31 242 ILE B C 1
ATOM 4798 O O . ILE B 1 242 ? -1.676 -14.695 -4.938 1 98.31 242 ILE B O 1
ATOM 4802 N N . VAL B 1 243 ? -2.559 -15.711 -3.113 1 98.25 243 VAL B N 1
ATOM 4803 C CA . VAL B 1 243 ? -2.75 -14.5 -2.326 1 98.25 243 VAL B CA 1
ATOM 4804 C C . VAL B 1 243 ? -2.115 -14.672 -0.948 1 98.25 243 VAL B C 1
ATOM 4806 O O . VAL B 1 243 ? -2.287 -15.711 -0.302 1 98.25 243 VAL B O 1
ATOM 4809 N N . GLU B 1 244 ? -1.301 -13.727 -0.566 1 97.31 244 GLU B N 1
ATOM 4810 C CA . GLU B 1 244 ? -0.743 -13.641 0.78 1 97.31 244 GLU B CA 1
ATOM 4811 C C . GLU B 1 244 ? -1.271 -12.414 1.522 1 97.31 244 GLU B C 1
ATOM 4813 O O . GLU B 1 244 ? -1.053 -11.281 1.094 1 97.31 244 GLU B O 1
ATOM 4818 N N . LEU B 1 245 ? -1.896 -12.672 2.645 1 95.06 245 LEU B N 1
ATOM 4819 C CA . LEU B 1 245 ? -2.594 -11.594 3.342 1 95.06 245 LEU B CA 1
ATOM 4820 C C . LEU B 1 245 ? -1.989 -11.359 4.719 1 95.06 245 LEU B C 1
ATOM 4822 O O . LEU B 1 245 ? -1.639 -12.312 5.422 1 95.06 245 LEU B O 1
ATOM 4826 N N . LYS B 1 246 ? -1.819 -10.094 4.98 1 89.88 246 LYS B N 1
ATOM 4827 C CA . LYS B 1 246 ? -1.46 -9.633 6.32 1 89.88 246 LYS B CA 1
ATOM 4828 C C . LYS B 1 246 ? -2.363 -8.484 6.77 1 89.88 246 LYS B C 1
ATOM 4830 O O . LYS B 1 246 ? -2.869 -7.727 5.945 1 89.88 246 LYS B O 1
ATOM 4835 N N . ALA B 1 247 ? -2.688 -8.57 8.023 1 81.5 247 ALA B N 1
ATOM 4836 C CA . ALA B 1 247 ? -3.33 -7.449 8.695 1 81.5 247 ALA B CA 1
ATOM 4837 C C . ALA B 1 247 ? -2.729 -7.227 10.086 1 81.5 247 ALA B C 1
ATOM 4839 O O . ALA B 1 247 ? -2.928 -8.039 10.992 1 81.5 247 ALA B O 1
ATOM 4840 N N . GLY B 1 248 ? -1.934 -6.254 10.25 1 76.88 248 GLY B N 1
ATOM 4841 C CA . GLY B 1 248 ? -1.199 -6.051 11.484 1 76.88 248 GLY B CA 1
ATOM 4842 C C . GLY B 1 248 ? 0.256 -6.469 11.391 1 76.88 248 GLY B C 1
ATOM 4843 O O . GLY B 1 248 ? 1.04 -6.215 12.312 1 76.88 248 GLY B O 1
ATOM 4844 N N . ALA B 1 249 ? 0.512 -7.133 10.344 1 81.5 249 ALA B N 1
ATOM 4845 C CA . ALA B 1 249 ? 1.906 -7.41 10 1 81.5 249 ALA B CA 1
ATOM 4846 C C . ALA B 1 249 ? 2.328 -6.648 8.75 1 81.5 249 ALA B C 1
ATOM 4848 O O . ALA B 1 249 ? 1.49 -6.059 8.062 1 81.5 249 ALA B O 1
ATOM 4849 N N . THR B 1 250 ? 3.551 -6.734 8.531 1 87.31 250 THR B N 1
ATOM 4850 C CA . THR B 1 250 ? 4.109 -5.863 7.504 1 87.31 250 THR B CA 1
ATOM 4851 C C . THR B 1 250 ? 3.799 -6.406 6.113 1 87.31 250 THR B C 1
ATOM 4853 O O . THR B 1 250 ? 3.711 -7.621 5.918 1 87.31 250 THR B O 1
ATOM 4856 N N . LEU B 1 251 ? 3.709 -5.539 5.23 1 93 251 LEU B N 1
ATOM 4857 C CA . LEU B 1 251 ? 3.57 -5.867 3.814 1 93 251 LEU B CA 1
ATOM 4858 C C . LEU B 1 251 ? 4.77 -6.672 3.322 1 93 251 LEU B C 1
ATOM 4860 O O . LEU B 1 251 ? 4.629 -7.543 2.461 1 93 251 LEU B O 1
ATOM 4864 N N . ILE B 1 252 ? 5.898 -6.441 3.879 1 93.69 252 ILE B N 1
ATOM 4865 C CA . ILE B 1 252 ? 7.125 -7.133 3.496 1 93.69 252 ILE B CA 1
ATOM 4866 C C . ILE B 1 252 ? 6.992 -8.625 3.793 1 93.69 252 ILE B C 1
ATOM 4868 O O . ILE B 1 252 ? 7.473 -9.461 3.027 1 93.69 252 ILE B O 1
ATOM 4872 N N . LYS B 1 253 ? 6.355 -8.906 4.828 1 94.44 253 LYS B N 1
ATOM 4873 C CA . LYS B 1 253 ? 6.148 -10.312 5.16 1 94.44 253 LYS B CA 1
ATOM 4874 C C . LYS B 1 253 ? 5.27 -11 4.113 1 94.44 253 LYS B C 1
ATOM 4876 O O . LYS B 1 253 ? 5.57 -12.117 3.682 1 94.44 253 LYS B O 1
ATOM 4881 N N . ALA B 1 254 ? 4.195 -10.352 3.787 1 96.62 254 ALA B N 1
ATOM 4882 C CA . ALA B 1 254 ? 3.33 -10.898 2.746 1 96.62 254 ALA B CA 1
ATOM 4883 C C . ALA B 1 254 ? 4.09 -11.062 1.433 1 96.62 254 ALA B C 1
ATOM 4885 O O . ALA B 1 254 ? 3.941 -12.078 0.744 1 96.62 254 ALA B O 1
ATOM 4886 N N . GLN B 1 255 ? 4.875 -10.109 1.094 1 97.62 255 GLN B N 1
ATOM 4887 C CA . GLN B 1 255 ? 5.668 -10.141 -0.132 1 97.62 255 GLN B CA 1
ATOM 4888 C C . GLN B 1 255 ? 6.652 -11.312 -0.122 1 97.62 255 GLN B C 1
ATOM 4890 O O . GLN B 1 255 ? 6.789 -12.023 -1.119 1 97.62 255 GLN B O 1
ATOM 4895 N N . ASN B 1 256 ? 7.32 -11.453 0.997 1 96.94 256 ASN B N 1
ATOM 4896 C CA . ASN B 1 256 ? 8.289 -12.539 1.11 1 96.94 256 ASN B CA 1
ATOM 4897 C C . ASN B 1 256 ? 7.625 -13.906 0.949 1 96.94 256 ASN B C 1
ATOM 4899 O O . ASN B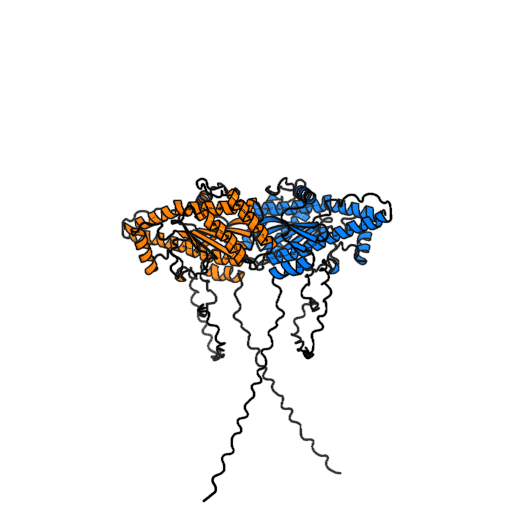 1 256 ? 8.164 -14.789 0.282 1 96.94 256 ASN B O 1
ATOM 4903 N N . GLN B 1 257 ? 6.492 -14.031 1.529 1 97.06 257 GLN B N 1
ATOM 4904 C CA . GLN B 1 257 ? 5.758 -15.289 1.412 1 97.06 257 GLN B CA 1
ATOM 4905 C C . GLN B 1 257 ? 5.297 -15.523 -0.024 1 97.06 257 GLN B C 1
ATOM 4907 O O . GLN B 1 257 ? 5.391 -16.641 -0.534 1 97.06 257 GLN B O 1
ATOM 4912 N N . ALA B 1 258 ? 4.867 -14.484 -0.633 1 98.31 258 ALA B N 1
ATOM 4913 C CA . ALA B 1 258 ? 4.438 -14.586 -2.025 1 98.31 258 ALA B CA 1
ATOM 4914 C C . ALA B 1 258 ? 5.613 -14.922 -2.938 1 98.31 258 ALA B C 1
ATOM 4916 O O . ALA B 1 258 ? 5.449 -15.633 -3.936 1 98.31 258 ALA B O 1
ATOM 4917 N N . ALA B 1 259 ? 6.746 -14.406 -2.561 1 98.44 259 ALA B N 1
ATOM 4918 C CA . ALA B 1 259 ? 7.938 -14.672 -3.361 1 98.44 259 ALA B CA 1
ATOM 4919 C C . ALA B 1 259 ? 8.273 -16.156 -3.373 1 98.44 259 ALA B C 1
ATOM 4921 O O . ALA B 1 259 ? 8.555 -16.734 -4.43 1 98.44 259 ALA B O 1
ATOM 4922 N N . VAL B 1 260 ? 8.203 -16.75 -2.264 1 97.88 260 VAL B N 1
ATOM 4923 C CA . VAL B 1 260 ? 8.508 -18.172 -2.168 1 97.88 260 VAL B CA 1
ATOM 4924 C C . VAL B 1 260 ? 7.422 -18.984 -2.881 1 97.88 260 VAL B C 1
ATOM 4926 O O . VAL B 1 260 ? 7.727 -19.891 -3.65 1 97.88 260 VAL B O 1
ATOM 4929 N N . GLY B 1 261 ? 6.195 -18.656 -2.584 1 97.69 261 GLY B N 1
ATOM 4930 C CA . GLY B 1 261 ? 5.102 -19.328 -3.268 1 97.69 261 GLY B CA 1
ATOM 4931 C C . GLY B 1 261 ? 5.172 -19.188 -4.777 1 97.69 261 GLY B C 1
ATOM 4932 O O . GLY B 1 261 ? 4.945 -20.172 -5.504 1 97.69 261 GLY B O 1
ATOM 4933 N N . GLY B 1 262 ? 5.461 -17.969 -5.215 1 98.19 262 GLY B N 1
ATOM 4934 C CA . GLY B 1 262 ? 5.617 -17.734 -6.637 1 98.19 262 GLY B CA 1
ATOM 4935 C C . GLY B 1 262 ? 6.73 -18.547 -7.266 1 98.19 262 GLY B C 1
ATOM 4936 O O . GLY B 1 262 ? 6.574 -19.078 -8.367 1 98.19 262 GLY B O 1
ATOM 4937 N N . ALA B 1 263 ? 7.793 -18.641 -6.566 1 97.5 263 ALA B N 1
ATOM 4938 C CA . ALA B 1 263 ? 8.914 -19.453 -7.047 1 97.5 263 ALA B CA 1
ATOM 4939 C C . ALA B 1 263 ? 8.508 -20.906 -7.195 1 97.5 263 ALA B C 1
ATOM 4941 O O . ALA B 1 263 ? 8.875 -21.562 -8.172 1 97.5 263 ALA B O 1
ATOM 4942 N N . CYS B 1 264 ? 7.746 -21.375 -6.27 1 97.19 264 CYS B N 1
ATOM 4943 C CA . CYS B 1 264 ? 7.281 -22.766 -6.316 1 97.19 264 CYS B CA 1
ATOM 4944 C C . CYS B 1 264 ? 6.355 -22.984 -7.508 1 97.19 264 CYS B C 1
ATOM 4946 O O . CYS B 1 264 ? 6.441 -24.016 -8.18 1 97.19 264 CYS B O 1
ATOM 4948 N N . MET B 1 265 ? 5.492 -22.062 -7.75 1 97.5 265 MET B N 1
ATOM 4949 C CA . MET B 1 265 ? 4.582 -22.172 -8.883 1 97.5 265 MET B CA 1
ATOM 4950 C C . MET B 1 265 ? 5.355 -22.25 -10.195 1 97.5 265 MET B C 1
ATOM 4952 O O . MET B 1 265 ? 5.086 -23.125 -11.031 1 97.5 265 MET B O 1
ATOM 4956 N N . VAL B 1 266 ? 6.293 -21.391 -10.312 1 96.31 266 VAL B N 1
ATOM 4957 C CA . VAL B 1 266 ? 7.102 -21.312 -11.531 1 96.31 266 VAL B CA 1
ATOM 4958 C C . VAL B 1 266 ? 7.934 -22.594 -11.664 1 96.31 266 VAL B C 1
ATOM 4960 O O . VAL B 1 266 ? 8.141 -23.094 -12.773 1 96.31 266 VAL B O 1
ATOM 4963 N N . LYS B 1 267 ? 8.367 -23.094 -10.609 1 94.38 267 LYS B N 1
ATOM 4964 C CA . LYS B 1 267 ? 9.141 -24.328 -10.625 1 94.38 267 LYS B CA 1
ATOM 4965 C C . LYS B 1 267 ? 8.297 -25.484 -11.148 1 94.38 267 LYS B C 1
ATOM 4967 O O . LYS B 1 267 ? 8.781 -26.312 -11.922 1 94.38 267 LYS B O 1
ATOM 4972 N N . ILE B 1 268 ? 7.129 -25.594 -10.703 1 95.75 268 ILE B N 1
ATOM 4973 C CA . ILE B 1 268 ? 6.23 -26.656 -11.148 1 95.75 268 ILE B CA 1
ATOM 4974 C C . ILE B 1 268 ? 6.09 -26.609 -12.664 1 95.75 268 ILE B C 1
ATOM 4976 O O . ILE B 1 268 ? 6.164 -27.641 -13.336 1 95.75 268 ILE B O 1
ATOM 4980 N N . LEU B 1 269 ? 5.918 -25.453 -13.172 1 94.5 269 LEU B N 1
ATOM 4981 C CA . LEU B 1 269 ? 5.789 -25.281 -14.609 1 94.5 269 LEU B CA 1
ATOM 4982 C C . LEU B 1 269 ? 7.09 -25.641 -15.32 1 94.5 269 LEU B C 1
ATOM 4984 O O . LEU B 1 269 ? 7.07 -26.266 -16.391 1 94.5 269 LEU B O 1
ATOM 4988 N N . GLY B 1 270 ? 8.164 -25.234 -14.727 1 90.62 270 GLY B N 1
ATOM 4989 C CA . GLY B 1 270 ? 9.461 -25.609 -15.266 1 90.62 270 GLY B CA 1
ATOM 4990 C C . GLY B 1 270 ? 9.672 -27.109 -15.32 1 90.62 270 GLY B C 1
ATOM 4991 O O . GLY B 1 270 ? 10.219 -27.641 -16.297 1 90.62 270 GLY B O 1
ATOM 4992 N N . ASP B 1 271 ? 9.281 -27.766 -14.289 1 90.75 271 ASP B N 1
ATOM 4993 C CA . ASP B 1 271 ? 9.398 -29.219 -14.242 1 90.75 271 ASP B CA 1
ATOM 4994 C C . ASP B 1 271 ? 8.578 -29.875 -15.352 1 90.75 271 ASP B C 1
ATOM 4996 O O . ASP B 1 271 ? 8.992 -30.875 -15.93 1 90.75 271 ASP B O 1
ATOM 5000 N N . LEU B 1 272 ? 7.453 -29.359 -15.602 1 91.44 272 LEU B N 1
ATOM 5001 C CA . LEU B 1 272 ? 6.605 -29.875 -16.672 1 91.44 272 LEU B CA 1
ATOM 5002 C C . LEU B 1 272 ? 7.293 -29.719 -18.031 1 91.44 272 LEU B C 1
ATOM 5004 O O . LEU B 1 272 ? 7.32 -30.656 -18.828 1 91.44 272 LEU B O 1
ATOM 5008 N N . ILE B 1 273 ? 7.848 -28.578 -18.219 1 86.94 273 ILE B N 1
ATOM 5009 C CA . ILE B 1 273 ? 8.516 -28.281 -19.484 1 86.94 273 ILE B CA 1
ATOM 5010 C C . ILE B 1 273 ? 9.742 -29.172 -19.641 1 86.94 273 ILE B C 1
ATOM 5012 O O . ILE B 1 273 ? 9.992 -29.688 -20.734 1 86.94 273 ILE B O 1
ATOM 5016 N N . CYS B 1 274 ? 10.438 -29.359 -18.609 1 84.5 274 CYS B N 1
ATOM 5017 C CA . CYS B 1 274 ? 11.633 -30.188 -18.641 1 84.5 274 CYS B CA 1
ATOM 5018 C C . CYS B 1 274 ? 11.289 -31.641 -18.953 1 84.5 274 CYS B C 1
ATOM 5020 O O . CYS B 1 274 ? 12.039 -32.312 -19.672 1 84.5 274 CYS B O 1
ATOM 5022 N N . GLN B 1 275 ? 10.266 -32.094 -18.453 1 83.5 275 GLN B N 1
ATOM 5023 C CA . GLN B 1 275 ? 9.844 -33.469 -18.703 1 83.5 275 GLN B CA 1
ATOM 5024 C C . GLN B 1 275 ? 9.484 -33.688 -20.172 1 83.5 275 GLN B C 1
ATOM 5026 O O . GLN B 1 275 ? 9.695 -34.781 -20.719 1 83.5 275 GLN B O 1
ATOM 5031 N N . THR B 1 276 ? 9.016 -32.688 -20.766 1 78.38 276 THR B N 1
ATOM 5032 C CA . THR B 1 276 ? 8.711 -32.75 -22.188 1 78.38 276 THR B CA 1
ATOM 5033 C C . THR B 1 276 ? 9.992 -32.875 -23.016 1 78.38 276 THR B C 1
ATOM 5035 O O . THR B 1 276 ? 10.023 -33.594 -24.016 1 78.38 276 THR B O 1
ATOM 5038 N N . ARG B 1 277 ? 10.961 -32.188 -22.531 1 73.5 277 ARG B N 1
ATOM 5039 C CA . ARG B 1 277 ? 12.234 -32.219 -23.234 1 73.5 277 ARG B CA 1
ATOM 5040 C C . ARG B 1 277 ? 12.93 -33.562 -23.094 1 73.5 277 ARG B C 1
ATOM 5042 O O . ARG B 1 277 ? 13.547 -34.062 -24.031 1 73.5 277 ARG B O 1
ATOM 5049 N N . ARG B 1 278 ? 12.867 -34.094 -21.984 1 72.56 278 ARG B N 1
ATOM 5050 C CA . ARG B 1 278 ? 13.492 -35.406 -21.719 1 72.56 278 ARG B CA 1
ATOM 5051 C C . ARG B 1 278 ? 12.875 -36.5 -22.594 1 72.56 278 ARG B C 1
ATOM 5053 O O . ARG B 1 278 ? 13.578 -37.375 -23.062 1 72.56 278 ARG B O 1
ATOM 5060 N N . ASN B 1 279 ? 11.672 -36.312 -22.766 1 65.31 279 ASN B N 1
ATOM 5061 C CA . ASN B 1 279 ? 10.984 -37.312 -23.562 1 65.31 279 ASN B CA 1
ATOM 5062 C C . ASN B 1 279 ? 11.211 -37.094 -25.047 1 65.31 279 ASN B C 1
ATOM 5064 O O . ASN B 1 279 ? 11.195 -38.062 -25.828 1 65.31 279 ASN B O 1
ATOM 5068 N N . THR B 1 280 ? 11.383 -35.688 -25.422 1 56.94 280 THR B N 1
ATOM 5069 C CA . THR B 1 280 ? 11.633 -35.406 -26.828 1 56.94 280 THR B CA 1
ATOM 5070 C C . THR B 1 280 ? 13.102 -35.594 -27.172 1 56.94 280 THR B C 1
ATOM 5072 O O . THR B 1 280 ? 13.438 -35.969 -28.297 1 56.94 280 THR B O 1
ATOM 5075 N N . ASP B 1 281 ? 14.047 -34.969 -26.344 1 53.72 281 ASP B N 1
ATOM 5076 C CA . ASP B 1 281 ? 15.453 -35.25 -26.641 1 53.72 281 ASP B CA 1
ATOM 5077 C C . ASP B 1 281 ? 15.688 -36.75 -26.797 1 53.72 281 ASP B C 1
ATOM 5079 O O . ASP B 1 281 ? 16.625 -37.188 -27.484 1 53.72 281 ASP B O 1
ATOM 5083 N N . LEU B 1 282 ? 15.164 -37.625 -25.969 1 44 282 LEU B N 1
ATOM 5084 C CA . LEU B 1 282 ? 15.289 -39 -26.469 1 44 282 LEU B CA 1
ATOM 5085 C C . LEU B 1 282 ? 14.758 -39.094 -27.891 1 44 282 LEU B C 1
ATOM 5087 O O . LEU B 1 282 ? 15.219 -39.938 -28.672 1 44 282 LEU B O 1
ATOM 5091 N N . CYS B 1 283 ? 13.5 -38.625 -28.25 1 39.16 283 CYS B N 1
ATOM 5092 C CA . CYS B 1 283 ? 13.148 -38.688 -29.656 1 39.16 283 CYS B CA 1
ATOM 5093 C C . CYS B 1 283 ? 13.906 -37.625 -30.453 1 39.16 283 CYS B C 1
ATOM 5095 O O . CYS B 1 283 ? 14.555 -36.75 -29.875 1 39.16 283 CYS B O 1
ATOM 5097 N N . GLN B 1 284 ? 13.453 -36.812 -31.578 1 37.16 284 GLN B N 1
ATOM 5098 C CA . GLN B 1 284 ? 14.094 -36 -32.625 1 37.16 284 GLN B CA 1
ATOM 5099 C C . GLN B 1 284 ? 14.695 -34.719 -32.031 1 37.16 284 GLN B C 1
ATOM 5101 O O . GLN B 1 284 ? 14.156 -34.156 -31.062 1 37.16 284 GLN B O 1
ATOM 5106 N N . GLN B 1 285 ? 16.078 -34.375 -32.125 1 36.53 285 GLN B N 1
ATOM 5107 C CA . GLN B 1 285 ? 16.922 -33.188 -32.125 1 36.53 285 GLN B CA 1
ATOM 5108 C C . GLN B 1 285 ? 16.094 -31.906 -32.281 1 36.53 285 GLN B C 1
ATOM 5110 O O . GLN B 1 285 ? 16.641 -30.812 -32.406 1 36.53 285 GLN B O 1
ATOM 5115 N N . GLU B 1 286 ? 14.875 -31.906 -32.688 1 36.75 286 GLU B N 1
ATOM 5116 C CA . GLU B 1 286 ? 14.219 -30.688 -33.156 1 36.75 286 GLU B CA 1
ATOM 5117 C C . GLU B 1 286 ? 14.023 -29.688 -32.031 1 36.75 286 GLU B C 1
ATOM 5119 O O . GLU B 1 286 ? 13.875 -30.094 -30.875 1 36.75 286 GLU B O 1
ATOM 5124 N N . GLN B 1 287 ? 14.289 -28.359 -32.281 1 38.09 287 GLN B N 1
ATOM 5125 C CA . GLN B 1 287 ? 14.211 -27.094 -31.578 1 38.09 287 GLN B CA 1
ATOM 5126 C C . GLN B 1 287 ? 13.023 -27.062 -30.625 1 38.09 287 GLN B C 1
ATOM 5128 O O . GLN B 1 287 ? 11.867 -27.125 -31.062 1 38.09 287 GLN B O 1
ATOM 5133 N N . ALA B 1 288 ? 13.086 -27.719 -29.531 1 41.34 288 ALA B N 1
ATOM 5134 C CA . ALA B 1 288 ? 12.047 -27.5 -28.531 1 41.34 288 ALA B CA 1
ATOM 5135 C C . ALA B 1 288 ? 11.43 -26.109 -28.672 1 41.34 288 ALA B C 1
ATOM 5137 O O . ALA B 1 288 ? 12.141 -25.109 -28.75 1 41.34 288 ALA B O 1
ATOM 5138 N N . PRO B 1 289 ? 10.289 -25.984 -29.25 1 43.5 289 PRO B N 1
ATOM 5139 C CA . PRO B 1 289 ? 9.727 -24.625 -29.344 1 43.5 289 PRO B CA 1
ATOM 5140 C C . PRO B 1 289 ? 9.977 -23.797 -28.094 1 43.5 289 PRO B C 1
ATOM 5142 O O . PRO B 1 289 ? 10.109 -24.344 -27 1 43.5 289 PRO B O 1
ATOM 5145 N N . PRO B 1 290 ? 10.578 -22.641 -28.25 1 44.97 290 PRO B N 1
ATOM 5146 C CA . PRO B 1 290 ? 10.742 -21.703 -27.125 1 44.97 290 PRO B CA 1
ATOM 5147 C C . PRO B 1 290 ? 9.664 -21.844 -26.062 1 44.97 290 PRO B C 1
ATOM 5149 O O . PRO B 1 290 ? 8.547 -22.281 -26.375 1 44.97 290 PRO B O 1
ATOM 5152 N N . LEU B 1 291 ? 10.047 -22.219 -24.781 1 50.84 291 LEU B N 1
ATOM 5153 C CA . LEU B 1 291 ? 9.148 -22.188 -23.641 1 50.84 291 LEU B CA 1
ATOM 5154 C C . LEU B 1 291 ? 7.906 -21.344 -23.953 1 50.84 291 LEU B C 1
ATOM 5156 O O . LEU B 1 291 ? 8.023 -20.188 -24.359 1 50.84 291 LEU B O 1
ATOM 5160 N N . ALA B 1 292 ? 6.859 -22.031 -24.25 1 60.09 292 ALA B N 1
ATOM 5161 C CA . ALA B 1 292 ? 5.617 -21.312 -24.5 1 60.09 292 ALA B CA 1
ATOM 5162 C C . ALA B 1 292 ? 5.352 -20.281 -23.406 1 60.09 292 ALA B C 1
ATOM 5164 O O . ALA B 1 292 ? 5.32 -20.609 -22.219 1 60.09 292 ALA B O 1
ATOM 5165 N N . VAL B 1 293 ? 5.492 -19.016 -23.703 1 57.28 293 VAL B N 1
ATOM 5166 C CA . VAL B 1 293 ? 5.383 -17.781 -22.922 1 57.28 293 VAL B CA 1
ATOM 5167 C C . VAL B 1 293 ? 4.277 -17.938 -21.875 1 57.28 293 VAL B C 1
ATOM 5169 O O . VAL B 1 293 ? 4.453 -17.547 -20.719 1 57.28 293 VAL B O 1
ATOM 5172 N N . PRO B 1 294 ? 3.355 -18.875 -22.141 1 66.31 294 PRO B N 1
ATOM 5173 C CA . PRO B 1 294 ? 2.262 -18.938 -21.156 1 66.31 294 PRO B CA 1
ATOM 5174 C C . PRO B 1 294 ? 2.629 -19.719 -19.906 1 66.31 294 PRO B C 1
ATOM 5176 O O . PRO B 1 294 ? 1.962 -19.594 -18.875 1 66.31 294 PRO B O 1
ATOM 5179 N N . LEU B 1 295 ? 3.637 -20.406 -20.047 1 73.06 295 LEU B N 1
ATOM 5180 C CA . LEU B 1 295 ? 4.031 -21.203 -18.891 1 73.06 295 LEU B CA 1
ATOM 5181 C C . LEU B 1 295 ? 5.281 -20.625 -18.234 1 73.06 295 LEU B C 1
ATOM 5183 O O . LEU B 1 295 ? 6.027 -21.344 -17.562 1 73.06 295 LEU B O 1
ATOM 5187 N N . ALA B 1 296 ? 5.332 -19.375 -18.375 1 80.06 296 ALA B N 1
ATOM 5188 C CA . ALA B 1 296 ? 6.57 -18.766 -17.891 1 80.06 296 ALA B CA 1
ATOM 5189 C C . ALA B 1 296 ? 6.289 -17.766 -16.781 1 80.06 296 ALA B C 1
ATOM 5191 O O . ALA B 1 296 ? 7.211 -17.125 -16.266 1 80.06 296 ALA B O 1
ATOM 5192 N N . LEU B 1 297 ? 4.992 -17.688 -16.484 1 94.56 297 LEU B N 1
ATOM 5193 C CA . LEU B 1 297 ? 4.715 -16.672 -15.469 1 94.56 297 LEU B CA 1
ATOM 5194 C C . LEU B 1 297 ? 3.547 -17.094 -14.586 1 94.56 297 LEU B C 1
ATOM 5196 O O . LEU B 1 297 ? 2.748 -17.953 -14.969 1 94.56 297 LEU B O 1
ATOM 5200 N N . CYS B 1 298 ? 3.475 -16.625 -13.398 1 97.94 298 CYS B N 1
ATOM 5201 C CA . CYS B 1 298 ? 2.377 -16.719 -12.438 1 97.94 298 CYS B CA 1
ATOM 5202 C C . CYS B 1 298 ? 2.117 -15.383 -11.773 1 97.94 298 CYS B C 1
ATOM 5204 O O . CYS B 1 298 ? 2.898 -14.438 -11.93 1 97.94 298 CYS B O 1
ATOM 5206 N N . PHE B 1 299 ? 0.982 -15.336 -11.094 1 98.75 299 PHE B N 1
ATOM 5207 C CA . PHE B 1 299 ? 0.606 -14.086 -10.445 1 98.75 299 PHE B CA 1
ATOM 5208 C C . PHE B 1 299 ? 0.454 -14.273 -8.945 1 98.75 299 PHE B C 1
ATOM 5210 O O . PHE B 1 299 ? 0.21 -15.383 -8.477 1 98.75 299 PHE B O 1
ATOM 5217 N N . SER B 1 300 ? 0.641 -13.219 -8.25 1 98.81 300 SER B N 1
ATOM 5218 C CA . SER B 1 300 ? 0.257 -13.203 -6.844 1 98.81 300 SER B CA 1
ATOM 5219 C C . SER B 1 300 ? -0.3 -11.844 -6.441 1 98.81 300 SER B C 1
ATOM 5221 O O . SER B 1 300 ? -0.037 -10.836 -7.105 1 98.81 300 SER B O 1
ATOM 5223 N N . ILE B 1 301 ? -1.111 -11.844 -5.406 1 98.75 301 ILE B N 1
ATOM 5224 C CA . ILE B 1 301 ? -1.587 -10.648 -4.723 1 98.75 301 ILE B CA 1
ATOM 5225 C C . ILE B 1 301 ? -1.08 -10.641 -3.281 1 98.75 301 ILE B C 1
ATOM 5227 O O . ILE B 1 301 ? -1.197 -11.641 -2.57 1 98.75 301 ILE B O 1
ATOM 5231 N N . THR B 1 302 ? -0.469 -9.594 -2.885 1 98.12 302 THR B N 1
ATOM 5232 C CA . THR B 1 302 ? -0.124 -9.391 -1.482 1 98.12 302 THR B CA 1
ATOM 5233 C C . THR B 1 302 ? -0.963 -8.273 -0.875 1 98.12 302 THR B C 1
ATOM 5235 O O . THR B 1 302 ? -1.287 -7.293 -1.553 1 98.12 302 THR B O 1
ATOM 5238 N N . THR B 1 303 ? -1.321 -8.453 0.425 1 96.31 303 THR B N 1
ATOM 5239 C CA . THR B 1 303 ? -2.199 -7.453 1.015 1 96.31 303 THR B CA 1
ATOM 5240 C C . THR B 1 303 ? -1.762 -7.121 2.439 1 96.31 303 THR B C 1
ATOM 5242 O O . THR B 1 303 ? -1.183 -7.965 3.127 1 96.31 303 THR B O 1
ATOM 5245 N N . GLU B 1 304 ? -1.955 -5.965 2.818 1 94.81 304 GLU B N 1
ATOM 5246 C CA . GLU B 1 304 ? -2.041 -5.477 4.191 1 94.81 304 GLU B CA 1
ATOM 5247 C C . GLU B 1 304 ? -3.318 -4.672 4.414 1 94.81 304 GLU B C 1
ATOM 5249 O O . GLU B 1 304 ? -3.379 -3.486 4.078 1 94.81 304 GLU B O 1
ATOM 5254 N N . GLY B 1 305 ? -4.262 -5.371 5.008 1 94.44 305 GLY B N 1
ATOM 5255 C CA . GLY B 1 305 ? -5.566 -4.73 5.098 1 94.44 305 GLY B CA 1
ATOM 5256 C C . GLY B 1 305 ? -6.141 -4.359 3.744 1 94.44 305 GLY B C 1
ATOM 5257 O O . GLY B 1 305 ? -6.273 -5.211 2.865 1 94.44 305 GLY B O 1
ATOM 5258 N N . PRO B 1 306 ? -6.438 -3.033 3.609 1 96.56 306 PRO B N 1
ATOM 5259 C CA . PRO B 1 306 ? -7.078 -2.627 2.355 1 96.56 306 PRO B CA 1
ATOM 5260 C C . PRO B 1 306 ? -6.078 -2.443 1.217 1 96.56 306 PRO B C 1
ATOM 5262 O O . PRO B 1 306 ? -6.473 -2.199 0.075 1 96.56 306 PRO B O 1
ATOM 5265 N N . VAL B 1 307 ? -4.828 -2.586 1.458 1 97.69 307 VAL B N 1
ATOM 5266 C CA . VAL B 1 307 ? -3.803 -2.377 0.443 1 97.69 307 VAL B CA 1
ATOM 5267 C C . VAL B 1 307 ? -3.492 -3.699 -0.256 1 97.69 307 VAL B C 1
ATOM 5269 O O . VAL B 1 307 ? -3.201 -4.703 0.399 1 97.69 307 VAL B O 1
ATOM 5272 N N . HIS B 1 308 ? -3.557 -3.691 -1.567 1 98.38 308 HIS B N 1
ATOM 5273 C CA . HIS B 1 308 ? -3.312 -4.879 -2.381 1 98.38 308 HIS B CA 1
ATOM 5274 C C . HIS B 1 308 ? -2.279 -4.598 -3.467 1 98.38 308 HIS B C 1
ATOM 5276 O O . HIS B 1 308 ? -2.287 -3.525 -4.074 1 98.38 308 HIS B O 1
ATOM 5282 N N . GLU B 1 309 ? -1.383 -5.531 -3.666 1 98.44 309 GLU B N 1
ATOM 5283 C CA . GLU B 1 309 ? -0.37 -5.414 -4.711 1 98.44 309 GLU B CA 1
ATOM 5284 C C . GLU B 1 309 ? -0.451 -6.582 -5.691 1 98.44 309 GLU B C 1
ATOM 5286 O O . GLU B 1 309 ? -0.688 -7.723 -5.289 1 98.44 309 GLU B O 1
ATOM 5291 N N . LEU B 1 310 ? -0.225 -6.281 -6.93 1 98.75 310 LEU B N 1
ATOM 5292 C CA . LEU B 1 310 ? -0.12 -7.309 -7.961 1 98.75 310 LEU B CA 1
ATOM 5293 C C . LEU B 1 310 ? 1.34 -7.598 -8.289 1 98.75 310 LEU B C 1
ATOM 5295 O O . LEU B 1 310 ? 2.105 -6.68 -8.602 1 98.75 310 LEU B O 1
ATOM 5299 N N . TRP B 1 311 ? 1.649 -8.867 -8.297 1 98.75 311 TRP B N 1
ATOM 5300 C CA . TRP B 1 311 ? 3.008 -9.289 -8.617 1 98.75 311 TRP B CA 1
ATOM 5301 C C . TRP B 1 311 ? 3.006 -10.312 -9.75 1 98.75 311 TRP B C 1
ATOM 5303 O O . TRP B 1 311 ? 2.1 -11.148 -9.844 1 98.75 311 TRP B O 1
ATOM 5313 N N . VAL B 1 312 ? 4.027 -10.227 -10.547 1 98.5 312 VAL B N 1
ATOM 5314 C CA . VAL B 1 312 ? 4.285 -11.211 -11.594 1 98.5 312 VAL B CA 1
ATOM 5315 C C . VAL B 1 312 ? 5.543 -12.008 -11.258 1 98.5 312 VAL B C 1
ATOM 5317 O O . VAL B 1 312 ? 6.57 -11.438 -10.891 1 98.5 312 VAL B O 1
ATOM 5320 N N . HIS B 1 313 ? 5.441 -13.297 -11.336 1 98.06 313 HIS B N 1
ATOM 5321 C CA . HIS B 1 313 ? 6.547 -14.203 -11.047 1 98.06 313 HIS B CA 1
ATOM 5322 C C . HIS B 1 313 ? 7.07 -14.859 -12.328 1 98.06 313 HIS B C 1
ATOM 5324 O O . HIS B 1 313 ? 6.289 -15.266 -13.188 1 98.06 313 HIS B O 1
ATOM 5330 N N . PHE B 1 314 ? 8.344 -14.953 -12.422 1 96.44 314 PHE B N 1
ATOM 5331 C CA . PHE B 1 314 ? 8.953 -15.641 -13.555 1 96.44 314 PHE B CA 1
ATOM 5332 C C . PHE B 1 314 ? 10.359 -16.094 -13.219 1 96.44 314 PHE B C 1
ATOM 5334 O O . PHE B 1 314 ? 10.906 -15.727 -12.172 1 96.44 314 PHE B O 1
ATOM 5341 N N . LYS B 1 315 ? 10.812 -16.938 -14.039 1 93.81 315 LYS B N 1
ATOM 5342 C CA . LYS B 1 315 ? 12.188 -17.422 -13.914 1 93.81 315 LYS B CA 1
ATOM 5343 C C . LYS B 1 315 ? 13.07 -16.859 -15.023 1 93.81 315 LYS B C 1
ATOM 5345 O O . LYS B 1 315 ? 12.641 -16.766 -16.172 1 93.81 315 LYS B O 1
ATOM 5350 N N . SER B 1 316 ? 14.234 -16.328 -14.695 1 88.75 316 SER B N 1
ATOM 5351 C CA . SER B 1 316 ? 15.25 -15.891 -15.641 1 88.75 316 SER B CA 1
ATOM 5352 C C . SER B 1 316 ? 16.641 -16.359 -15.227 1 88.75 316 SER B C 1
ATOM 5354 O O . SER B 1 316 ? 17.062 -16.109 -14.094 1 88.75 316 SER B O 1
ATOM 5356 N N . ARG B 1 317 ? 17.547 -16.75 -16.359 1 77.38 317 ARG B N 1
ATOM 5357 C CA . ARG B 1 317 ? 18.906 -17.234 -16.109 1 77.38 317 ARG B CA 1
ATOM 5358 C C . ARG B 1 317 ? 18.969 -18.031 -14.812 1 77.38 317 ARG B C 1
ATOM 5360 O O . ARG B 1 317 ? 19.844 -17.797 -13.984 1 77.38 317 ARG B O 1
ATOM 5367 N N . ASP B 1 318 ? 18.391 -18.812 -13.945 1 85.44 318 ASP B N 1
ATOM 5368 C CA . ASP B 1 318 ? 18.375 -19.734 -12.805 1 85.44 318 ASP B CA 1
ATOM 5369 C C . ASP B 1 318 ? 17.891 -19.016 -11.547 1 85.44 318 ASP B C 1
ATOM 5371 O O . ASP B 1 318 ? 18.219 -19.438 -10.43 1 85.44 318 ASP B O 1
ATOM 5375 N N . ALA B 1 319 ? 17.188 -17.984 -11.742 1 94.38 319 ALA B N 1
ATOM 5376 C CA . ALA B 1 319 ? 16.672 -17.25 -10.594 1 94.38 319 ALA B CA 1
ATOM 5377 C C . ALA B 1 319 ? 15.18 -16.984 -10.75 1 94.38 319 ALA B C 1
ATOM 5379 O O . ALA B 1 319 ? 14.664 -16.953 -11.875 1 94.38 319 ALA B O 1
ATOM 5380 N N . PHE B 1 320 ? 14.555 -16.906 -9.648 1 96.56 320 PHE B N 1
ATOM 5381 C CA . PHE B 1 320 ? 13.141 -16.578 -9.602 1 96.56 320 PHE B CA 1
ATOM 5382 C C . PHE B 1 320 ? 12.93 -15.109 -9.273 1 96.56 320 PHE B C 1
ATOM 5384 O O . PHE B 1 320 ? 13.523 -14.586 -8.328 1 96.56 320 PHE B O 1
ATOM 5391 N N . TYR B 1 321 ? 12.117 -14.484 -10.078 1 97.25 321 TYR B N 1
ATOM 5392 C CA . TYR B 1 321 ? 11.906 -13.047 -9.898 1 97.25 321 TYR B CA 1
ATOM 5393 C C . TYR B 1 321 ? 10.445 -12.75 -9.594 1 97.25 321 TYR B C 1
ATOM 5395 O O . TYR B 1 321 ? 9.547 -13.469 -10.047 1 97.25 321 TYR B O 1
ATOM 5403 N N . MET B 1 322 ? 10.242 -11.82 -8.844 1 97.56 322 MET B N 1
ATOM 5404 C CA . MET B 1 322 ? 8.945 -11.25 -8.5 1 97.56 322 MET B CA 1
ATOM 5405 C C . MET B 1 322 ? 8.93 -9.742 -8.734 1 97.56 322 MET B C 1
ATOM 5407 O O . MET B 1 322 ? 9.711 -9.008 -8.133 1 97.56 322 MET B O 1
ATOM 5411 N N . VAL B 1 323 ? 8.047 -9.242 -9.641 1 97.81 323 VAL B N 1
ATOM 5412 C CA . VAL B 1 323 ? 8.023 -7.836 -10.039 1 97.81 323 VAL B CA 1
ATOM 5413 C C . VAL B 1 323 ? 6.629 -7.258 -9.805 1 97.81 323 VAL B C 1
ATOM 5415 O O . VAL B 1 323 ? 5.633 -7.828 -10.258 1 97.81 323 VAL B O 1
ATOM 5418 N N . ASN B 1 324 ? 6.621 -6.133 -9.078 1 98.25 324 ASN B N 1
ATOM 5419 C CA . ASN B 1 324 ? 5.352 -5.457 -8.82 1 98.25 324 ASN B CA 1
ATOM 5420 C C . ASN B 1 324 ? 4.871 -4.676 -10.039 1 98.25 324 ASN B C 1
ATOM 5422 O O . ASN B 1 324 ? 5.664 -4.016 -10.711 1 98.25 324 ASN B O 1
ATOM 5426 N N . ARG B 1 325 ? 3.559 -4.707 -10.227 1 97.69 325 ARG B N 1
ATOM 5427 C CA . ARG B 1 325 ? 3.066 -4 -11.406 1 97.69 325 ARG B CA 1
ATOM 5428 C C . ARG B 1 325 ? 1.93 -3.055 -11.039 1 97.69 325 ARG B C 1
ATOM 5430 O O . ARG B 1 325 ? 1.714 -2.045 -11.711 1 97.69 325 ARG B O 1
ATOM 5437 N N . LYS B 1 326 ? 1.188 -3.381 -10.008 1 98 326 LYS B N 1
ATOM 5438 C CA . LYS B 1 326 ? 0.074 -2.529 -9.594 1 98 326 LYS B CA 1
ATOM 5439 C C . LYS B 1 326 ? -0.09 -2.531 -8.078 1 98 326 LYS B C 1
ATOM 5441 O O . LYS B 1 326 ? 0.354 -3.463 -7.402 1 98 326 LYS B O 1
ATOM 5446 N N . ILE B 1 327 ? -0.725 -1.524 -7.633 1 98.31 327 ILE B N 1
ATOM 5447 C CA . ILE B 1 327 ? -1.11 -1.407 -6.23 1 98.31 327 ILE B CA 1
ATOM 5448 C C . ILE B 1 327 ? -2.49 -0.761 -6.129 1 98.31 327 ILE B C 1
ATOM 5450 O O . ILE B 1 327 ? -2.834 0.113 -6.926 1 98.31 327 ILE B O 1
ATOM 5454 N N . TRP B 1 328 ? -3.246 -1.241 -5.141 1 98.31 328 TRP B N 1
ATOM 5455 C CA . TRP B 1 328 ? -4.602 -0.741 -4.938 1 98.31 328 TRP B CA 1
ATOM 5456 C C . TRP B 1 328 ? -4.898 -0.553 -3.455 1 98.31 328 TRP B C 1
ATOM 5458 O O . TRP B 1 328 ? -4.285 -1.204 -2.605 1 98.31 328 TRP B O 1
ATOM 5468 N N . ARG B 1 329 ? -5.75 0.362 -3.184 1 98.12 329 ARG B N 1
ATOM 5469 C CA . ARG B 1 329 ? -6.465 0.442 -1.914 1 98.12 329 ARG B CA 1
ATOM 5470 C C . ARG B 1 329 ? -7.961 0.218 -2.111 1 98.12 329 ARG B C 1
ATOM 5472 O O . ARG B 1 329 ? -8.656 1.078 -2.656 1 98.12 329 ARG B O 1
ATOM 5479 N N . THR B 1 330 ? -8.461 -0.788 -1.567 1 98.12 330 THR B N 1
ATOM 5480 C CA . THR B 1 330 ? -9.766 -1.292 -1.989 1 98.12 330 THR B CA 1
ATOM 5481 C C . THR B 1 330 ? -10.891 -0.502 -1.329 1 98.12 330 THR B C 1
ATOM 5483 O O . THR B 1 330 ? -12.07 -0.765 -1.578 1 98.12 330 THR B O 1
ATOM 5486 N N . THR B 1 331 ? -10.57 0.506 -0.516 1 98.12 331 THR B N 1
ATOM 5487 C CA . THR B 1 331 ? -11.57 1.448 -0.029 1 98.12 331 THR B CA 1
ATOM 5488 C C . THR B 1 331 ? -11.836 2.539 -1.063 1 98.12 331 THR B C 1
ATOM 5490 O O . THR B 1 331 ? -12.727 3.369 -0.883 1 98.12 331 THR B O 1
ATOM 5493 N N . ILE B 1 332 ? -11.078 2.559 -2.084 1 97.75 332 ILE B N 1
ATOM 5494 C CA . ILE B 1 332 ? -11.281 3.441 -3.229 1 97.75 332 ILE B CA 1
ATOM 5495 C C . ILE B 1 332 ? -12.008 2.691 -4.34 1 97.75 332 ILE B C 1
ATOM 5497 O O . ILE B 1 332 ? -11.578 1.614 -4.758 1 97.75 332 ILE B O 1
ATOM 5501 N N . ARG B 1 333 ? -13.031 3.246 -4.812 1 96.81 333 ARG B N 1
ATOM 5502 C CA . ARG B 1 333 ? -13.93 2.578 -5.75 1 96.81 333 ARG B CA 1
ATOM 5503 C C . ARG B 1 333 ? -13.172 2.08 -6.977 1 96.81 333 ARG B C 1
ATOM 5505 O O . ARG B 1 333 ? -13.266 0.903 -7.332 1 96.81 333 ARG B O 1
ATOM 5512 N N . LYS B 1 334 ? -12.438 2.9 -7.594 1 96.5 334 LYS B N 1
ATOM 5513 C CA . LYS B 1 334 ? -11.727 2.541 -8.82 1 96.5 334 LYS B CA 1
ATOM 5514 C C . LYS B 1 334 ? -10.75 1.397 -8.57 1 96.5 334 LYS B C 1
ATOM 5516 O O . LYS B 1 334 ? -10.539 0.552 -9.445 1 96.5 334 LYS B O 1
ATOM 5521 N N . HIS B 1 335 ? -10.156 1.384 -7.441 1 98.06 335 HIS B N 1
ATOM 5522 C CA . HIS B 1 335 ? -9.195 0.349 -7.09 1 98.06 335 HIS B CA 1
ATOM 5523 C C . HIS B 1 335 ? -9.883 -0.99 -6.852 1 98.06 335 HIS B C 1
ATOM 5525 O O . HIS B 1 335 ? -9.383 -2.035 -7.273 1 98.06 335 HIS B O 1
ATOM 5531 N N . ALA B 1 336 ? -10.984 -0.929 -6.133 1 98.25 336 ALA B N 1
ATOM 5532 C CA . ALA B 1 336 ? -11.758 -2.15 -5.922 1 98.25 336 ALA B CA 1
ATOM 5533 C C . ALA B 1 336 ? -12.203 -2.758 -7.25 1 98.25 336 ALA B C 1
ATOM 5535 O O . ALA B 1 336 ? -12.102 -3.973 -7.445 1 98.25 336 ALA B O 1
ATOM 5536 N N . GLU B 1 337 ? -12.648 -1.941 -8.109 1 97.69 337 GLU B N 1
ATOM 5537 C CA . GLU B 1 337 ? -13.07 -2.391 -9.43 1 97.69 337 GLU B CA 1
ATOM 5538 C C . GLU B 1 337 ? -11.914 -3.025 -10.195 1 97.69 337 GLU B C 1
ATOM 5540 O O . GLU B 1 337 ? -12.07 -4.098 -10.789 1 97.69 337 GLU B O 1
ATOM 5545 N N . GLU B 1 338 ? -10.844 -2.402 -10.188 1 97.94 338 GLU B N 1
ATOM 5546 C CA . GLU B 1 338 ? -9.703 -2.885 -10.953 1 97.94 338 GLU B CA 1
ATOM 5547 C C . GLU B 1 338 ? -9.195 -4.215 -10.406 1 97.94 338 GLU B C 1
ATOM 5549 O O . GLU B 1 338 ? -8.781 -5.09 -11.164 1 97.94 338 GLU B O 1
ATOM 5554 N N . LEU B 1 339 ? -9.164 -4.324 -9.094 1 98.56 339 LEU B N 1
ATOM 5555 C CA . LEU B 1 339 ? -8.711 -5.582 -8.508 1 98.56 339 LEU B CA 1
ATOM 5556 C C . LEU B 1 339 ? -9.633 -6.73 -8.898 1 98.56 339 LEU B C 1
ATOM 5558 O O . LEU B 1 339 ? -9.164 -7.82 -9.242 1 98.56 339 LEU B O 1
ATOM 5562 N N . VAL B 1 340 ? -10.883 -6.473 -8.852 1 98.31 340 VAL B N 1
ATOM 5563 C CA . VAL B 1 340 ? -11.852 -7.496 -9.227 1 98.31 340 VAL B CA 1
ATOM 5564 C C . VAL B 1 340 ? -11.664 -7.867 -10.695 1 98.31 340 VAL B C 1
ATOM 5566 O O . VAL B 1 340 ? -11.664 -9.047 -11.055 1 98.31 340 VAL B O 1
ATOM 5569 N N . ASN B 1 341 ? -11.5 -6.855 -11.5 1 97.81 341 ASN B N 1
ATOM 5570 C CA . ASN B 1 341 ? -11.227 -7.117 -12.906 1 97.81 341 ASN B CA 1
ATOM 5571 C C . ASN B 1 341 ? -9.945 -7.93 -13.094 1 97.81 341 ASN B C 1
ATOM 5573 O O . ASN B 1 341 ? -9.891 -8.828 -13.938 1 97.81 341 ASN B O 1
ATOM 5577 N N . CYS B 1 342 ? -8.977 -7.594 -12.359 1 98.25 342 CYS B N 1
ATOM 5578 C CA . CYS B 1 342 ? -7.699 -8.297 -12.414 1 98.25 342 CYS B CA 1
ATOM 5579 C C . CYS B 1 342 ? -7.879 -9.781 -12.109 1 98.25 342 CYS B C 1
ATOM 5581 O O . CYS B 1 342 ? -7.422 -10.633 -12.875 1 98.25 342 CYS B O 1
ATOM 5583 N N . LEU B 1 343 ? -8.562 -10.016 -11.031 1 98.06 343 LEU B N 1
ATOM 5584 C CA . LEU B 1 343 ? -8.812 -11.398 -10.625 1 98.06 343 LEU B CA 1
ATOM 5585 C C . LEU B 1 343 ? -9.602 -12.141 -11.703 1 98.06 343 LEU B C 1
ATOM 5587 O O . LEU B 1 343 ? -9.273 -13.281 -12.031 1 98.06 343 LEU B O 1
ATOM 5591 N N . GLY B 1 344 ? -10.562 -11.508 -12.219 1 97.06 344 GLY B N 1
ATOM 5592 C CA . GLY B 1 344 ? -11.352 -12.117 -13.273 1 97.06 344 GLY B CA 1
ATOM 5593 C C . GLY B 1 344 ? -10.539 -12.453 -14.508 1 97.06 344 GLY B C 1
ATOM 5594 O O . GLY B 1 344 ? -10.695 -13.531 -15.086 1 97.06 344 GLY B O 1
ATOM 5595 N N . ARG B 1 345 ? -9.719 -11.578 -14.914 1 96.88 345 ARG B N 1
ATOM 5596 C CA . ARG B 1 345 ? -8.898 -11.773 -16.109 1 96.88 345 ARG B CA 1
ATOM 5597 C C . ARG B 1 345 ? -7.914 -12.922 -15.906 1 96.88 345 ARG B C 1
ATOM 5599 O O . ARG B 1 345 ? -7.688 -13.719 -16.812 1 96.88 345 ARG B O 1
ATOM 5606 N N . VAL B 1 346 ? -7.352 -12.984 -14.758 1 97.38 346 VAL B N 1
ATOM 5607 C CA . VAL B 1 346 ? -6.398 -14.055 -14.469 1 97.38 346 VAL B CA 1
ATOM 5608 C C . VAL B 1 346 ? -7.117 -15.398 -14.438 1 97.38 346 VAL B C 1
ATOM 5610 O O . VAL B 1 346 ? -6.594 -16.406 -14.93 1 97.38 346 VAL B O 1
ATOM 5613 N N . ILE B 1 347 ? -8.266 -15.406 -13.844 1 96.5 347 ILE B N 1
ATOM 5614 C CA . ILE B 1 347 ? -9.055 -16.641 -13.781 1 96.5 347 ILE B CA 1
ATOM 5615 C C . ILE B 1 347 ? -9.453 -17.062 -15.188 1 96.5 347 ILE B C 1
ATOM 5617 O O . ILE B 1 347 ? -9.375 -18.25 -15.531 1 96.5 347 ILE B O 1
ATOM 5621 N N . GLU B 1 348 ? -9.844 -16.125 -15.969 1 94.62 348 GLU B N 1
ATOM 5622 C CA . GLU B 1 348 ? -10.172 -16.422 -17.359 1 94.62 348 GLU B CA 1
ATOM 5623 C C . GLU B 1 348 ? -8.969 -17 -18.094 1 94.62 348 GLU B C 1
ATOM 5625 O O . GLU B 1 348 ? -9.102 -17.969 -18.859 1 94.62 348 GLU B O 1
ATOM 5630 N N . TRP B 1 349 ? -7.91 -16.406 -17.938 1 95.38 349 TRP B N 1
ATOM 5631 C CA . TRP B 1 349 ? -6.668 -16.906 -18.5 1 95.38 349 TRP B CA 1
ATOM 5632 C C . TRP B 1 349 ? -6.375 -18.312 -18.016 1 95.38 349 TRP B C 1
ATOM 5634 O O . TRP B 1 349 ? -5.973 -19.188 -18.797 1 95.38 349 TRP B O 1
ATOM 5644 N N . GLY B 1 350 ? -6.574 -18.594 -16.719 1 95.69 350 GLY B N 1
ATOM 5645 C CA . GLY B 1 350 ? -6.348 -19.906 -16.125 1 95.69 350 GLY B CA 1
ATOM 5646 C C . GLY B 1 350 ? -7.168 -21 -16.766 1 95.69 350 GLY B C 1
ATOM 5647 O O . GLY B 1 350 ? -6.641 -22.062 -17.109 1 95.69 350 GLY B O 1
ATOM 5648 N N . GLN B 1 351 ? -8.367 -20.688 -16.922 1 93.94 351 GLN B N 1
ATOM 5649 C CA . GLN B 1 351 ? -9.281 -21.688 -17.469 1 93.94 351 GLN B CA 1
ATOM 5650 C C . GLN B 1 351 ? -9.094 -21.844 -18.969 1 93.94 351 GLN B C 1
ATOM 5652 O O . GLN B 1 351 ? -9.477 -22.859 -19.562 1 93.94 351 GLN B O 1
ATOM 5657 N N . GLY B 1 352 ? -8.477 -20.906 -19.594 1 92.06 352 GLY B N 1
ATOM 5658 C CA . GLY B 1 352 ? -8.336 -20.906 -21.031 1 92.06 352 GLY B CA 1
ATOM 5659 C C . GLY B 1 352 ? -6.926 -21.25 -21.484 1 92.06 352 GLY B C 1
ATOM 5660 O O . GLY B 1 352 ? -6.5 -22.391 -21.406 1 92.06 352 GLY B O 1
ATOM 5661 N N . ASP B 1 353 ? -6.262 -20.188 -21.812 1 93.12 353 ASP B N 1
ATOM 5662 C CA . ASP B 1 353 ? -4.953 -20.344 -22.438 1 93.12 353 ASP B CA 1
ATOM 5663 C C . ASP B 1 353 ? -4.012 -21.156 -21.547 1 93.12 353 ASP B C 1
ATOM 5665 O O . ASP B 1 353 ? -3.252 -21.984 -22.047 1 93.12 353 ASP B O 1
ATOM 5669 N N 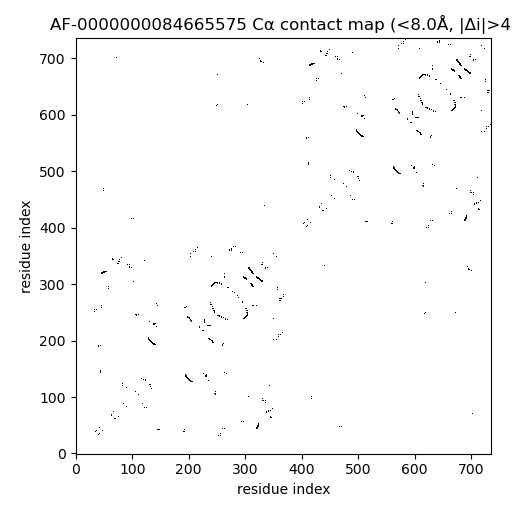. PHE B 1 354 ? -4 -20.938 -20.312 1 95.81 354 PHE B N 1
ATOM 5670 C CA . PHE B 1 354 ? -3.104 -21.609 -19.391 1 95.81 354 PHE B CA 1
ATOM 5671 C C . PHE B 1 354 ? -3.379 -23.109 -19.375 1 95.81 354 PHE B C 1
ATOM 5673 O O . PHE B 1 354 ? -2.469 -23.922 -19.578 1 95.81 354 PHE B O 1
ATOM 5680 N N . ARG B 1 355 ? -4.539 -23.469 -19.125 1 95.25 355 ARG B N 1
ATOM 5681 C CA . ARG B 1 355 ? -4.953 -24.859 -19.094 1 95.25 355 ARG B CA 1
ATOM 5682 C C . ARG B 1 355 ? -4.645 -25.547 -20.422 1 95.25 355 ARG B C 1
ATOM 5684 O O . ARG B 1 355 ? -4.152 -26.672 -20.453 1 95.25 355 ARG B O 1
ATOM 5691 N N . GLU B 1 356 ? -4.934 -24.859 -21.453 1 93.75 356 GLU B N 1
ATOM 5692 C CA . GLU B 1 356 ? -4.723 -25.422 -22.781 1 93.75 356 GLU B CA 1
ATOM 5693 C C . GLU B 1 356 ? -3.246 -25.719 -23.031 1 93.75 356 GLU B C 1
ATOM 5695 O O . GLU B 1 356 ? -2.9 -26.75 -23.594 1 93.75 356 GLU B O 1
ATOM 5700 N N . ARG B 1 357 ? -2.494 -24.859 -22.625 1 92.81 357 ARG B N 1
ATOM 5701 C CA . ARG B 1 357 ? -1.061 -25.047 -22.828 1 92.81 357 ARG B CA 1
ATOM 5702 C C . ARG B 1 357 ? -0.523 -26.188 -21.969 1 92.81 357 ARG B C 1
ATOM 5704 O O . ARG B 1 357 ? 0.382 -26.906 -22.375 1 92.81 357 ARG B O 1
ATOM 5711 N N . ILE B 1 358 ? -1.022 -26.297 -20.766 1 93.94 358 ILE B N 1
ATOM 5712 C CA . ILE B 1 358 ? -0.641 -27.406 -19.906 1 93.94 358 ILE B CA 1
ATOM 5713 C C . ILE B 1 358 ? -1.063 -28.719 -20.562 1 93.94 358 ILE B C 1
ATOM 5715 O O . ILE B 1 358 ? -0.275 -29.672 -20.625 1 93.94 358 ILE B O 1
ATOM 5719 N N . ALA B 1 359 ? -2.246 -28.781 -21.031 1 92.5 359 ALA B N 1
ATOM 5720 C CA . ALA B 1 359 ? -2.766 -29.984 -21.672 1 92.5 359 ALA B CA 1
ATOM 5721 C C . ALA B 1 359 ? -1.931 -30.359 -22.891 1 92.5 359 ALA B C 1
ATOM 5723 O O . ALA B 1 359 ? -1.646 -31.547 -23.125 1 92.5 359 ALA B O 1
ATOM 5724 N N . GLU B 1 360 ? -1.623 -29.359 -23.625 1 90.06 360 GLU B N 1
ATOM 5725 C CA . GLU B 1 360 ? -0.801 -29.594 -24.812 1 90.06 360 GLU B CA 1
ATOM 5726 C C . GLU B 1 360 ? 0.564 -30.156 -24.438 1 90.06 360 GLU B C 1
ATOM 5728 O O . GLU B 1 360 ? 1.079 -31.047 -25.109 1 90.06 360 GLU B O 1
ATOM 5733 N N . THR B 1 361 ? 1.074 -29.578 -23.453 1 89.75 361 THR B N 1
ATOM 5734 C CA . THR B 1 361 ? 2.383 -30.031 -23 1 89.75 361 THR B CA 1
ATOM 5735 C C . THR B 1 361 ? 2.311 -31.453 -22.484 1 89.75 361 THR B C 1
ATOM 5737 O O . THR B 1 361 ? 3.211 -32.25 -22.734 1 89.75 361 THR B O 1
ATOM 5740 N N . LEU B 1 362 ? 1.298 -31.766 -21.766 1 90 362 LEU B N 1
ATOM 5741 C CA . LEU B 1 362 ? 1.092 -33.125 -21.266 1 90 362 LEU B CA 1
ATOM 5742 C C . LEU B 1 362 ? 0.92 -34.094 -22.422 1 90 362 LEU B C 1
ATOM 5744 O O . LEU B 1 362 ? 1.389 -35.25 -22.344 1 90 362 LEU B O 1
ATOM 5748 N N . HIS B 1 363 ? 0.263 -33.688 -23.438 1 88.06 363 HIS B N 1
ATOM 5749 C CA . HIS B 1 363 ? 0.089 -34.531 -24.625 1 88.06 363 HIS B CA 1
ATOM 5750 C C . HIS B 1 363 ? 1.431 -34.844 -25.266 1 88.06 363 HIS B C 1
ATOM 5752 O O . HIS B 1 363 ? 1.648 -35.969 -25.719 1 88.06 363 HIS B O 1
ATOM 5758 N N . ARG B 1 364 ? 2.209 -33.906 -25.234 1 83.81 364 ARG B N 1
ATOM 5759 C CA . ARG B 1 364 ? 3.533 -34.094 -25.812 1 83.81 364 ARG B CA 1
ATOM 5760 C C . ARG B 1 364 ? 4.371 -35.031 -24.969 1 83.81 364 ARG B C 1
ATOM 5762 O O . ARG B 1 364 ? 5.184 -35.812 -25.484 1 83.81 364 ARG B O 1
ATOM 5769 N N . VAL B 1 365 ? 4.191 -34.906 -23.75 1 81.94 365 VAL B N 1
ATOM 5770 C CA . VAL B 1 365 ? 4.918 -35.781 -22.828 1 81.94 365 VAL B CA 1
ATOM 5771 C C . VAL B 1 365 ? 4.438 -37.219 -22.984 1 81.94 365 VAL B C 1
ATOM 5773 O O . VAL B 1 365 ? 5.238 -38.156 -22.922 1 81.94 365 VAL B O 1
ATOM 5776 N N . SER B 1 366 ? 3.176 -37.375 -23.172 1 79.19 366 SER B N 1
ATOM 5777 C CA . SER B 1 366 ? 2.594 -38.688 -23.266 1 79.19 366 SER B CA 1
ATOM 5778 C C . SER B 1 366 ? 2.898 -39.344 -24.625 1 79.19 366 SER B C 1
ATOM 5780 O O . SER B 1 366 ? 2.973 -40.562 -24.734 1 79.19 366 SER B O 1
ATOM 5782 N N . ALA B 1 367 ? 2.904 -38.594 -25.688 1 70 367 ALA B N 1
ATOM 5783 C CA . ALA B 1 367 ? 3.137 -39.094 -27.031 1 70 367 ALA B CA 1
ATOM 5784 C C . ALA B 1 367 ? 4.598 -39.5 -27.219 1 70 367 ALA B C 1
ATOM 5786 O O . ALA B 1 367 ? 4.922 -40.281 -28.125 1 70 367 ALA B O 1
ATOM 5787 N N . GLY B 1 368 ? 5.492 -39.062 -26.406 1 57.72 368 GLY B N 1
ATOM 5788 C CA . GLY B 1 368 ? 6.883 -39.469 -26.531 1 57.72 368 GLY B CA 1
ATOM 5789 C C . GLY B 1 368 ? 7.273 -40.594 -25.594 1 57.72 368 GLY B C 1
ATOM 5790 O O . GLY B 1 368 ? 7.766 -41.625 -26.031 1 57.72 368 GLY B O 1
#

pLDDT: mean 79.35, std 25.82, range [21.62, 98.81]

Sequence (736 aa):
MAPTPRSVSASERRSSIRYRPAADANAPKTISPHEYRTVNLERSSIFVDDEFELPPEIDEYARRILGITSWEDQLPVPDGLGLQPSFPNIAKEFLNQSKALARKCALESQWQHSLYQVVTTLAKPFEGVIETNNSEKVWNLQLKPKPAPLPPNQAQTQAGSPSVDPSVVMVTDRDYSAGSTVSTGVRGPYHITAPKPDITLGLARHAFTPEHEELLLNYQHHGLILSDPHEAVMRLRFPFMIVELKAGATLIKAQNQAAVGGACMVKILGDLICQTRRNTDLCQQEQAPPLAVPLALCFSITTEGPVHELWVHFKSRDAFYMVNRKIWRTTIRKHAEELVNCLGRVIEWGQGDFRERIAETLHRVSAGMAPTPRSVSASERRSSIRYRPAADANAPKTISPHEYRTVNLERSSIFVDDEFELPPEIDEYARRILGITSWEDQLPVPDGLGLQPSFPNIAKEFLNQSKALARKCALESQWQHSLYQVVTTLAKPFEGVIETNNSEKVWNLQLKPKPAPLPPNQAQTQAGSPSVDPSVVMVTDRDYSAGSTVSTGVRGPYHITAPKPDITLGLARHAFTPEHEELLLNYQHHGLILSDPHEAVMRLRFPFMIVELKAGATLIKAQNQAAVGGACMVKILGDLICQTRRNTDLCQQEQAPPLAVPLALCFSITTEGPVHELWVHFKSRDAFYMVNRKIWRTTIRKHAEELVNCLGRVIEWGQGDFRERIAETLHRVSAG

Radius of gyration: 32.56 Å; Cα contacts (8 Å, |Δi|>4): 1136; chains: 2; bounding box: 73×103×117 Å

Foldseek 3Di:
DPDDPDDPDPPPPPPPPPPPPPPPCPPPPPQDLVRLQVFQCVLLQQHEVPDADDDPLLVVVLCVLQVHPDLPDFRDFDDPDPAVVDLLVLLVVLLVQLVVCVVVLHFFVSNLVSVVVLLCSLCVVVPQWKDKDQDQFFFDPVLFRDGDDDDPPPPPPDDDDDPPPPPPDPPPPDDPPPPPPPVPPPQPPNDDDTARFRMWMATFLRNADPVLSVVQVVCCVVVLAVQPGGPDDDRGGLTQETEFEGEPDDLSVSVSSVSRVQSSSLSNLVSLLVLLCVQCVVPDPDDSPDPPSLSFWGWYWYDHRQKIWIWIWGDDDSHIYIHTSDMARSNDSSRSSSVSSSSSSNSVCNSPVNSVVSNVSSVSSVVD/DDPPDDPPDPPPPPPPPPPPPPPPCPVPPPQDLVRLQVFQCVLLQQHEVPDADDDPLLVVVLCVLQVHPDLPDFGDFDDPDPAVVDLLVLLVVLLVQLVVCVVVLHFFVSNLVSVVVLLCSLCVVVPQWKDKDQDQFFFDPVLFRDGDDDPPDPPPPPPDDDPPPPPPDPPPDDDPCPPPPPVPPPQPPNDDDTARFRMWMATFLRNADPVLSVVQVVCCVVVLAVQPGGPDDDRGGLTQETEFEGEPDDLSVSVSSVSRVQSSSLVNLVSLLVLLCVQCVVPDPDDSPDPPSLSFWGWYWYDHRQKIWIWIWGDDPHHIYIHTSDMARSNDSSRSSSVSSSSSSNSVCNSPVNSVVSNVSSVSSVVD

Solvent-accessible surface area (backbone atoms only — not comparable to full-atom values): 41297 Å² total; per-residue (Å²): 133,78,79,74,79,77,79,78,78,79,77,75,76,73,72,73,71,71,70,66,68,72,69,76,80,66,61,80,77,78,78,48,65,58,51,41,50,70,44,27,31,42,45,29,33,36,38,60,38,70,47,83,68,65,59,67,68,57,41,54,49,52,28,55,52,46,62,37,95,46,84,87,49,74,49,45,73,55,84,83,62,86,51,90,69,39,68,72,55,51,18,50,52,49,23,53,49,37,39,54,37,49,43,65,55,48,50,41,69,60,54,49,52,56,53,48,50,53,51,50,60,65,40,52,90,38,62,62,35,48,28,77,43,66,52,86,56,46,33,37,67,83,51,54,69,64,54,64,78,72,73,77,72,78,76,74,84,70,85,75,80,77,82,73,75,79,69,72,78,77,76,75,76,84,74,92,66,80,75,75,72,69,74,73,64,79,68,56,97,60,58,76,79,66,37,48,50,49,29,38,33,24,28,20,54,71,54,48,53,72,68,54,37,52,52,48,50,53,30,40,74,70,64,61,30,48,40,45,49,41,64,57,89,76,59,35,25,57,52,47,32,38,31,22,73,23,36,89,43,29,53,62,49,16,45,52,48,40,46,52,40,39,41,30,39,46,43,35,41,46,35,50,53,48,50,31,44,57,35,33,62,73,45,70,88,65,78,70,70,72,78,59,68,71,61,45,56,35,39,36,38,30,22,38,61,58,35,38,34,37,33,42,22,32,69,56,94,87,30,30,39,33,30,71,72,48,72,35,43,25,68,36,65,70,34,20,39,30,51,47,19,47,53,44,19,52,50,51,35,46,68,38,64,42,44,51,51,52,52,52,48,50,50,52,38,69,75,83,133,82,79,75,81,79,78,78,79,78,77,74,76,72,75,72,72,74,71,66,70,72,70,74,79,68,61,80,78,78,78,48,64,57,52,41,49,71,43,26,31,44,46,30,35,36,38,59,40,71,47,83,69,65,58,67,68,57,40,54,50,53,28,56,50,46,62,39,93,45,84,85,49,74,48,45,72,54,85,85,62,86,49,88,71,39,69,70,56,52,19,51,52,48,24,52,50,37,39,54,35,48,44,64,56,48,50,41,69,61,54,48,48,56,52,49,49,53,52,51,61,66,40,51,87,38,61,62,35,48,27,77,44,66,53,87,56,48,32,38,66,84,51,53,68,64,55,62,79,73,73,77,73,78,75,75,79,80,80,73,84,79,82,76,75,78,69,74,78,77,77,73,79,85,75,92,66,78,74,75,71,69,75,73,64,80,68,56,97,60,58,76,79,67,37,48,49,48,30,39,33,23,28,19,54,72,55,49,54,72,69,56,38,52,51,47,50,51,30,39,74,70,63,62,28,48,40,46,50,40,63,59,91,75,60,38,26,57,52,47,32,37,30,23,74,22,34,89,43,29,53,62,49,17,45,53,49,41,47,52,40,40,41,29,39,48,45,36,41,48,36,51,54,49,50,31,43,60,35,32,62,73,47,72,89,66,78,70,70,70,78,59,67,72,62,48,55,34,39,36,38,28,23,39,64,56,34,38,31,38,32,43,22,31,70,56,101,89,28,28,38,33,30,71,71,47,73,34,42,26,68,38,65,71,34,19,40,31,52,49,20,47,52,44,19,51,50,52,35,45,69,38,64,41,44,51,51,52,51,51,47,51,49,52,38,69,74,82